Protein AF-0000000084685085 (afdb_homodimer)

InterPro domains:
  IPR000683 Gfo/Idh/MocA-like oxidoreductase, N-terminal [PF01408] (1-117)
  IPR036291 NAD(P)-binding domain superfamily [SSF51735] (2-160)
  IPR050463 Gfo/Idh/MocA family oxidoreductases and glycosidases [PTHR43818] (1-340)
  IPR055170 GFO/IDH/MocA-like oxidoreductase domain [PF22725] (126-247)

Foldseek 3Di:
DEEEEEDCPPVNVLLLLLQVVFPVYHYAEYEYPDPCCCVVDDPRHHYDDDLLCVLQDPRGQAYEYDDFQQCQLVNLLSNLVSNHAYEYEALNHLALVSLVSSVVSCVVSVHFYFYPLLVCVAPQLVVQLCCQVVCQQPDWAEKEWEWEFQAPVPDPDPLQQDCSGQNAAQCRPRVLSRLLSRCLRLVHFFWKAKAFACPPVNDDRHGQKIWMWTAGPVNYIYTYIGHNRPVVGTWTKMKIHHQFWIKMFIVPPTKIKTWGHPGRPHDIDIDIDGPVVQVVCCVVPNNSVVVSVSSNVLVVCSVCVRVVRNPPRPTGGSVSSSRSNQNVVQHVVNNVPVDMDTGDPPD/DEEEEEDCPPVNVLLLLLQVVFPVYHHAEYEYPDPCCCVVDDPRHHYDDDLLCVLQDPRGQAYEYDDFQQCQLVNLLSNLVSNHAYEYEALNHLALVSLVSSVVSCVVSVHFYFYPLLVCVAPQLVVQLCCQVVCQQPDWAEKEWEWEFQAPVPDPDPLQQDCSGQNAAQCRPRVLSRLLSRCLRLVHFFWKAKAFACPPVNDDRHGQKIWMWTAGPVNYIYTYIGHNRPVVGTWTKMKIHHQFWIKMFIVPPTKIKTWGHPGRPHDIDIDIDGPVVQVVCCVVPNNSVVVSVSSNVLVVCSVCVRVVNNPPRSTGGSVSSSRSNQNVVQHVVNNVPVDMDTGDPPD

Solvent-accessible surface area (backbone atoms only — not comparable to full-atom values): 34217 Å² total; per-residue (Å²): 86,34,28,23,35,35,26,71,47,78,65,21,51,44,49,50,52,16,35,70,66,31,90,66,41,39,66,25,28,36,25,44,94,57,71,70,49,67,77,74,49,61,89,78,36,45,77,38,97,36,66,63,59,52,22,64,38,89,58,39,52,28,34,39,40,41,59,63,26,62,52,34,47,66,54,51,46,45,22,30,72,41,68,20,29,37,40,30,35,65,45,54,31,35,42,64,67,46,31,50,52,44,46,52,45,23,59,75,59,72,38,52,46,31,28,52,60,47,69,66,58,38,70,30,43,44,52,33,51,47,35,56,73,72,40,54,16,36,60,73,46,38,35,43,36,36,23,27,25,49,32,72,85,72,51,91,52,73,59,76,54,28,25,86,33,38,45,19,22,23,47,44,55,52,18,38,56,47,46,41,51,48,37,66,73,62,68,37,67,38,31,27,34,27,42,60,38,36,81,67,80,59,46,74,80,13,25,36,34,29,38,38,43,35,36,25,74,82,74,27,34,34,44,40,39,14,27,29,67,28,79,91,39,66,41,37,38,41,33,42,36,27,44,12,26,32,24,30,20,36,42,82,65,49,26,27,41,36,35,30,26,93,40,67,80,46,72,76,47,79,48,77,44,71,48,55,71,57,45,52,43,28,75,75,70,29,67,61,56,56,51,27,51,24,46,35,55,46,50,54,39,48,54,33,43,73,71,72,48,55,80,88,54,75,70,36,38,44,66,52,34,39,50,38,49,46,51,50,51,27,21,50,50,7,41,73,71,62,37,53,31,76,54,81,85,80,125,87,34,28,23,36,35,27,69,47,78,67,18,50,44,48,51,54,17,35,71,68,33,91,67,41,39,66,26,28,35,23,46,94,58,71,70,49,67,78,74,50,62,89,76,37,46,75,38,95,35,66,61,62,53,23,64,38,88,60,38,51,27,34,38,39,42,59,63,25,61,52,34,47,65,52,50,45,44,23,31,73,41,68,21,29,38,40,32,36,63,46,54,31,36,44,61,70,47,30,49,53,45,45,51,46,22,60,74,58,70,38,52,45,30,27,52,59,47,68,66,57,36,69,30,44,45,52,33,51,46,35,55,74,72,41,54,15,35,60,73,45,38,35,43,34,36,23,28,26,50,31,71,88,74,51,91,51,73,59,74,52,28,26,87,33,39,45,21,22,24,47,45,55,53,19,37,57,46,45,41,53,48,35,66,72,64,68,36,70,39,32,28,31,25,43,60,37,36,81,67,81,59,45,74,79,14,27,37,33,29,38,36,41,36,37,24,74,81,73,28,33,35,43,40,41,14,27,28,66,26,79,90,38,67,40,38,37,42,35,41,35,28,44,12,26,33,26,29,20,35,43,81,67,50,26,28,41,35,36,33,25,92,41,68,79,46,72,75,46,79,50,76,45,72,47,54,72,56,45,51,43,27,75,74,71,29,68,62,55,58,52,27,51,23,46,34,55,45,50,53,40,48,56,32,41,73,70,71,48,56,81,89,55,75,70,35,37,44,66,52,36,40,50,38,46,47,51,51,52,28,22,50,49,7,41,74,70,60,37,52,32,76,55,80,85,79,128

Nearest PDB structures (foldseek):
  6o15-assembly1_B  TM=8.584E-01  e=2.873E-29  Escherichia coli K-12
  2glx-assembly6_F  TM=8.620E-01  e=4.305E-28  Ensifer adhaerens
  4koa-assembly1_A-2  TM=8.448E-01  e=1.225E-27  Sinorhizobium meliloti 1021
  6z3b-assembly1_B  TM=8.413E-01  e=1.667E-27  Mediterraneibacter gnavus
  6z3c-assembly1_BBB  TM=8.508E-01  e=4.087E-26  Mediterraneibacter gnavus

Organism: NCBI:txid1198232

Radius of gyration: 28.67 Å; Cα contacts (8 Å, |Δi|>4): 1672; chains: 2; bounding box: 50×92×67 Å

pLDDT: mean 95.08, std 4.8, range [74.25, 98.94]

Sequence (694 aa):
MRFGLIGVGGIGRVRIKALEQSANCSFTAVYDIDKSIKDTVGKDVQVFDSFEALAMSDACDAVIISTPPNFHLDQAVACLEGGKHVIVEKPMASSLDECKKMLETARKENKTLTVGFNHRYFDAIKTVREAIQSGDIGELSYIRAYGGHTGLSEFKAPWMYDKDIMGGGTMMDNGIHVLDLTQHLMGGVKSVYGFALTDIWKLDRSEDNGFALLRGNNGVVASLHSSWTEWKGYHFSIEAYGSKGMARAYYAPMMSTVITMEHKGGPKKTKRNFYLPAIFREKFKGWQTTVIQTFVDELDDFIALTNGKSEGAVIANAEDGYRAIEIVNGIYESSKTGSAVVLDENIMRFGLIGVGGIGRVRIKALEQSANCSFTAVYDIDKSIKDTVGKDVQVFDSFEALAMSDACDAVIISTPPNFHLDQAVACLEGGKHVIVEKPMASSLDECKKMLETARKENKTLTVGFNHRYFDAIKTVREAIQSGDIGELSYIRAYGGHTGLSEFKAPWMYDKDIMGGGTMMDNGIHVLDLTQHLMGGVKSVYGFALTDIWKLDRSEDNGFALLRGNNGVVASLHSSWTEWKGYHFSIEAYGSKGMARAYYAPMMSTVITMEHKGGPKKTKRNFYLPAIFREKFKGWQTTVIQTFVDELDDFIALTNGKSEGAVIANAEDGYRAIEIVNGIYESSKTGSAVVLDENI

Structure (mmCIF, N/CA/C/O backbone):
data_AF-0000000084685085-model_v1
#
loop_
_entity.id
_entity.type
_entity.pdbx_description
1 polymer Oxidoreductase
#
loop_
_atom_site.group_PDB
_atom_site.id
_atom_site.type_symbol
_atom_site.label_atom_id
_atom_site.label_alt_id
_atom_site.label_comp_id
_atom_site.label_asym_id
_atom_site.label_entity_id
_atom_site.label_seq_id
_atom_site.pdbx_PDB_ins_code
_atom_site.Cartn_x
_atom_site.Cartn_y
_atom_site.Cartn_z
_atom_site.occupancy
_atom_site.B_iso_or_equiv
_atom_site.auth_seq_id
_atom_site.auth_comp_id
_atom_site.auth_asym_id
_atom_site.auth_atom_id
_atom_site.pdbx_PDB_model_num
ATOM 1 N N . MET A 1 1 ? -17.906 35 14.719 1 97.94 1 MET A N 1
ATOM 2 C CA . MET A 1 1 ? -17.047 34.594 15.82 1 97.94 1 MET A CA 1
ATOM 3 C C . MET A 1 1 ? -15.672 35.25 15.727 1 97.94 1 MET A C 1
ATOM 5 O O . MET A 1 1 ? -15.094 35.312 14.641 1 97.94 1 MET A O 1
ATOM 9 N N . ARG A 1 2 ? -15.172 35.75 16.781 1 98.38 2 ARG A N 1
ATOM 10 C CA . ARG A 1 2 ? -13.867 36.375 16.781 1 98.38 2 ARG A CA 1
ATOM 11 C C . ARG A 1 2 ? -12.758 35.375 17.016 1 98.38 2 ARG A C 1
ATOM 13 O O . ARG A 1 2 ? -12.781 34.625 18 1 98.38 2 ARG A O 1
ATOM 20 N N . PHE A 1 3 ? -11.812 35.344 16.094 1 98.62 3 PHE A N 1
ATOM 21 C CA . PHE A 1 3 ? -10.727 34.375 16.172 1 98.62 3 PHE A CA 1
ATOM 22 C C . PHE A 1 3 ? -9.406 35.062 16.484 1 98.62 3 PHE A C 1
ATOM 24 O O . PHE A 1 3 ? -9.117 36.156 15.953 1 98.62 3 PHE A O 1
ATOM 31 N N . GLY A 1 4 ? -8.664 34.469 17.375 1 98.69 4 GLY A N 1
ATOM 32 C CA . GLY A 1 4 ? -7.242 34.75 17.516 1 98.69 4 GLY A CA 1
ATOM 33 C C . GLY A 1 4 ? -6.367 33.719 16.828 1 98.69 4 GLY A C 1
ATOM 34 O O . GLY A 1 4 ? -6.824 32.625 16.484 1 98.69 4 GLY A O 1
ATOM 35 N N . LEU A 1 5 ? -5.102 34.125 16.594 1 98.56 5 LEU A N 1
ATOM 36 C CA . LEU A 1 5 ? -4.121 33.25 15.961 1 98.56 5 LEU A CA 1
ATOM 37 C C . LEU A 1 5 ? -2.795 33.281 16.719 1 98.56 5 LEU A C 1
ATOM 39 O O . LEU A 1 5 ? -2.283 34.344 17.047 1 98.56 5 LEU A O 1
ATOM 43 N N . ILE A 1 6 ? -2.361 32.062 17.047 1 98.62 6 ILE A N 1
ATOM 44 C CA . ILE A 1 6 ? -1.023 31.938 17.609 1 98.62 6 ILE A CA 1
ATOM 45 C C . ILE A 1 6 ? -0.101 31.266 16.578 1 98.62 6 ILE A C 1
ATOM 47 O O . ILE A 1 6 ? -0.274 30.094 16.25 1 98.62 6 ILE A O 1
ATOM 51 N N . GLY A 1 7 ? 0.885 31.953 16.141 1 97.56 7 GLY A N 1
ATOM 52 C CA . GLY A 1 7 ? 1.783 31.484 15.094 1 97.56 7 GLY A CA 1
ATOM 53 C C . GLY A 1 7 ? 1.414 32 13.719 1 97.56 7 GLY A C 1
ATOM 54 O O . GLY A 1 7 ? 0.378 31.625 13.164 1 97.56 7 GLY A O 1
ATOM 55 N N . VAL A 1 8 ? 2.295 32.844 13.156 1 96.06 8 VAL A N 1
ATOM 56 C CA . VAL A 1 8 ? 2.037 33.406 11.844 1 96.06 8 VAL A CA 1
ATOM 57 C C . VAL A 1 8 ? 3.125 33 10.859 1 96.06 8 VAL A C 1
ATOM 59 O O . VAL A 1 8 ? 3.701 33.812 10.156 1 96.06 8 VAL A O 1
ATOM 62 N N . GLY A 1 9 ? 3.49 31.719 10.969 1 92.69 9 GLY A N 1
ATOM 63 C CA . GLY A 1 9 ? 4.379 31.141 9.977 1 92.69 9 GLY A CA 1
ATOM 64 C C . GLY A 1 9 ? 3.678 30.797 8.68 1 92.69 9 GLY A C 1
ATOM 65 O O . GLY A 1 9 ? 2.74 31.484 8.273 1 92.69 9 GLY A O 1
ATOM 66 N N . GLY A 1 10 ? 4.203 29.844 7.906 1 90.81 10 GLY A N 1
ATOM 67 C CA . GLY A 1 10 ? 3.635 29.469 6.621 1 90.81 10 GLY A CA 1
ATOM 68 C C . GLY A 1 10 ? 2.152 29.156 6.695 1 90.81 10 GLY A C 1
ATOM 69 O O . GLY A 1 10 ? 1.353 29.766 5.973 1 90.81 10 GLY A O 1
ATOM 70 N N . ILE A 1 11 ? 1.804 28.25 7.574 1 94.5 11 ILE A N 1
ATOM 71 C CA . ILE A 1 11 ? 0.415 27.828 7.699 1 94.5 11 ILE A CA 1
ATOM 72 C C . ILE A 1 11 ? -0.411 28.938 8.344 1 94.5 11 ILE A C 1
ATOM 74 O O . ILE A 1 11 ? -1.573 29.141 7.98 1 94.5 11 ILE A O 1
ATOM 78 N N . GLY A 1 12 ? 0.186 29.641 9.32 1 96.06 12 GLY A N 1
ATOM 79 C CA . GLY A 1 12 ? -0.502 30.75 9.945 1 96.06 12 GLY A CA 1
ATOM 80 C C . GLY A 1 12 ? -0.968 31.812 8.961 1 96.06 12 GLY A C 1
ATOM 81 O O . GLY A 1 12 ? -2.084 32.312 9.07 1 96.06 12 GLY A O 1
ATOM 82 N N . ARG A 1 13 ? -0.175 32.062 7.973 1 94.62 13 ARG A N 1
ATOM 83 C CA . ARG A 1 13 ? -0.523 33.031 6.953 1 94.62 13 ARG A CA 1
ATOM 84 C C . ARG A 1 13 ? -1.692 32.562 6.102 1 94.62 13 ARG A C 1
ATOM 86 O O . ARG A 1 13 ? -2.533 33.344 5.68 1 94.62 13 ARG A O 1
ATOM 93 N N . VAL A 1 14 ? -1.724 31.266 5.871 1 96.25 14 VAL A N 1
ATOM 94 C CA . VAL A 1 14 ? -2.834 30.688 5.121 1 96.25 14 VAL A CA 1
ATOM 95 C C . VAL A 1 14 ? -4.113 30.766 5.949 1 96.25 14 VAL A C 1
ATOM 97 O O . VAL A 1 14 ? -5.191 31.047 5.414 1 96.25 14 VAL A O 1
ATOM 100 N N . ARG A 1 15 ? -3.969 30.578 7.242 1 97.81 15 ARG A N 1
ATOM 101 C CA . ARG A 1 15 ? -5.105 30.688 8.148 1 97.81 15 ARG A CA 1
ATOM 102 C C . ARG A 1 15 ? -5.656 32.094 8.172 1 97.81 15 ARG A C 1
ATOM 104 O O . ARG A 1 15 ? -6.875 32.312 8.195 1 97.81 15 ARG A O 1
ATOM 111 N N . ILE A 1 16 ? -4.762 33.062 8.156 1 96.62 16 ILE A N 1
ATOM 112 C CA . ILE A 1 16 ? -5.191 34.469 8.125 1 96.62 16 ILE A CA 1
ATOM 113 C C . ILE A 1 16 ? -6.051 34.719 6.891 1 96.62 16 ILE A C 1
ATOM 115 O O . ILE A 1 16 ? -7.125 35.312 6.98 1 96.62 16 ILE A O 1
ATOM 119 N N . LYS A 1 17 ? -5.609 34.219 5.738 1 96.25 17 LYS A N 1
ATOM 120 C CA . LYS A 1 17 ? -6.355 34.375 4.496 1 96.25 17 LYS A CA 1
ATOM 121 C C . LYS A 1 17 ? -7.734 33.719 4.594 1 96.25 17 LYS A C 1
ATOM 123 O O . LYS A 1 17 ? -8.719 34.281 4.09 1 96.25 17 LYS A O 1
ATOM 128 N N . ALA A 1 18 ? -7.785 32.594 5.215 1 97.69 18 ALA A N 1
ATOM 129 C CA . ALA A 1 18 ? -9.062 31.906 5.395 1 97.69 18 ALA A CA 1
ATOM 130 C C . ALA A 1 18 ? -10 32.719 6.293 1 97.69 18 ALA A C 1
ATOM 132 O O . ALA A 1 18 ? -11.195 32.844 6.008 1 97.69 18 ALA A O 1
ATOM 133 N N . LEU A 1 19 ? -9.477 33.25 7.375 1 97.31 19 LEU A N 1
ATOM 134 C CA . LEU A 1 19 ? -10.266 34.094 8.289 1 97.31 19 LEU A CA 1
ATOM 135 C C . LEU A 1 19 ? -10.82 35.312 7.582 1 97.31 19 LEU A C 1
ATOM 137 O O . LEU A 1 19 ? -11.969 35.688 7.801 1 97.31 19 LEU A O 1
ATOM 141 N N . GLU A 1 20 ? -10 35.875 6.719 1 95.25 20 GLU A N 1
ATOM 142 C CA . GLU A 1 20 ? -10.406 37.062 5.965 1 95.25 20 GLU A CA 1
ATOM 143 C C . GLU A 1 20 ? -11.492 36.719 4.949 1 95.25 20 GLU A C 1
ATOM 145 O O . GLU A 1 20 ? -12.352 37.562 4.656 1 95.25 20 GLU A O 1
ATOM 150 N N . GLN A 1 21 ? -11.469 35.5 4.48 1 96.06 21 GLN A N 1
ATOM 151 C CA . GLN A 1 21 ? -12.414 35.094 3.453 1 96.06 21 GLN A CA 1
ATOM 152 C C . GLN A 1 21 ? -13.727 34.625 4.074 1 96.06 21 GLN A C 1
ATOM 154 O O . GLN A 1 21 ? -14.773 34.656 3.422 1 96.06 21 GLN A O 1
ATOM 159 N N . SER A 1 22 ? -13.672 34.188 5.254 1 97.06 22 SER A N 1
ATOM 160 C CA . SER A 1 22 ? -14.859 33.656 5.918 1 97.06 22 SER A CA 1
ATOM 161 C C . SER A 1 22 ? -15.859 34.781 6.227 1 97.06 22 SER A C 1
ATOM 163 O O . SER A 1 22 ? -15.484 35.844 6.707 1 97.06 22 SER A O 1
ATOM 165 N N . ALA A 1 23 ? -17.156 34.5 5.984 1 96 23 ALA A N 1
ATOM 166 C CA . ALA A 1 23 ? -18.219 35.438 6.281 1 96 23 ALA A CA 1
ATOM 167 C C . ALA A 1 23 ? -18.656 35.344 7.742 1 96 23 ALA A C 1
ATOM 169 O O . ALA A 1 23 ? -19.312 36.25 8.258 1 96 23 ALA A O 1
ATOM 170 N N . ASN A 1 24 ? -18.219 34.312 8.375 1 96.44 24 ASN A N 1
ATOM 171 C CA . ASN A 1 24 ? -18.734 34.031 9.703 1 96.44 24 ASN A CA 1
ATOM 172 C C . ASN A 1 24 ? -17.672 34.25 10.781 1 96.44 24 ASN A C 1
ATOM 174 O O . ASN A 1 24 ? -17.938 34.031 11.969 1 96.44 24 ASN A O 1
ATOM 178 N N . CYS A 1 25 ? -16.453 34.688 10.344 1 96.94 25 CYS A N 1
ATOM 179 C CA . CYS A 1 25 ? -15.359 34.844 11.289 1 96.94 25 CYS A CA 1
ATOM 180 C C . CYS A 1 25 ? -14.758 36.25 11.195 1 96.94 25 CYS A C 1
ATOM 182 O O . CYS A 1 25 ? -14.844 36.906 10.156 1 96.94 25 CYS A O 1
ATOM 184 N N . SER A 1 26 ? -14.203 36.719 12.25 1 97.06 26 SER A N 1
ATOM 185 C CA . SER A 1 26 ? -13.398 37.938 12.305 1 97.06 26 SER A CA 1
ATOM 186 C C . SER A 1 26 ? -12.031 37.656 12.938 1 97.06 26 SER A C 1
ATOM 188 O O . SER A 1 26 ? -11.945 37 13.969 1 97.06 26 SER A O 1
ATOM 190 N N . PHE A 1 27 ? -11.039 38.125 12.312 1 97.62 27 PHE A N 1
ATOM 191 C CA . PHE A 1 27 ? -9.688 38.031 12.836 1 97.62 27 PHE A CA 1
ATOM 192 C C . PHE A 1 27 ? -9.383 39.219 13.742 1 97.62 27 PHE A C 1
ATOM 194 O O . PHE A 1 27 ? -9.242 40.375 13.273 1 97.62 27 PHE A O 1
ATOM 201 N N . THR A 1 28 ? -9.125 38.906 15.086 1 98.19 28 THR A N 1
ATOM 202 C CA . THR A 1 28 ? -9.141 40.062 15.992 1 98.19 28 THR A CA 1
ATOM 203 C C . THR A 1 28 ? -7.914 40.062 16.891 1 98.19 28 THR A C 1
ATOM 205 O O . THR A 1 28 ? -7.613 41.062 17.547 1 98.19 28 THR A O 1
ATOM 208 N N . ALA A 1 29 ? -7.191 38.969 17.016 1 98.25 29 ALA A N 1
ATOM 209 C CA . ALA A 1 29 ? -6.047 38.875 17.922 1 98.25 29 ALA A CA 1
ATOM 210 C C . ALA A 1 29 ? -4.949 38 17.312 1 98.25 29 ALA A C 1
ATOM 212 O O . ALA A 1 29 ? -5.23 37.031 16.578 1 98.25 29 ALA A O 1
ATOM 213 N N . VAL A 1 30 ? -3.684 38.344 17.672 1 98.19 30 VAL A N 1
ATOM 214 C CA . VAL A 1 30 ? -2.592 37.562 17.125 1 98.19 30 VAL A CA 1
ATOM 215 C C . VAL A 1 30 ? -1.39 37.625 18.062 1 98.19 30 VAL A C 1
ATOM 217 O O . VAL A 1 30 ? -1.181 38.625 18.75 1 98.19 30 VAL A O 1
ATOM 220 N N . TYR A 1 31 ? -0.729 36.469 18.125 1 97.88 31 TYR A N 1
ATOM 221 C CA . TYR A 1 31 ? 0.581 36.406 18.766 1 97.88 31 TYR A CA 1
ATOM 222 C C . TYR A 1 31 ? 1.562 35.625 17.906 1 97.88 31 TYR A C 1
ATOM 224 O O . TYR A 1 31 ? 1.221 34.562 17.375 1 97.88 31 TYR A O 1
ATOM 232 N N . ASP A 1 32 ? 2.678 36.125 17.766 1 97.38 32 ASP A N 1
ATOM 233 C CA . ASP A 1 32 ? 3.826 35.438 17.188 1 97.38 32 ASP A CA 1
ATOM 234 C C . ASP A 1 32 ? 5.121 35.844 17.906 1 97.38 32 ASP A C 1
ATOM 236 O O . ASP A 1 32 ? 5.223 36.938 18.438 1 97.38 32 ASP A O 1
ATOM 240 N N . ILE A 1 33 ? 6.035 34.906 17.875 1 94.75 33 ILE A N 1
ATOM 241 C CA . ILE A 1 33 ? 7.32 35.219 18.5 1 94.75 33 ILE A CA 1
ATOM 242 C C . ILE A 1 33 ? 8.039 36.312 17.703 1 94.75 33 ILE A C 1
ATOM 244 O O . ILE A 1 33 ? 8.828 37.062 18.25 1 94.75 33 ILE A O 1
ATOM 248 N N . ASP A 1 34 ? 7.781 36.281 16.422 1 93.56 34 ASP A N 1
ATOM 249 C CA . ASP A 1 34 ? 8.305 37.344 15.57 1 93.56 34 ASP A CA 1
ATOM 250 C C . ASP A 1 34 ? 7.457 38.625 15.695 1 93.56 34 ASP A C 1
ATOM 252 O O . ASP A 1 34 ? 6.371 38.719 15.117 1 93.56 34 ASP A O 1
ATOM 256 N N . LYS A 1 35 ? 7.961 39.656 16.141 1 88.94 35 LYS A N 1
ATOM 257 C CA . LYS A 1 35 ? 7.23 40.875 16.438 1 88.94 35 LYS A CA 1
ATOM 258 C C . LYS A 1 35 ? 6.926 41.656 15.156 1 88.94 35 LYS A C 1
ATOM 260 O O . LYS A 1 35 ? 6.043 42.5 15.148 1 88.94 35 LYS A O 1
ATOM 265 N N . SER A 1 36 ? 7.641 41.25 14.133 1 89.5 36 SER A N 1
ATOM 266 C CA . SER A 1 36 ? 7.453 41.969 12.883 1 89.5 36 SER A CA 1
ATOM 267 C C . SER A 1 36 ? 6.098 41.656 12.258 1 89.5 36 SER A C 1
ATOM 269 O O . SER A 1 36 ? 5.672 42.344 11.32 1 89.5 36 SER A O 1
ATOM 271 N N . ILE A 1 37 ? 5.402 40.75 12.852 1 87.06 37 ILE A N 1
ATOM 272 C CA . ILE A 1 37 ? 4.109 40.344 12.312 1 87.06 37 ILE A CA 1
ATOM 273 C C . ILE A 1 37 ? 3.121 41.5 12.438 1 87.06 37 ILE A C 1
ATOM 275 O O . ILE A 1 37 ? 2.121 41.562 11.719 1 87.06 37 ILE A O 1
ATOM 279 N N . LYS A 1 38 ? 3.328 42.438 13.352 1 85 38 LYS A N 1
ATOM 280 C CA . LYS A 1 38 ? 2.455 43.594 13.555 1 85 38 LYS A CA 1
ATOM 281 C C . LYS A 1 38 ? 2.244 44.375 12.258 1 85 38 LYS A C 1
ATOM 283 O O . LYS A 1 38 ? 1.176 44.938 12.039 1 85 38 LYS A O 1
ATOM 288 N N . ASP A 1 39 ? 3.186 44.219 11.414 1 84.38 39 ASP A N 1
ATOM 289 C CA . ASP A 1 39 ? 3.156 44.969 10.156 1 84.38 39 ASP A CA 1
ATOM 290 C C . ASP A 1 39 ? 2.412 44.188 9.078 1 84.38 39 ASP A C 1
ATOM 292 O O . ASP A 1 39 ? 2.115 44.719 8.008 1 84.38 39 ASP A O 1
ATOM 296 N N . THR A 1 40 ? 2.086 42.969 9.391 1 84.06 40 THR A N 1
ATOM 297 C CA . THR A 1 40 ? 1.543 42.094 8.359 1 84.06 40 THR A CA 1
ATOM 298 C C . THR A 1 40 ? 0.058 41.812 8.602 1 84.06 40 THR A C 1
ATOM 300 O O . THR A 1 40 ? -0.612 41.219 7.766 1 84.06 40 THR A O 1
ATOM 303 N N . VAL A 1 41 ? -0.345 42.312 9.742 1 89.06 41 VAL A N 1
ATOM 304 C CA . VAL A 1 41 ? -1.749 42.062 10.047 1 89.06 41 VAL A CA 1
ATOM 305 C C . VAL A 1 41 ? -2.525 43.375 10.039 1 89.06 41 VAL A C 1
ATOM 307 O O . VAL A 1 41 ? -1.935 44.438 10.125 1 89.06 41 VAL A O 1
ATOM 310 N N . GLY A 1 42 ? -3.84 43.344 9.844 1 86.19 42 GLY A N 1
ATOM 311 C CA . GLY A 1 42 ? -4.684 44.5 9.789 1 86.19 42 GLY A CA 1
ATOM 312 C C . GLY A 1 42 ? -4.656 45.344 11.07 1 86.19 42 GLY A C 1
ATOM 313 O O . GLY A 1 42 ? -4.395 44.781 12.148 1 86.19 42 GLY A O 1
ATOM 314 N N . LYS A 1 43 ? -5.07 46.562 10.977 1 85.12 43 LYS A N 1
ATOM 315 C CA . LYS A 1 43 ? -5.035 47.5 12.094 1 85.12 43 LYS A CA 1
ATOM 316 C C . LYS A 1 43 ? -6.039 47.094 13.18 1 85.12 43 LYS A C 1
ATOM 318 O O . LYS A 1 43 ? -5.855 47.438 14.352 1 85.12 43 LYS A O 1
ATOM 323 N N . ASP A 1 44 ? -6.992 46.438 12.82 1 91.12 44 ASP A N 1
ATOM 324 C CA . ASP A 1 44 ? -8.062 46.062 13.75 1 91.12 44 ASP A CA 1
ATOM 325 C C . ASP A 1 44 ? -7.711 44.812 14.539 1 91.12 44 ASP A C 1
ATOM 327 O O . ASP A 1 44 ? -8.445 44.406 15.438 1 91.12 44 ASP A O 1
ATOM 331 N N . VAL A 1 45 ? -6.582 44.188 14.242 1 96.75 45 VAL A N 1
ATOM 332 C CA . VAL A 1 45 ? -6.145 42.969 14.93 1 96.75 45 VAL A CA 1
ATOM 333 C C . VAL A 1 45 ? -5.207 43.312 16.078 1 96.75 45 VAL A C 1
ATOM 335 O O . VAL A 1 45 ? -4.184 43.969 15.867 1 96.75 45 VAL A O 1
ATOM 338 N N . GLN A 1 46 ? -5.562 42.969 17.25 1 97 46 GLN A N 1
ATOM 339 C C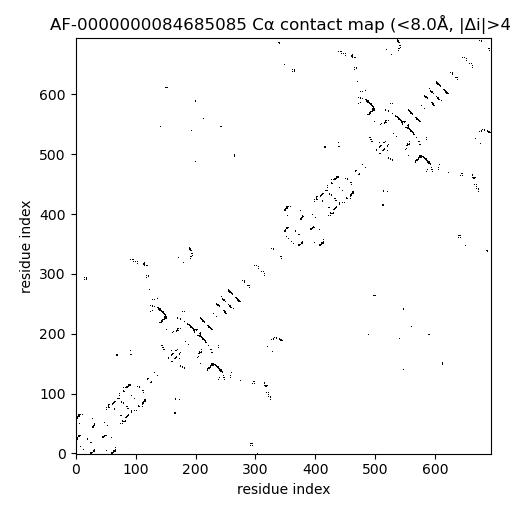A . GLN A 1 46 ? -4.719 43.219 18.406 1 97 46 GLN A CA 1
ATOM 340 C C . GLN A 1 46 ? -3.527 42.281 18.453 1 97 46 GLN A C 1
ATOM 342 O O . GLN A 1 46 ? -3.701 41.062 18.391 1 97 46 GLN A O 1
ATOM 347 N N . VAL A 1 47 ? -2.332 42.844 18.625 1 97.12 47 VAL A N 1
ATOM 348 C CA . VAL A 1 47 ? -1.104 42.062 18.719 1 97.12 47 VAL A CA 1
ATOM 349 C C . VAL A 1 47 ? -0.704 41.906 20.188 1 97.12 47 VAL A C 1
ATOM 351 O O . VAL A 1 47 ? -0.627 42.906 20.922 1 97.12 47 VAL A O 1
ATOM 354 N N . PHE A 1 48 ? -0.435 40.688 20.562 1 97.56 48 PHE A N 1
ATOM 355 C CA . PHE A 1 48 ? -0.118 40.438 21.953 1 97.56 48 PHE A CA 1
ATOM 356 C C . PHE A 1 48 ? 1.359 40.094 22.125 1 97.56 48 PHE A C 1
ATOM 358 O O . PHE A 1 48 ? 2 39.625 21.188 1 97.56 48 PHE A O 1
ATOM 365 N N . ASP A 1 49 ? 1.845 40.219 23.391 1 95.75 49 ASP A N 1
ATOM 366 C CA . ASP A 1 49 ? 3.26 40 23.672 1 95.75 49 ASP A CA 1
ATOM 367 C C . ASP A 1 49 ? 3.516 38.562 24.078 1 95.75 49 ASP A C 1
ATOM 369 O O . ASP A 1 49 ? 4.66 38.094 24.078 1 95.75 49 ASP A O 1
ATOM 373 N N . SER A 1 50 ? 2.461 37.906 24.438 1 97.81 50 SER A N 1
ATOM 374 C CA . SER A 1 50 ? 2.547 36.5 24.797 1 97.81 50 SER A CA 1
ATOM 375 C C . SER A 1 50 ? 1.245 35.75 24.484 1 97.81 50 SER A C 1
ATOM 377 O O . SER A 1 50 ? 0.185 36.375 24.391 1 97.81 50 SER A O 1
ATOM 379 N N . PHE A 1 51 ? 1.399 34.438 24.281 1 98.19 51 PHE A N 1
ATOM 380 C CA . PHE A 1 51 ? 0.182 33.688 24 1 98.19 51 PHE A CA 1
ATOM 381 C C . PHE A 1 51 ? -0.693 33.594 25.25 1 98.19 51 PHE A C 1
ATOM 383 O O . PHE A 1 51 ? -1.918 33.5 25.141 1 98.19 51 PHE A O 1
ATOM 390 N N . GLU A 1 52 ? -0.097 33.688 26.453 1 98.56 52 GLU A N 1
ATOM 391 C CA . GLU A 1 52 ? -0.867 33.719 27.688 1 98.56 52 GLU A CA 1
ATOM 392 C C . GLU A 1 52 ? -1.761 34.938 27.766 1 98.56 52 GLU A C 1
ATOM 394 O O . GLU A 1 52 ? -2.928 34.844 28.156 1 98.56 52 GLU A O 1
ATOM 399 N N . ALA A 1 53 ? -1.132 36.125 27.422 1 98.44 53 ALA A N 1
ATOM 400 C CA . ALA A 1 53 ? -1.899 37.344 27.422 1 98.44 53 ALA A CA 1
ATOM 401 C C . ALA A 1 53 ? -3.076 37.281 26.453 1 98.44 53 ALA A C 1
AT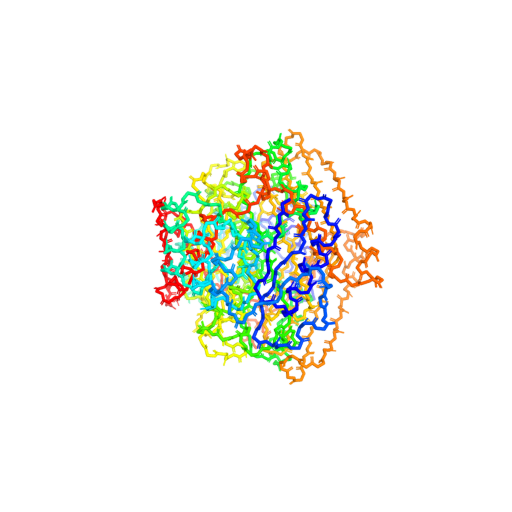OM 403 O O . ALA A 1 53 ? -4.176 37.75 26.766 1 98.44 53 ALA A O 1
ATOM 404 N N . LEU A 1 54 ? -2.828 36.719 25.312 1 98.56 54 LEU A N 1
ATOM 405 C CA . LEU A 1 54 ? -3.889 36.531 24.328 1 98.56 54 LEU A CA 1
ATOM 406 C C . LEU A 1 54 ? -4.973 35.594 24.859 1 98.56 54 LEU A C 1
ATOM 408 O O . LEU A 1 54 ? -6.164 35.906 24.781 1 98.56 54 LEU A O 1
ATOM 412 N N . ALA A 1 55 ? -4.59 34.469 25.484 1 98.69 55 ALA A N 1
ATOM 413 C CA . ALA A 1 55 ? -5.5 33.469 26 1 98.69 55 ALA A CA 1
ATOM 414 C C . ALA A 1 55 ? -6.426 34.062 27.062 1 98.69 55 ALA A C 1
ATOM 416 O O . ALA A 1 55 ? -7.602 33.688 27.141 1 98.69 55 ALA A O 1
ATOM 417 N N . MET A 1 56 ? -5.941 35.031 27.844 1 97.75 56 MET A N 1
ATOM 418 C CA . MET A 1 56 ? -6.691 35.562 28.984 1 97.75 56 MET A CA 1
ATOM 419 C C . MET A 1 56 ? -7.492 36.781 28.578 1 97.75 56 MET A C 1
ATOM 421 O O . MET A 1 56 ? -8.359 37.25 29.328 1 97.75 56 MET A O 1
ATOM 425 N N . SER A 1 57 ? -7.246 37.25 27.391 1 98.25 57 SER A N 1
ATOM 426 C CA . SER A 1 57 ? -7.902 38.469 26.953 1 98.25 57 SER A CA 1
ATOM 427 C C . SER A 1 57 ? -9.336 38.219 26.516 1 98.25 57 SER A C 1
ATOM 429 O O . SER A 1 57 ? -9.742 37.062 26.359 1 98.25 57 SER A O 1
ATOM 431 N N . ASP A 1 58 ? -10.094 39.312 26.344 1 98 58 ASP A N 1
ATOM 432 C CA . ASP A 1 58 ? -11.445 39.219 25.797 1 98 58 ASP A CA 1
ATOM 433 C C . ASP A 1 58 ? -11.461 39.594 24.312 1 98 58 ASP A C 1
ATOM 435 O O . ASP A 1 58 ? -12.508 39.906 23.75 1 98 58 ASP A O 1
ATOM 439 N N . ALA A 1 59 ? -10.297 39.438 23.656 1 98.12 59 ALA A N 1
ATOM 440 C CA . ALA A 1 59 ? -10.133 39.938 22.297 1 98.12 59 ALA A CA 1
ATOM 441 C C . ALA A 1 59 ? -10.656 38.938 21.266 1 98.12 59 ALA A C 1
ATOM 443 O O . ALA A 1 59 ? -10.867 39.281 20.109 1 98.12 59 ALA A O 1
ATOM 444 N N . CYS A 1 60 ? -10.922 37.719 21.688 1 98.5 60 CYS A N 1
ATOM 445 C CA . CYS A 1 60 ? -11.398 36.688 20.766 1 98.5 60 CYS A CA 1
ATOM 446 C C . CYS A 1 60 ? -12.18 35.625 21.516 1 98.5 60 CYS A C 1
ATOM 448 O O . CYS A 1 60 ? -12.117 35.531 22.734 1 98.5 60 CYS A O 1
ATOM 450 N N . ASP A 1 61 ? -12.961 34.844 20.766 1 98.56 61 ASP A N 1
ATOM 451 C CA . ASP A 1 61 ? -13.789 33.75 21.297 1 98.56 61 ASP A CA 1
ATOM 452 C C . ASP A 1 61 ? -13.102 32.406 21.094 1 98.56 61 ASP A C 1
ATOM 454 O O . ASP A 1 61 ? -13.367 31.469 21.844 1 98.56 61 ASP A O 1
ATOM 458 N N . ALA A 1 62 ? -12.328 32.312 20.078 1 98.81 62 ALA A N 1
ATOM 459 C CA . ALA A 1 62 ? -11.625 31.094 19.688 1 98.81 62 ALA A CA 1
ATOM 460 C C . ALA A 1 62 ? -10.219 31.406 19.188 1 98.81 62 ALA A C 1
ATOM 462 O O . ALA A 1 62 ? -9.922 32.531 18.812 1 98.81 62 ALA A O 1
ATOM 463 N N . VAL A 1 63 ? -9.375 30.406 19.266 1 98.94 63 VAL A N 1
ATOM 464 C CA . VAL A 1 63 ? -7.984 30.609 18.859 1 98.94 63 VAL A CA 1
ATOM 465 C C . VAL A 1 63 ? -7.543 29.484 17.938 1 98.94 63 VAL A C 1
ATOM 467 O O . VAL A 1 63 ? -7.852 28.312 18.172 1 98.94 63 VAL A O 1
ATOM 470 N N . ILE A 1 64 ? -6.867 29.812 16.859 1 98.94 64 ILE A N 1
ATOM 471 C CA . ILE A 1 64 ? -6.148 28.875 16.016 1 98.94 64 ILE A CA 1
ATOM 472 C C . ILE A 1 64 ? -4.672 28.844 16.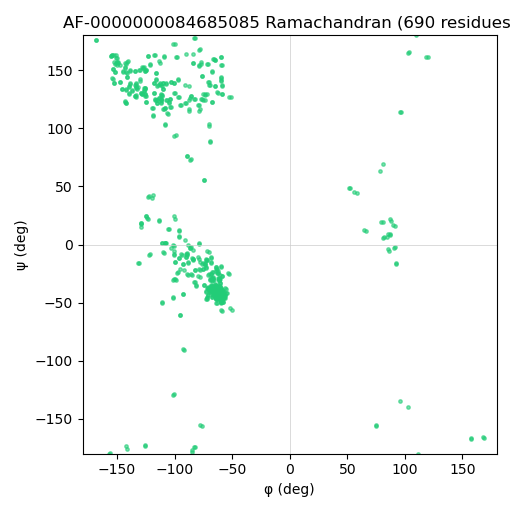422 1 98.94 64 ILE A C 1
ATOM 474 O O . ILE A 1 64 ? -4.031 29.891 16.516 1 98.94 64 ILE A O 1
ATOM 478 N N . ILE A 1 65 ? -4.203 27.656 16.672 1 98.88 65 ILE A N 1
ATOM 479 C CA . ILE A 1 65 ? -2.801 27.484 17.031 1 98.88 65 ILE A CA 1
ATOM 480 C C . ILE A 1 65 ? -2.049 26.859 15.852 1 98.88 65 ILE A C 1
ATOM 482 O O . ILE A 1 65 ? -2.277 25.703 15.5 1 98.88 65 ILE A O 1
ATOM 486 N N . SER A 1 66 ? -1.142 27.625 15.273 1 98.12 66 SER A N 1
ATOM 487 C CA . SER A 1 66 ? -0.399 27.219 14.078 1 98.12 66 SER A CA 1
ATOM 488 C C . SER A 1 66 ? 1.105 27.266 14.328 1 98.12 66 SER A C 1
ATOM 490 O O . SER A 1 66 ? 1.864 27.75 13.484 1 98.12 66 SER A O 1
ATOM 492 N N . THR A 1 67 ? 1.544 26.828 15.484 1 97.75 67 THR A N 1
ATOM 493 C CA . THR A 1 67 ? 2.947 26.703 15.867 1 97.75 67 THR A CA 1
ATOM 494 C C . THR A 1 67 ? 3.422 25.266 15.711 1 97.75 67 THR A C 1
ATOM 496 O O . THR A 1 67 ? 2.629 24.375 15.406 1 97.75 67 THR A O 1
ATOM 499 N N . PRO A 1 68 ? 4.699 24.984 15.867 1 96.69 68 PRO A N 1
ATOM 500 C CA . PRO A 1 68 ? 5.16 23.594 15.875 1 96.69 68 PRO A CA 1
ATOM 501 C C . PRO A 1 68 ? 4.512 22.75 16.984 1 96.69 68 PRO A C 1
ATOM 503 O O . PRO A 1 68 ? 4.172 23.281 18.031 1 96.69 68 PRO A O 1
ATOM 506 N N . PRO A 1 69 ? 4.438 21.469 16.766 1 97.44 69 PRO A N 1
ATOM 507 C CA . PRO A 1 69 ? 3.633 20.609 17.625 1 97.44 69 PRO A CA 1
ATOM 508 C C . PRO A 1 69 ? 4.109 20.609 19.078 1 97.44 69 PRO A C 1
ATOM 510 O O . PRO A 1 69 ? 3.305 20.453 20 1 97.44 69 PRO A O 1
ATOM 513 N N . ASN A 1 70 ? 5.363 20.797 19.281 1 96.5 70 ASN A N 1
ATOM 514 C CA . ASN A 1 70 ? 5.875 20.734 20.641 1 96.5 70 ASN A CA 1
ATOM 515 C C . ASN A 1 70 ? 5.371 21.906 21.484 1 96.5 70 ASN A C 1
ATOM 517 O O . ASN A 1 70 ? 5.484 21.891 22.719 1 96.5 70 ASN A O 1
ATOM 521 N N . PHE A 1 71 ? 4.754 22.922 20.891 1 97.88 71 PHE A N 1
ATOM 522 C CA . PHE A 1 71 ? 4.23 24.078 21.609 1 97.88 71 PHE A CA 1
ATOM 523 C C . PHE A 1 71 ? 2.725 23.953 21.812 1 97.88 71 PHE A C 1
ATOM 525 O O . PHE A 1 71 ? 2.123 24.734 22.562 1 97.88 71 PHE A O 1
ATOM 532 N N . HIS A 1 72 ? 2.09 22.984 21.203 1 98.75 72 HIS A N 1
ATOM 533 C CA . HIS A 1 72 ? 0.636 22.906 21.141 1 98.75 72 HIS A CA 1
ATOM 534 C C . HIS A 1 72 ? 0.025 22.734 22.516 1 98.75 72 HIS A C 1
ATOM 536 O O . HIS A 1 72 ? -0.973 23.375 22.844 1 98.75 72 HIS A O 1
ATOM 542 N N . LEU A 1 73 ? 0.673 21.906 23.297 1 98.75 73 LEU A N 1
ATOM 543 C CA . LEU A 1 73 ? 0.092 21.609 24.609 1 98.75 73 LEU A CA 1
ATOM 544 C C . LEU A 1 73 ? -0.069 22.875 25.438 1 98.75 73 LEU A C 1
ATOM 546 O O . LEU A 1 73 ? -1.181 23.219 25.844 1 98.75 73 LEU A O 1
ATOM 550 N N . ASP A 1 74 ? 1.027 23.594 25.656 1 98.75 74 ASP A N 1
ATOM 551 C CA . ASP A 1 74 ? 1.018 24.781 26.516 1 98.75 74 ASP A CA 1
ATOM 552 C C . ASP A 1 74 ? 0.048 25.828 25.984 1 98.75 74 ASP A C 1
ATOM 554 O O . ASP A 1 74 ? -0.726 26.406 26.734 1 98.75 74 ASP A O 1
ATOM 558 N N . GLN A 1 75 ? 0.058 26 24.734 1 98.88 75 GLN A N 1
ATOM 559 C CA . GLN A 1 75 ? -0.768 27.031 24.109 1 98.88 75 GLN A CA 1
ATOM 560 C C . GLN A 1 75 ? -2.244 26.641 24.156 1 98.88 75 GLN A C 1
ATOM 562 O O . GLN A 1 75 ? -3.094 27.469 24.5 1 98.88 75 GLN A O 1
ATOM 567 N N . ALA A 1 76 ? -2.561 25.406 23.828 1 98.94 76 ALA A N 1
ATOM 568 C CA . ALA A 1 76 ? -3.947 24.938 23.844 1 98.94 76 ALA A CA 1
ATOM 569 C C . ALA A 1 76 ? -4.527 24.984 25.25 1 98.94 76 ALA A C 1
ATOM 571 O O . ALA A 1 76 ? -5.645 25.469 25.453 1 98.94 76 ALA A O 1
ATOM 572 N N . VAL A 1 77 ? -3.748 24.516 26.188 1 98.81 77 VAL A N 1
ATOM 573 C CA . VAL A 1 77 ? -4.211 24.484 27.578 1 98.81 77 VAL A CA 1
ATOM 574 C C . VAL A 1 77 ? -4.473 25.906 28.078 1 98.81 77 VAL A C 1
ATOM 576 O O . VAL A 1 77 ? -5.52 26.172 28.672 1 98.81 77 VAL A O 1
ATOM 579 N N . ALA A 1 78 ? -3.561 26.812 27.828 1 98.88 78 ALA A N 1
ATOM 580 C CA . ALA A 1 78 ? -3.736 28.203 28.234 1 98.88 78 ALA A CA 1
ATOM 581 C C . ALA A 1 78 ? -5.016 28.797 27.641 1 98.88 78 ALA A C 1
ATOM 583 O O . ALA A 1 78 ? -5.777 29.469 28.344 1 98.88 78 ALA A O 1
ATOM 584 N N . CYS A 1 79 ? -5.246 28.531 26.375 1 98.94 79 CYS A N 1
ATOM 585 C CA . CYS A 1 79 ? -6.41 29.078 25.688 1 98.94 79 CYS A CA 1
ATOM 586 C C . CYS A 1 79 ? -7.699 28.469 26.234 1 98.94 79 CYS A C 1
ATOM 588 O O . CYS A 1 79 ? -8.672 29.188 26.5 1 98.94 79 CYS A O 1
ATOM 590 N N . LEU A 1 80 ? -7.703 27.172 26.406 1 98.88 80 LEU A N 1
ATOM 591 C CA . LEU A 1 80 ? -8.875 26.484 26.938 1 98.88 80 LEU A CA 1
ATOM 592 C C . LEU A 1 80 ? -9.203 26.969 28.344 1 98.88 80 LEU A C 1
ATOM 594 O O . LEU A 1 80 ? -10.359 27.281 28.641 1 98.88 80 LEU A O 1
ATOM 598 N N . GLU A 1 81 ? -8.211 27.125 29.172 1 98.69 81 GLU A N 1
ATOM 599 C CA . GLU A 1 81 ? -8.398 27.609 30.531 1 98.69 81 GLU A CA 1
ATOM 600 C C . GLU A 1 81 ? -8.844 29.078 30.547 1 98.69 81 GLU A C 1
ATOM 602 O O . GLU A 1 81 ? -9.523 29.516 31.469 1 98.69 81 GLU A O 1
ATOM 607 N N . GLY A 1 82 ? -8.422 29.781 29.531 1 98.62 82 GLY A N 1
ATOM 608 C CA . GLY A 1 82 ? -8.844 31.172 29.375 1 98.62 82 GLY A CA 1
ATOM 609 C C . GLY A 1 82 ? -10.242 31.297 28.797 1 98.62 82 GLY A C 1
ATOM 610 O O . GLY A 1 82 ? -10.711 32.406 28.531 1 98.62 82 GLY A O 1
ATOM 611 N N . GLY A 1 83 ? -10.898 30.188 28.547 1 98.5 83 GLY A N 1
ATOM 612 C CA . GLY A 1 83 ? -12.281 30.188 28.094 1 98.5 83 GLY A CA 1
ATOM 613 C C . GLY A 1 83 ? -12.422 30.234 26.594 1 98.5 83 GLY A C 1
ATOM 614 O O . GLY A 1 83 ? -13.484 30.578 26.062 1 98.5 83 GLY A O 1
ATOM 615 N N . LYS A 1 84 ? -11.383 29.938 25.875 1 98.75 84 LYS A N 1
ATOM 616 C CA . LYS A 1 84 ? -11.422 29.984 24.422 1 98.75 84 LYS A CA 1
ATOM 617 C C . LYS A 1 84 ? -11.68 28.594 23.828 1 98.75 84 LYS A C 1
ATOM 619 O O . LYS A 1 84 ? -11.234 27.594 24.375 1 98.75 84 LYS A O 1
ATOM 624 N N . HIS A 1 85 ? -12.453 28.484 22.75 1 98.75 85 HIS A N 1
ATOM 625 C CA . HIS A 1 85 ? -12.406 27.312 21.891 1 98.75 85 HIS A CA 1
ATOM 626 C C . HIS A 1 85 ? -11.117 27.281 21.078 1 98.75 85 HIS A C 1
ATOM 628 O O . HIS A 1 85 ? -10.484 28.328 20.859 1 98.75 85 HIS A O 1
ATOM 634 N N . VAL A 1 86 ? -10.695 26.078 20.656 1 98.94 86 VAL A N 1
ATOM 635 C CA . VAL A 1 86 ? -9.367 26 20.062 1 98.94 86 VAL A CA 1
ATOM 636 C C . VAL A 1 86 ? -9.406 25.109 18.812 1 98.94 86 VAL A C 1
ATOM 638 O O . VAL A 1 86 ? -10.008 24.031 18.828 1 98.94 86 VAL A O 1
ATOM 641 N N . ILE A 1 87 ? -8.844 25.547 17.734 1 98.88 87 ILE A N 1
ATOM 642 C CA . ILE A 1 87 ? -8.375 24.734 16.625 1 98.88 87 ILE A CA 1
ATOM 643 C C . ILE A 1 87 ? -6.855 24.609 16.672 1 98.88 87 ILE A C 1
ATOM 645 O O . ILE A 1 87 ? -6.133 25.609 16.594 1 98.88 87 ILE A O 1
ATOM 649 N N . VAL A 1 88 ? -6.375 23.453 16.812 1 98.88 88 VAL A N 1
ATOM 650 C CA . VAL A 1 88 ? -4.934 23.234 16.812 1 98.88 88 VAL A CA 1
ATOM 651 C C . VAL A 1 88 ? -4.516 22.562 15.508 1 98.88 88 VAL A C 1
ATOM 653 O O . VAL A 1 88 ? -5.215 21.672 15.016 1 98.88 88 VAL A O 1
ATOM 656 N N . GLU A 1 89 ? -3.445 22.969 14.93 1 98.5 89 GLU A N 1
ATOM 657 C CA . GLU A 1 89 ? -2.955 22.344 13.703 1 98.5 89 GLU A CA 1
ATOM 658 C C . GLU A 1 89 ? -2.547 20.891 13.953 1 98.5 89 GLU A C 1
ATOM 660 O O . GLU A 1 89 ? -2.271 20.5 15.086 1 98.5 89 GLU A O 1
ATOM 665 N N . LYS A 1 90 ? -2.516 20.141 12.898 1 98.31 90 LYS A N 1
ATOM 666 C CA . LYS A 1 90 ? -2 18.766 12.969 1 98.31 90 LYS A CA 1
ATOM 667 C C . LYS A 1 90 ? -0.474 18.766 12.961 1 98.31 90 LYS A C 1
ATOM 669 O O . LYS A 1 90 ? 0.156 19.641 12.375 1 98.31 90 LYS A O 1
ATOM 674 N N . PRO A 1 91 ? 0.162 17.812 13.484 1 98 91 PRO A N 1
ATOM 675 C CA . PRO A 1 91 ? -0.463 16.859 14.414 1 98 91 PRO A CA 1
ATOM 676 C C . PRO A 1 91 ? -0.89 17.516 15.727 1 98 91 PRO A C 1
ATOM 678 O O . PRO A 1 91 ? -0.364 18.562 16.094 1 98 91 PRO A O 1
ATOM 681 N N . MET A 1 92 ? -1.798 16.891 16.453 1 98.44 92 MET A N 1
ATOM 682 C CA . MET A 1 92 ? -2.395 17.5 17.641 1 98.44 92 MET A CA 1
ATOM 683 C C . MET A 1 92 ? -1.322 17.859 18.672 1 98.44 92 MET A C 1
ATOM 685 O O . MET A 1 92 ? -1.382 18.922 19.281 1 98.44 92 MET A O 1
ATOM 689 N N . ALA A 1 93 ? -0.415 17 18.859 1 98 93 ALA A N 1
ATOM 690 C CA . ALA A 1 93 ? 0.749 17.188 19.734 1 98 93 ALA A CA 1
ATOM 691 C C . ALA A 1 93 ? 1.894 16.266 19.312 1 98 93 ALA A C 1
ATOM 693 O O . ALA A 1 93 ? 1.771 15.516 18.344 1 98 93 ALA A O 1
ATOM 694 N N . SER A 1 94 ? 2.994 16.375 20.062 1 96 94 SER A N 1
ATOM 695 C CA . SER A 1 94 ? 4.168 15.578 19.719 1 96 94 SER A CA 1
ATOM 696 C C . SER A 1 94 ? 4.137 14.219 20.406 1 96 94 SER A C 1
ATOM 698 O O . SER A 1 94 ? 4.977 13.359 20.141 1 96 94 SER A O 1
ATOM 700 N N . SER A 1 95 ? 3.158 14.055 21.344 1 96.12 95 SER A N 1
ATOM 701 C CA . SER A 1 95 ? 3.072 12.789 22.062 1 96.12 95 SER A CA 1
ATOM 702 C C . SER A 1 95 ? 1.638 12.484 22.484 1 96.12 95 SER A C 1
ATOM 704 O O . SER A 1 95 ? 0.794 13.383 22.531 1 96.12 95 SER A O 1
ATOM 706 N N . LEU A 1 96 ? 1.494 11.25 22.797 1 96 96 LEU A N 1
ATOM 707 C CA . LEU A 1 96 ? 0.168 10.805 23.203 1 96 96 LEU A CA 1
ATOM 708 C C . LEU A 1 96 ? -0.213 11.406 24.562 1 96 96 LEU A C 1
ATOM 710 O O . LEU A 1 96 ? -1.372 11.766 24.781 1 96 96 LEU A O 1
ATOM 714 N N . ASP A 1 97 ? 0.706 11.508 25.453 1 96.94 97 ASP A N 1
ATOM 715 C CA . ASP A 1 97 ? 0.463 12.094 26.766 1 96.94 97 ASP A CA 1
ATOM 716 C C . ASP A 1 97 ? 0.004 13.539 26.656 1 96.94 97 ASP A C 1
ATOM 718 O O . ASP A 1 97 ? -0.901 13.969 27.375 1 96.94 97 ASP A O 1
ATOM 722 N N . GLU A 1 98 ? 0.628 14.242 25.781 1 98.19 98 GLU A N 1
ATOM 723 C CA . GLU A 1 98 ? 0.232 15.633 25.562 1 98.19 98 GLU A CA 1
ATOM 724 C C . GLU A 1 98 ? -1.185 15.719 25 1 98.19 98 GLU A C 1
ATOM 726 O O . GLU A 1 98 ? -1.971 16.578 25.422 1 98.19 98 GLU A O 1
ATOM 731 N N . CYS A 1 99 ? -1.494 14.852 24.109 1 98 99 CYS A N 1
ATOM 732 C CA . CYS A 1 99 ? -2.844 14.812 23.547 1 98 99 CYS A CA 1
ATOM 733 C C . CYS A 1 99 ? -3.873 14.562 24.641 1 98 99 CYS A C 1
ATOM 735 O O . CYS A 1 99 ? -4.926 15.203 24.672 1 98 99 CYS A O 1
ATOM 737 N N . LYS A 1 100 ? -3.58 13.633 25.469 1 97.25 100 LYS A N 1
ATOM 738 C CA . LYS A 1 100 ? -4.492 13.289 26.562 1 97.25 100 LYS A CA 1
ATOM 739 C C . LYS A 1 100 ? -4.75 14.492 27.469 1 97.25 100 LYS A C 1
ATOM 741 O O . LYS A 1 100 ? -5.895 14.766 27.828 1 97.25 100 LYS A O 1
ATOM 746 N N . LYS A 1 101 ? -3.713 15.172 27.812 1 98.25 101 LYS A N 1
ATOM 747 C CA . LYS A 1 101 ? -3.842 16.344 28.672 1 98.25 101 LYS A CA 1
ATOM 748 C C . LYS A 1 101 ? -4.695 17.422 27.984 1 98.25 101 LYS A C 1
ATOM 750 O O . LYS A 1 101 ? -5.527 18.062 28.641 1 98.25 101 LYS A O 1
ATOM 755 N N . MET A 1 102 ? -4.473 17.609 26.75 1 98.75 102 MET A N 1
ATOM 756 C CA . MET A 1 102 ? -5.254 18.578 25.984 1 98.75 102 MET A CA 1
ATOM 757 C C . MET A 1 102 ? -6.73 18.188 25.969 1 98.75 102 MET A C 1
ATOM 759 O O . MET A 1 102 ? -7.598 19.047 26.188 1 98.75 102 MET A O 1
ATOM 763 N N . LEU A 1 103 ? -6.949 16.922 25.688 1 97.81 103 LEU A N 1
ATOM 764 C CA . LEU A 1 103 ? -8.305 16.391 25.641 1 97.81 103 LEU A CA 1
ATOM 765 C C . LEU A 1 103 ? -9 16.578 27 1 97.81 103 LEU A C 1
ATOM 767 O O . LEU A 1 103 ? -10.148 17.031 27.047 1 97.81 103 LEU A O 1
ATOM 771 N N . GLU A 1 104 ? -8.367 16.25 28.047 1 97.88 104 GLU A N 1
ATOM 772 C CA . GLU A 1 104 ? -8.914 16.359 29.391 1 97.88 104 GLU A CA 1
ATOM 773 C C . GLU A 1 104 ? -9.195 17.812 29.766 1 97.88 104 GLU A C 1
ATOM 775 O O . GLU A 1 104 ? -10.203 18.125 30.406 1 97.88 104 GLU A O 1
ATOM 780 N N . THR A 1 105 ? -8.297 18.688 29.375 1 98.69 105 THR A N 1
ATOM 781 C CA . THR A 1 105 ? -8.492 20.109 29.656 1 98.69 105 THR A CA 1
ATOM 782 C C . THR A 1 105 ? -9.727 20.641 28.922 1 98.69 105 THR A C 1
ATOM 784 O O . THR A 1 105 ? -10.516 21.391 29.5 1 98.69 105 THR A O 1
ATOM 787 N N . ALA A 1 106 ? -9.875 20.266 27.688 1 98.56 106 ALA A N 1
ATOM 788 C CA . ALA A 1 106 ? -11.047 20.688 26.922 1 98.56 106 ALA A CA 1
ATOM 789 C C . ALA A 1 106 ? -12.336 20.234 27.609 1 98.56 106 ALA A C 1
ATOM 791 O O . ALA A 1 106 ? -13.297 21.016 27.703 1 98.56 106 ALA A O 1
ATOM 792 N N . ARG A 1 107 ? -12.328 19 28.062 1 97.5 107 ARG A N 1
ATOM 793 C CA . ARG A 1 107 ? -13.492 18.453 28.75 1 97.5 107 ARG A CA 1
ATOM 794 C C . ARG A 1 107 ? -13.766 19.203 30.047 1 97.5 107 ARG A C 1
ATOM 796 O O . ARG A 1 107 ? -14.898 19.594 30.328 1 97.5 107 ARG A O 1
ATOM 803 N N . LYS A 1 108 ? -12.75 19.422 30.812 1 98.25 108 LYS A N 1
ATOM 804 C CA . LYS A 1 108 ? -12.859 20.094 32.094 1 98.25 108 LYS A CA 1
ATOM 805 C C . LYS A 1 108 ? -13.414 21.516 31.938 1 98.25 108 LYS A C 1
ATOM 807 O O . LYS A 1 108 ? -14.258 21.953 32.719 1 98.25 108 LYS A O 1
ATOM 812 N N . GLU A 1 109 ? -12.922 22.219 30.922 1 98.38 109 GLU A N 1
ATOM 813 C CA . GLU A 1 109 ? -13.297 23.609 30.719 1 98.38 109 GLU A CA 1
ATOM 814 C C . GLU A 1 109 ? -14.57 23.734 29.891 1 98.38 109 GLU A C 1
ATOM 816 O O . GLU A 1 109 ? -15.086 24.828 29.688 1 98.38 109 GLU A O 1
ATOM 821 N N . ASN A 1 110 ? -15.102 22.578 29.422 1 97.81 110 ASN A N 1
ATOM 822 C CA . ASN A 1 110 ? -16.266 22.531 28.547 1 97.81 110 ASN A CA 1
ATOM 823 C C . ASN A 1 110 ? -16.094 23.438 27.328 1 97.81 110 ASN A C 1
ATOM 825 O O . ASN A 1 110 ? -16.938 24.297 27.062 1 97.81 110 ASN A O 1
ATOM 829 N N . LYS A 1 111 ? -14.961 23.328 26.672 1 98.25 111 LYS A N 1
ATOM 830 C CA . LYS A 1 111 ? -14.641 24.062 25.438 1 98.25 111 LYS A CA 1
ATOM 831 C C . LYS A 1 111 ? -14.336 23.094 24.297 1 98.25 111 LYS A C 1
ATOM 833 O O . LYS A 1 111 ? -13.945 21.953 24.531 1 98.25 111 LYS A O 1
ATOM 838 N N . THR A 1 112 ? -14.539 23.562 23.094 1 97.88 112 THR A N 1
ATOM 839 C CA . THR A 1 112 ? -14.312 22.766 21.891 1 97.88 112 THR A CA 1
ATOM 840 C C . THR A 1 112 ? -12.836 22.797 21.5 1 97.88 112 THR A C 1
ATOM 842 O O . THR A 1 112 ? -12.219 23.859 21.453 1 97.88 112 THR A O 1
ATOM 845 N N . LEU A 1 113 ? -12.273 21.641 21.375 1 98.62 113 LEU A N 1
ATOM 846 C CA . LEU A 1 113 ? -10.938 21.438 20.828 1 98.62 113 LEU A CA 1
ATOM 847 C C . LEU A 1 113 ? -10.969 20.578 19.578 1 98.62 113 LEU A C 1
ATOM 849 O O . LEU A 1 113 ? -11.438 19.438 19.609 1 98.62 113 LEU A O 1
ATOM 853 N N . THR A 1 114 ? -10.539 21.188 18.438 1 98.5 114 THR A N 1
ATOM 854 C CA . THR A 1 114 ? -10.492 20.438 17.172 1 98.5 114 THR A CA 1
ATOM 855 C C . THR A 1 114 ? -9.086 20.453 16.594 1 98.5 114 THR A C 1
ATOM 857 O O . THR A 1 114 ? -8.219 21.203 17.047 1 98.5 114 THR A O 1
ATOM 860 N N . VAL A 1 115 ? -8.836 19.531 15.672 1 98.69 115 VAL A N 1
ATOM 861 C CA . VAL A 1 115 ? -7.523 19.375 15.062 1 98.69 115 VAL A CA 1
ATOM 862 C C . VAL A 1 115 ? -7.605 19.672 13.562 1 98.69 115 VAL A C 1
ATOM 864 O O . VAL A 1 115 ? -8.57 19.297 12.898 1 98.69 115 VAL A O 1
ATOM 867 N N . GLY A 1 116 ? -6.598 20.312 13.055 1 98.25 116 GLY A N 1
ATOM 868 C CA . GLY A 1 116 ? -6.559 20.812 11.688 1 98.25 116 GLY A CA 1
ATOM 869 C C . GLY A 1 116 ? -6.363 19.734 10.648 1 98.25 116 GLY A C 1
ATOM 870 O O . GLY A 1 116 ? -5.477 19.828 9.797 1 98.25 116 GLY A O 1
ATOM 871 N N . PHE A 1 117 ? -7.223 18.734 10.633 1 98.25 117 PHE A N 1
ATOM 872 C CA . PHE A 1 117 ? -7.23 17.734 9.578 1 98.25 117 PHE A CA 1
ATOM 873 C C . PHE A 1 117 ? -8.078 18.188 8.398 1 98.25 117 PHE A C 1
ATOM 875 O O . PHE A 1 117 ? -9.109 17.578 8.094 1 98.25 117 PHE A O 1
ATOM 882 N N . ASN A 1 118 ? -7.555 19.125 7.68 1 97.12 118 ASN A N 1
ATOM 883 C CA . ASN A 1 118 ? -8.297 19.844 6.652 1 97.12 118 ASN A CA 1
ATOM 884 C C . ASN A 1 118 ? -8.516 18.984 5.41 1 97.12 118 ASN A C 1
ATOM 886 O O . ASN A 1 118 ? -9.375 19.281 4.582 1 97.12 118 ASN A O 1
ATOM 890 N N . HIS A 1 119 ? -7.758 17.828 5.242 1 97.25 119 HIS A N 1
ATOM 891 C CA . HIS A 1 119 ? -7.93 16.953 4.082 1 97.25 119 HIS A CA 1
ATOM 892 C C . HIS A 1 119 ? -9.32 16.344 4.059 1 97.25 119 HIS A C 1
ATOM 894 O O . HIS A 1 119 ? -9.789 15.891 3.006 1 97.25 119 HIS A O 1
ATOM 900 N N . ARG A 1 120 ? -9.977 16.312 5.211 1 97.88 120 ARG A N 1
ATOM 901 C CA . ARG A 1 120 ? -11.344 15.805 5.27 1 97.88 120 ARG A CA 1
ATOM 902 C C . ARG A 1 120 ? -12.266 16.609 4.371 1 97.88 120 ARG A C 1
ATOM 904 O O . ARG A 1 120 ? -13.336 16.141 3.986 1 97.88 120 ARG A O 1
ATOM 911 N N . TYR A 1 121 ? -11.828 17.812 4.012 1 97.12 121 TYR A N 1
ATOM 912 C CA . TYR A 1 121 ? -12.703 18.734 3.303 1 97.12 121 TYR A CA 1
ATOM 913 C C . TYR A 1 121 ? -12.391 18.75 1.811 1 97.12 121 TYR A C 1
ATOM 915 O O . TYR A 1 121 ? -13.016 19.5 1.046 1 97.12 121 TYR A O 1
ATOM 923 N N . PHE A 1 122 ? -11.391 17.953 1.36 1 96.62 122 PHE A N 1
ATOM 924 C CA . PHE A 1 122 ? -11.156 17.828 -0.074 1 96.62 122 PHE A CA 1
ATOM 925 C C . PHE A 1 122 ? -12.406 17.297 -0.774 1 96.62 122 PHE A C 1
ATOM 927 O O . PHE A 1 122 ? -13.031 16.328 -0.305 1 96.62 122 PHE A O 1
ATOM 934 N N . ASP A 1 123 ? -12.719 17.906 -1.922 1 96.44 123 ASP A N 1
ATOM 935 C CA . ASP A 1 123 ? -13.898 17.469 -2.672 1 96.44 123 ASP A CA 1
ATOM 936 C C . ASP A 1 123 ? -13.781 16 -3.074 1 96.44 123 ASP A C 1
ATOM 938 O O . ASP A 1 123 ? -14.781 15.273 -3.074 1 96.44 123 ASP A O 1
ATOM 942 N N . ALA A 1 124 ? -12.648 15.602 -3.428 1 97.56 124 ALA A N 1
ATOM 943 C CA . ALA A 1 124 ? -12.43 14.203 -3.811 1 97.56 124 ALA A CA 1
ATOM 944 C C . ALA A 1 124 ? -12.688 13.266 -2.635 1 97.56 124 ALA A C 1
ATOM 946 O O . ALA A 1 124 ? -13.227 12.172 -2.814 1 97.56 124 ALA A O 1
ATOM 947 N N . ILE A 1 125 ? -12.297 13.672 -1.436 1 97.94 125 ILE A N 1
ATOM 948 C CA . ILE A 1 125 ? -12.5 12.859 -0.241 1 97.94 125 ILE A CA 1
ATOM 949 C C . ILE A 1 125 ? -13.992 12.797 0.09 1 97.94 125 ILE A C 1
ATOM 951 O O . ILE A 1 125 ? -14.492 11.75 0.505 1 97.94 125 ILE A O 1
ATOM 955 N N . LYS A 1 126 ? -14.695 13.898 -0.085 1 97 126 LYS A N 1
ATOM 956 C CA . LYS A 1 126 ? -16.141 13.898 0.09 1 97 126 LYS A CA 1
ATOM 957 C C . LYS A 1 126 ? -16.797 12.844 -0.792 1 97 126 LYS A C 1
ATOM 959 O O . LYS A 1 126 ? -17.734 12.156 -0.356 1 97 126 LYS A O 1
ATOM 964 N N . THR A 1 127 ? -16.328 12.75 -1.979 1 97.81 127 THR A N 1
ATOM 965 C CA . THR A 1 127 ? -16.859 11.766 -2.916 1 97.81 127 THR A CA 1
ATOM 966 C C . THR A 1 127 ? -16.672 10.352 -2.379 1 97.81 127 THR A C 1
ATOM 968 O O . THR A 1 127 ? -17.594 9.531 -2.441 1 97.81 127 THR A O 1
ATOM 971 N N . VAL A 1 128 ? -15.531 10.055 -1.857 1 98.44 128 VAL A N 1
ATOM 972 C CA . VAL A 1 128 ? -15.25 8.734 -1.294 1 98.44 128 VAL A CA 1
ATOM 973 C C . VAL A 1 128 ? -16.156 8.484 -0.09 1 98.44 128 VAL A C 1
ATOM 975 O O . VAL A 1 128 ? -16.75 7.414 0.035 1 98.44 128 VAL A O 1
ATOM 978 N N . ARG A 1 129 ? -16.25 9.453 0.75 1 97.75 129 ARG A N 1
ATOM 979 C CA . ARG A 1 129 ? -17.094 9.336 1.934 1 97.75 129 ARG A CA 1
ATOM 980 C C . ARG A 1 129 ? -18.547 9.078 1.546 1 97.75 129 ARG A C 1
ATOM 982 O O . ARG A 1 129 ? -19.203 8.219 2.131 1 97.75 129 ARG A O 1
ATOM 989 N N . GLU A 1 130 ? -19.031 9.797 0.572 1 97.38 130 GLU A N 1
ATOM 990 C CA . GLU A 1 130 ? -20.406 9.641 0.102 1 97.38 130 GLU A CA 1
ATOM 991 C C . GLU A 1 130 ? -20.641 8.242 -0.469 1 97.38 130 GLU A C 1
ATOM 993 O O . GLU A 1 130 ? -21.688 7.637 -0.243 1 97.38 130 GLU A O 1
ATOM 998 N N . ALA A 1 131 ? -19.672 7.754 -1.208 1 98 131 ALA A N 1
ATOM 999 C CA . ALA A 1 131 ? -19.797 6.422 -1.796 1 98 131 ALA A CA 1
ATOM 1000 C C . ALA A 1 131 ? -19.922 5.355 -0.714 1 98 131 ALA A C 1
ATOM 1002 O O . ALA A 1 131 ? -20.656 4.371 -0.89 1 98 131 ALA A O 1
ATOM 1003 N N . ILE A 1 132 ? -19.234 5.523 0.399 1 97.44 132 ILE A N 1
ATOM 1004 C CA . ILE A 1 132 ? -19.281 4.59 1.518 1 97.44 132 ILE A CA 1
ATOM 1005 C C . ILE A 1 132 ? -20.625 4.719 2.236 1 97.44 132 ILE A C 1
ATOM 1007 O O . ILE A 1 132 ? -21.297 3.717 2.469 1 97.44 132 ILE A O 1
ATOM 1011 N N . GLN A 1 133 ? -21.047 5.922 2.516 1 96.12 133 GLN A N 1
ATOM 1012 C CA . GLN A 1 133 ? -22.219 6.184 3.363 1 96.12 133 GLN A CA 1
ATOM 1013 C C . GLN A 1 133 ? -23.516 5.879 2.627 1 96.12 133 GLN A C 1
ATOM 1015 O O . GLN A 1 133 ? -24.484 5.43 3.234 1 96.12 133 GLN A O 1
ATOM 1020 N N . SER A 1 134 ? -23.516 6.137 1.351 1 96.5 134 SER A N 1
ATOM 1021 C CA . SER A 1 134 ? -24.734 5.914 0.566 1 96.5 134 SER A CA 1
ATOM 1022 C C . SER A 1 134 ? -24.953 4.43 0.303 1 96.5 134 SER A C 1
ATOM 1024 O O . SER A 1 134 ? -26.047 4.023 -0.086 1 96.5 134 SER A O 1
ATOM 1026 N N . GLY A 1 135 ? -23.875 3.672 0.407 1 96.06 135 GLY A N 1
ATOM 1027 C CA . GLY A 1 135 ? -23.969 2.26 0.07 1 96.06 135 GLY A CA 1
ATOM 1028 C C . GLY A 1 135 ? -23.75 1.983 -1.404 1 96.06 135 GLY A C 1
ATOM 1029 O O . GLY A 1 135 ? -23.891 0.847 -1.857 1 96.06 135 GLY A O 1
ATOM 1030 N N . ASP A 1 136 ? -23.359 2.965 -2.119 1 95.75 136 ASP A N 1
ATOM 1031 C CA . ASP A 1 136 ? -23.156 2.838 -3.561 1 95.75 136 ASP A CA 1
ATOM 1032 C C . ASP A 1 136 ? -22.094 1.779 -3.877 1 95.75 136 ASP A C 1
ATOM 1034 O O . ASP A 1 136 ? -22.188 1.101 -4.902 1 95.75 136 ASP A O 1
ATOM 1038 N N . ILE A 1 137 ? -21.141 1.593 -2.99 1 97.56 137 ILE A N 1
ATOM 1039 C CA . ILE A 1 137 ? -20.078 0.627 -3.27 1 97.56 137 ILE A CA 1
ATOM 1040 C C . ILE A 1 137 ? -20.297 -0.634 -2.438 1 97.56 137 ILE A C 1
ATOM 1042 O O . ILE A 1 137 ? -19.406 -1.467 -2.312 1 97.56 137 ILE A O 1
ATOM 1046 N N . GLY A 1 138 ? -21.5 -0.776 -1.843 1 96.81 138 GLY A N 1
ATOM 1047 C CA . GLY A 1 138 ? -21.797 -1.925 -1.002 1 96.81 138 GLY A CA 1
ATOM 1048 C C . GLY A 1 138 ? -21.141 -1.854 0.36 1 96.81 138 GLY A C 1
ATOM 1049 O O . GLY A 1 138 ? -20.906 -0.764 0.887 1 96.81 138 GLY A O 1
ATOM 1050 N N . GLU A 1 139 ? -20.938 -3.023 0.938 1 95.69 139 GLU A N 1
ATOM 1051 C CA . GLU A 1 139 ? -20.297 -3.102 2.246 1 95.69 139 GLU A CA 1
ATOM 1052 C C . GLU A 1 139 ? -18.797 -2.855 2.137 1 95.69 139 GLU A C 1
ATOM 1054 O O . GLU A 1 139 ? -18.109 -3.537 1.378 1 95.69 139 GLU A O 1
ATOM 1059 N N . LEU A 1 140 ? -18.281 -1.879 2.891 1 97.25 140 LEU A N 1
ATOM 1060 C CA . LEU A 1 140 ? -16.859 -1.545 2.871 1 97.25 140 LEU A CA 1
ATOM 1061 C C . LEU A 1 140 ? -16.016 -2.719 3.363 1 97.25 140 LEU A C 1
ATOM 1063 O O . LEU A 1 140 ? -16.312 -3.301 4.41 1 97.25 140 LEU A O 1
ATOM 1067 N N . SER A 1 141 ? -14.977 -3.057 2.615 1 97.19 141 SER A N 1
ATOM 1068 C CA . SER A 1 141 ? -14.125 -4.18 2.98 1 97.19 141 SER A CA 1
ATOM 1069 C C . SER A 1 141 ? -12.734 -3.705 3.408 1 97.19 141 SER A C 1
ATOM 1071 O O . SER A 1 141 ? -12.227 -4.121 4.449 1 97.19 141 SER A O 1
ATOM 1073 N N . TYR A 1 142 ? -12.148 -2.875 2.596 1 98.31 142 TYR A N 1
ATOM 1074 C CA . TYR A 1 142 ? -10.82 -2.414 2.963 1 98.31 142 TYR A CA 1
ATOM 1075 C C . TYR A 1 142 ? -10.523 -1.055 2.34 1 98.31 142 TY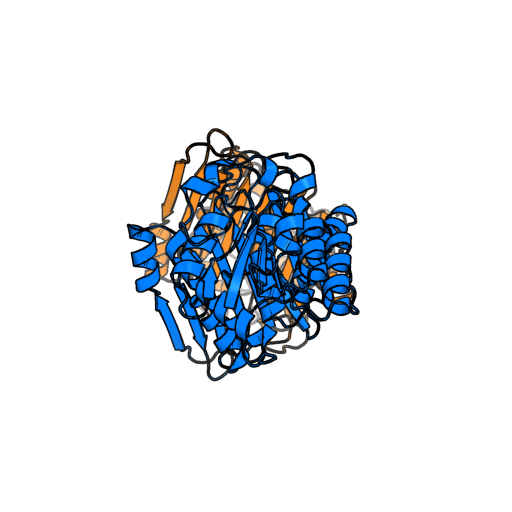R A C 1
ATOM 1077 O O . TYR A 1 142 ? -11.219 -0.619 1.423 1 98.31 142 TYR A O 1
ATOM 1085 N N . ILE A 1 143 ? -9.508 -0.397 2.875 1 98.44 143 ILE A N 1
ATOM 1086 C CA . ILE A 1 143 ? -9.016 0.896 2.408 1 98.44 143 ILE A CA 1
ATOM 1087 C C . ILE A 1 143 ? -7.52 0.809 2.123 1 98.44 143 ILE A C 1
ATOM 1089 O O . ILE A 1 143 ? -6.773 0.19 2.885 1 98.44 143 ILE A O 1
ATOM 1093 N N . ARG A 1 144 ? -7.066 1.33 1.033 1 98.31 144 ARG A N 1
ATOM 1094 C CA . ARG A 1 144 ? -5.664 1.593 0.743 1 98.31 144 ARG A CA 1
ATOM 1095 C C . ARG A 1 144 ? -5.379 3.092 0.727 1 98.31 144 ARG A C 1
ATOM 1097 O O . ARG A 1 144 ? -6.156 3.871 0.175 1 98.31 144 ARG A O 1
ATOM 1104 N N . ALA A 1 145 ? -4.344 3.434 1.36 1 98.38 145 ALA A N 1
ATOM 1105 C CA . ALA A 1 145 ? -4.051 4.863 1.443 1 98.38 145 ALA A CA 1
ATOM 1106 C C . ALA A 1 145 ? -2.553 5.125 1.331 1 98.38 145 ALA A C 1
ATOM 1108 O O . ALA A 1 145 ? -1.738 4.301 1.75 1 98.38 145 ALA A O 1
ATOM 1109 N N . TYR A 1 146 ? -2.236 6.266 0.743 1 98.06 146 TYR A N 1
ATOM 1110 C CA . TYR A 1 146 ? -0.844 6.629 0.502 1 98.06 146 TYR A CA 1
ATOM 1111 C C . TYR A 1 146 ? -0.649 8.141 0.596 1 98.06 146 TYR A C 1
ATOM 1113 O O . TYR A 1 146 ? -1.511 8.906 0.165 1 98.06 146 TYR A O 1
ATOM 1121 N N . GLY A 1 147 ? 0.393 8.555 1.162 1 97.38 147 GLY A N 1
ATOM 1122 C CA . GLY A 1 147 ? 0.884 9.93 1.15 1 97.38 147 GLY A CA 1
ATOM 1123 C C . GLY A 1 147 ? 2.396 10.016 1.079 1 97.38 147 GLY A C 1
ATOM 1124 O O . GLY A 1 147 ? 3.098 9.422 1.902 1 97.38 147 GLY A O 1
ATOM 1125 N N . GLY A 1 148 ? 2.85 10.695 0.083 1 95.94 148 GLY A N 1
ATOM 1126 C CA . GLY A 1 148 ? 4.297 10.742 -0.027 1 95.94 148 GLY A CA 1
ATOM 1127 C C . GLY A 1 148 ? 4.801 11.984 -0.747 1 95.94 148 GLY A C 1
ATOM 1128 O O . GLY A 1 148 ? 4.078 12.578 -1.55 1 95.94 148 GLY A O 1
ATOM 1129 N N . HIS A 1 149 ? 6.012 12.406 -0.376 1 94.62 149 HIS A N 1
ATOM 1130 C CA . HIS A 1 149 ? 6.805 13.406 -1.082 1 94.62 149 HIS A CA 1
ATOM 1131 C C . HIS A 1 149 ? 8.289 13.047 -1.068 1 94.62 149 HIS A C 1
ATOM 1133 O O . HIS A 1 149 ? 8.672 12 -0.544 1 94.62 149 HIS A O 1
ATOM 1139 N N . THR A 1 150 ? 9.172 13.945 -1.571 1 90.56 150 THR A N 1
ATOM 1140 C CA . THR A 1 150 ? 10.555 13.578 -1.833 1 90.56 150 THR A CA 1
ATOM 1141 C C . THR A 1 150 ? 11.43 13.867 -0.614 1 90.56 150 THR A C 1
ATOM 1143 O O . THR A 1 150 ? 12.656 13.727 -0.673 1 90.56 150 THR A O 1
ATOM 1146 N N . GLY A 1 151 ? 10.844 14.297 0.456 1 90.12 151 GLY A N 1
ATOM 1147 C CA . GLY A 1 151 ? 11.594 14.422 1.695 1 90.12 151 GLY A CA 1
ATOM 1148 C C . GLY A 1 151 ? 12.133 15.82 1.925 1 90.12 151 GLY A C 1
ATOM 1149 O O . GLY A 1 151 ? 11.391 16.797 1.829 1 90.12 151 GLY A O 1
ATOM 1150 N N . LEU A 1 152 ? 13.453 15.914 2.338 1 78.94 152 LEU A N 1
ATOM 1151 C CA . LEU A 1 152 ? 14.086 17.078 2.945 1 78.94 152 LEU A CA 1
ATOM 1152 C C . LEU A 1 152 ? 14.078 18.266 1.986 1 78.94 152 LEU A C 1
ATOM 1154 O O . LEU A 1 152 ? 13.992 19.422 2.418 1 78.94 152 LEU A O 1
ATOM 1158 N N . SER A 1 153 ? 14 17.922 0.699 1 78.94 153 SER A N 1
ATOM 1159 C CA . SER A 1 153 ? 13.93 19.031 -0.257 1 78.94 153 SER A CA 1
ATOM 1160 C C . SER A 1 153 ? 12.617 19.781 -0.135 1 78.94 153 SER A C 1
ATOM 1162 O O . SER A 1 153 ? 12.508 20.922 -0.581 1 78.94 153 SER A O 1
ATOM 1164 N N . GLU A 1 154 ? 11.742 19.141 0.514 1 80 154 GLU A N 1
ATOM 1165 C CA . GLU A 1 154 ? 10.414 19.75 0.629 1 80 154 GLU A CA 1
ATOM 1166 C C . GLU A 1 154 ? 10.227 20.422 1.983 1 80 154 GLU A C 1
ATOM 1168 O O . GLU A 1 154 ? 9.227 21.094 2.215 1 80 154 GLU A O 1
ATOM 1173 N N . PHE A 1 155 ? 11.25 20.203 2.799 1 85.31 155 PHE A N 1
ATOM 1174 C CA . PHE A 1 155 ? 11.133 20.781 4.129 1 85.31 155 PHE A CA 1
ATOM 1175 C C . PHE A 1 155 ? 11.672 22.219 4.145 1 85.31 155 PHE A C 1
ATOM 1177 O O . PHE A 1 155 ? 12.734 22.484 3.59 1 85.31 155 PHE A O 1
ATOM 1184 N N . LYS A 1 156 ? 10.945 23.047 4.793 1 83.75 156 LYS A N 1
ATOM 1185 C CA . LYS A 1 156 ? 11.289 24.469 4.832 1 83.75 156 LYS A CA 1
ATOM 1186 C C . LYS A 1 156 ? 12.102 24.797 6.082 1 83.75 156 LYS A C 1
ATOM 1188 O O . LYS A 1 156 ? 12.742 25.844 6.148 1 83.75 156 LYS A O 1
ATOM 1193 N N . ALA A 1 157 ? 11.977 23.906 7.078 1 88.44 157 ALA A N 1
ATOM 1194 C CA . ALA A 1 157 ? 12.688 24.141 8.328 1 88.44 157 ALA A CA 1
ATOM 1195 C C . ALA A 1 157 ? 13.109 22.828 8.984 1 88.44 157 ALA A C 1
ATOM 1197 O O . ALA A 1 157 ? 12.406 21.812 8.867 1 88.44 157 ALA A O 1
ATOM 1198 N N . PRO A 1 158 ? 14.148 22.844 9.797 1 88.5 158 PRO A N 1
ATOM 1199 C CA . PRO A 1 158 ? 14.688 21.625 10.406 1 88.5 158 PRO A CA 1
ATOM 1200 C C . PRO A 1 158 ? 13.727 20.984 11.406 1 88.5 158 PRO A C 1
ATOM 1202 O O . PRO A 1 158 ? 13.758 19.766 11.617 1 88.5 158 PRO A O 1
ATOM 1205 N N . TRP A 1 159 ? 12.914 21.828 12 1 89.94 159 TRP A N 1
ATOM 1206 C CA . TRP A 1 159 ? 12.023 21.297 13.023 1 89.94 159 TRP A CA 1
ATOM 1207 C C . TRP A 1 159 ? 11.039 20.297 12.422 1 89.94 159 TRP A C 1
ATOM 1209 O O . TRP A 1 159 ? 10.492 19.453 13.133 1 89.94 159 TRP A O 1
ATOM 1219 N N . MET A 1 160 ? 10.859 20.359 11.133 1 90.75 160 MET A N 1
ATOM 1220 C CA . MET A 1 160 ? 9.852 19.562 10.438 1 90.75 160 MET A CA 1
ATOM 1221 C C . MET A 1 160 ? 10.266 18.094 10.367 1 90.75 160 MET A C 1
ATOM 1223 O O . MET A 1 160 ? 9.445 17.219 10.078 1 90.75 160 MET A O 1
ATOM 1227 N N . TYR A 1 161 ? 11.516 17.797 10.664 1 91.44 161 TYR A N 1
ATOM 1228 C CA . TYR A 1 161 ? 11.961 16.406 10.68 1 91.44 161 TYR A CA 1
ATOM 1229 C C . TYR A 1 161 ? 12.68 16.078 11.977 1 91.44 161 TYR A C 1
ATOM 1231 O O . TYR A 1 161 ? 13.422 15.094 12.047 1 91.44 161 TYR A O 1
ATOM 1239 N N . ASP A 1 162 ? 12.461 16.922 12.945 1 93.81 162 ASP A N 1
ATOM 1240 C CA . ASP A 1 162 ? 12.992 16.703 14.289 1 93.81 162 ASP A CA 1
ATOM 1241 C C . ASP A 1 162 ? 12.008 15.922 15.148 1 93.81 162 ASP A C 1
ATOM 1243 O O . ASP A 1 162 ? 10.922 16.406 15.453 1 93.81 162 ASP A O 1
ATOM 1247 N N . LYS A 1 163 ? 12.43 14.828 15.625 1 94.25 163 LYS A N 1
ATOM 1248 C CA . LYS A 1 163 ? 11.547 13.945 16.375 1 94.25 163 LYS A CA 1
ATOM 1249 C C . LYS A 1 163 ? 11.07 14.609 17.672 1 94.25 163 LYS A C 1
ATOM 1251 O O . LYS A 1 163 ? 9.93 14.406 18.094 1 94.25 163 LYS A O 1
ATOM 1256 N N . ASP A 1 164 ? 11.891 15.352 18.25 1 93.94 164 ASP A N 1
ATOM 1257 C CA . ASP A 1 164 ? 11.555 15.961 19.531 1 93.94 164 ASP A CA 1
ATOM 1258 C C . ASP A 1 164 ? 10.531 17.078 19.359 1 93.94 164 ASP A C 1
ATOM 1260 O O . ASP A 1 164 ? 9.859 17.469 20.312 1 93.94 164 ASP A O 1
ATOM 1264 N N . ILE A 1 165 ? 10.422 17.578 18.188 1 95.31 165 ILE A N 1
ATOM 1265 C CA . ILE A 1 165 ? 9.492 18.672 17.906 1 95.31 165 ILE A CA 1
ATOM 1266 C C . ILE A 1 165 ? 8.227 18.125 17.234 1 95.31 165 ILE A C 1
ATOM 1268 O O . ILE A 1 165 ? 7.117 18.359 17.703 1 95.31 165 ILE A O 1
ATOM 1272 N N . MET A 1 166 ? 8.391 17.281 16.297 1 95 166 MET A N 1
ATOM 1273 C CA . MET A 1 166 ? 7.285 16.797 15.492 1 95 166 MET A CA 1
ATOM 1274 C C . MET A 1 166 ? 6.656 15.555 16.125 1 95 166 MET A C 1
ATOM 1276 O O . MET A 1 166 ? 5.492 15.242 15.875 1 95 166 MET A O 1
ATOM 1280 N N . GLY A 1 167 ? 7.402 14.844 16.891 1 95.81 167 GLY A N 1
ATOM 1281 C CA . GLY A 1 167 ? 6.93 13.594 17.484 1 95.81 167 GLY A CA 1
ATOM 1282 C C . GLY A 1 167 ? 7.227 12.383 16.625 1 95.81 167 GLY A C 1
ATOM 1283 O O . GLY A 1 167 ? 6.949 11.25 17.016 1 95.81 167 GLY A O 1
ATOM 1284 N N . GLY A 1 168 ? 7.828 12.602 15.414 1 96.81 168 GLY A N 1
ATOM 1285 C CA . GLY A 1 168 ? 8.133 11.5 14.516 1 96.81 168 GLY A CA 1
ATOM 1286 C C . GLY A 1 168 ? 8.531 11.953 13.125 1 96.81 168 GLY A C 1
ATOM 1287 O O . GLY A 1 168 ? 8.977 13.094 12.945 1 96.81 168 GLY A O 1
ATOM 1288 N N . GLY A 1 169 ? 8.539 11.008 12.211 1 97.06 169 GLY A N 1
ATOM 1289 C CA . GLY A 1 169 ? 8.922 11.297 10.836 1 97.06 169 GLY A CA 1
ATOM 1290 C C . GLY A 1 169 ? 7.73 11.453 9.906 1 97.06 169 GLY A C 1
ATOM 1291 O O . GLY A 1 169 ? 6.812 12.227 10.188 1 97.06 169 GLY A O 1
ATOM 1292 N N . THR A 1 170 ? 7.793 10.727 8.812 1 97.62 170 THR A N 1
ATOM 1293 C CA . THR A 1 170 ? 6.793 10.883 7.762 1 97.62 170 THR A CA 1
ATOM 1294 C C . THR A 1 170 ? 5.402 10.539 8.281 1 97.62 170 THR A C 1
ATOM 1296 O O . THR A 1 170 ? 4.402 11.109 7.832 1 97.62 170 THR A O 1
ATOM 1299 N N . MET A 1 171 ? 5.246 9.641 9.266 1 97.94 171 MET A N 1
ATOM 1300 C CA . MET A 1 171 ? 3.941 9.258 9.805 1 97.94 171 MET A CA 1
ATOM 1301 C C . MET A 1 171 ? 3.285 10.438 10.523 1 97.94 171 MET A C 1
ATOM 1303 O O . MET A 1 171 ? 2.059 10.562 10.516 1 97.94 171 MET A O 1
ATOM 1307 N N . MET A 1 172 ? 4.113 11.328 11.102 1 97.5 172 MET A N 1
ATOM 1308 C CA . MET A 1 172 ? 3.604 12.5 11.805 1 97.5 172 MET A CA 1
ATOM 1309 C C . MET A 1 172 ? 3.428 13.672 10.852 1 97.5 172 MET A C 1
ATOM 1311 O O . MET A 1 172 ? 2.738 14.641 11.172 1 97.5 172 MET A O 1
ATOM 1315 N N . ASP A 1 173 ? 4.023 13.562 9.695 1 95.31 173 ASP A N 1
ATOM 1316 C CA . ASP A 1 173 ? 3.971 14.609 8.68 1 95.31 173 ASP A CA 1
ATOM 1317 C C . ASP A 1 173 ? 2.812 14.367 7.711 1 95.31 173 ASP A C 1
ATOM 1319 O O . ASP A 1 173 ? 1.66 14.672 8.023 1 95.31 173 ASP A O 1
ATOM 1323 N N . ASN A 1 174 ? 3.016 13.672 6.66 1 93.62 174 ASN A N 1
ATOM 1324 C CA . ASN A 1 174 ? 1.958 13.375 5.699 1 93.62 174 ASN A CA 1
ATOM 1325 C C . ASN A 1 174 ? 1.125 12.172 6.137 1 93.62 174 ASN A C 1
ATOM 1327 O O . ASN A 1 174 ? -0.071 12.102 5.848 1 93.62 174 ASN A O 1
ATOM 1331 N N . GLY A 1 175 ? 1.771 11.305 6.781 1 97.69 175 GLY A N 1
ATOM 1332 C CA . GLY A 1 175 ? 1.104 10.086 7.223 1 97.69 175 GLY A CA 1
ATOM 1333 C C . GLY A 1 175 ? -0.047 10.352 8.172 1 97.69 175 GLY A C 1
ATOM 1334 O O . GLY A 1 175 ? -1.021 9.594 8.203 1 97.69 175 GLY A O 1
ATOM 1335 N N . ILE A 1 176 ? 0.053 11.422 8.906 1 98.06 176 ILE A N 1
ATOM 1336 C CA . ILE A 1 176 ? -0.963 11.711 9.914 1 98.06 176 ILE A CA 1
ATOM 1337 C C . ILE A 1 176 ? -2.283 12.055 9.234 1 98.06 176 ILE A C 1
ATOM 1339 O O . ILE A 1 176 ? -3.357 11.734 9.742 1 98.06 176 ILE A O 1
ATOM 1343 N N . HIS A 1 177 ? -2.242 12.742 8.062 1 97.94 177 HIS A N 1
ATOM 1344 C CA . HIS A 1 177 ? -3.438 12.984 7.262 1 97.94 177 HIS A CA 1
ATOM 1345 C C . HIS A 1 177 ? -4.043 11.672 6.762 1 97.94 177 HIS A C 1
ATOM 1347 O O . HIS A 1 177 ? -5.262 11.5 6.801 1 97.94 177 HIS A O 1
ATOM 1353 N N . VAL A 1 178 ? -3.209 10.805 6.32 1 97.62 178 VAL A N 1
ATOM 1354 C CA . VAL A 1 178 ? -3.611 9.508 5.785 1 97.62 178 VAL A CA 1
ATOM 1355 C C . VAL A 1 178 ? -4.297 8.688 6.879 1 97.62 178 VAL A C 1
ATOM 1357 O O . VAL A 1 178 ? -5.363 8.109 6.652 1 97.62 178 VAL A O 1
ATOM 1360 N N . LEU A 1 179 ? -3.672 8.742 7.992 1 97.88 179 LEU A N 1
ATOM 1361 C CA . LEU A 1 179 ? -4.191 7.988 9.133 1 97.88 179 LEU A CA 1
ATOM 1362 C C . LEU A 1 179 ? -5.527 8.555 9.594 1 97.88 179 LEU A C 1
ATOM 1364 O O . LEU A 1 179 ? -6.457 7.801 9.891 1 97.88 179 LEU A O 1
ATOM 1368 N N . ASP A 1 180 ? -5.629 9.844 9.656 1 98.19 180 ASP A N 1
ATOM 1369 C CA . ASP A 1 180 ? -6.879 10.492 10.047 1 98.19 180 ASP A CA 1
ATOM 1370 C C . ASP A 1 180 ? -8.008 10.125 9.086 1 98.19 180 ASP A C 1
ATOM 1372 O O . ASP A 1 180 ? -9.094 9.727 9.523 1 98.19 180 ASP A O 1
ATOM 1376 N N . LEU A 1 181 ? -7.742 10.258 7.824 1 98.25 181 LEU A N 1
ATOM 1377 C CA . LEU A 1 181 ? -8.758 9.961 6.824 1 98.25 181 LEU A CA 1
ATOM 1378 C C . LEU A 1 181 ? -9.164 8.492 6.879 1 98.25 181 LEU A C 1
ATOM 1380 O O . LEU A 1 181 ? -10.344 8.164 6.766 1 98.25 181 LEU A O 1
ATOM 1384 N N . THR A 1 182 ? -8.211 7.629 7.043 1 98 182 THR A N 1
ATOM 1385 C CA . THR A 1 182 ? -8.477 6.195 7.07 1 98 182 THR A CA 1
ATOM 1386 C C . THR A 1 182 ? -9.367 5.836 8.258 1 98 182 THR A C 1
ATOM 1388 O O . THR A 1 182 ? -10.391 5.176 8.094 1 98 182 THR A O 1
ATOM 1391 N N . GLN A 1 183 ? -8.969 6.305 9.453 1 95.88 183 GLN A N 1
ATOM 1392 C CA . GLN A 1 183 ? -9.773 5.973 10.617 1 95.88 183 GLN A CA 1
ATOM 1393 C C . GLN A 1 183 ? -11.164 6.598 10.523 1 95.88 183 GLN A C 1
ATOM 1395 O O . GLN A 1 183 ? -12.148 6.004 10.961 1 95.88 183 GLN A O 1
ATOM 1400 N N . HIS A 1 184 ? -11.25 7.812 9.938 1 95.31 184 HIS A N 1
ATOM 1401 C CA . HIS A 1 184 ? -12.523 8.5 9.758 1 95.31 184 HIS A CA 1
ATOM 1402 C C . HIS A 1 184 ? -13.445 7.707 8.844 1 95.31 184 HIS A C 1
ATOM 1404 O O . HIS A 1 184 ? -14.641 7.57 9.125 1 95.31 184 HIS A O 1
ATOM 1410 N N . LEU A 1 185 ? -12.883 7.137 7.805 1 96.31 185 LEU A N 1
ATOM 1411 C CA . LEU A 1 185 ? -13.672 6.441 6.793 1 96.31 185 LEU A CA 1
ATOM 1412 C C . LEU A 1 185 ? -14.016 5.027 7.246 1 96.31 185 LEU A C 1
ATOM 1414 O O . LEU A 1 185 ? -15.102 4.523 6.961 1 96.31 185 LEU A O 1
ATOM 1418 N N . MET A 1 186 ? -13.117 4.371 7.953 1 94.94 186 MET A N 1
ATOM 1419 C CA . MET A 1 186 ? -13.336 2.963 8.273 1 94.94 186 MET A CA 1
ATOM 1420 C C . MET A 1 186 ? -14.086 2.816 9.594 1 94.94 186 MET A C 1
ATOM 1422 O O . MET A 1 186 ? -14.555 1.727 9.93 1 94.94 186 MET A O 1
ATOM 1426 N N . GLY A 1 187 ? -14.258 3.875 10.391 1 90.69 187 GLY A N 1
ATOM 1427 C CA . GLY A 1 187 ? -15.031 3.84 11.625 1 90.69 187 GLY A CA 1
ATOM 1428 C C . GLY A 1 187 ? -14.219 3.42 12.828 1 90.69 187 GLY A C 1
ATOM 1429 O O . GLY A 1 187 ? -14.727 2.734 13.719 1 90.69 187 GLY A O 1
ATOM 1430 N N . GLY A 1 188 ? -12.953 3.541 12.82 1 92.88 188 GLY A N 1
ATOM 1431 C CA . GLY A 1 188 ? -12.102 3.246 13.969 1 92.88 188 GLY A CA 1
ATOM 1432 C C . GLY A 1 188 ? -11.109 2.133 13.695 1 92.88 188 GLY A C 1
ATOM 1433 O O . GLY A 1 188 ? -11.289 1.337 12.773 1 92.88 188 GLY A O 1
ATOM 1434 N N . VAL A 1 189 ? -10.055 2.078 14.555 1 96.31 189 VAL A N 1
ATOM 1435 C CA . VAL A 1 189 ? -8.969 1.11 14.422 1 96.31 189 VAL A CA 1
ATOM 1436 C C . VAL A 1 189 ? -8.805 0.334 15.727 1 96.31 189 VAL A C 1
ATOM 1438 O O . VAL A 1 189 ? -8.75 0.926 16.797 1 96.31 189 VAL A O 1
ATOM 1441 N N . LYS A 1 190 ? -8.773 -0.946 15.617 1 96.44 190 LYS A N 1
ATOM 1442 C CA . LYS A 1 190 ? -8.617 -1.815 16.781 1 96.44 190 LYS A CA 1
ATOM 1443 C C . LYS A 1 190 ? -7.152 -2.154 17.031 1 96.44 190 LYS A C 1
ATOM 1445 O O . LYS A 1 190 ? -6.703 -2.188 18.172 1 96.44 190 LYS A O 1
ATOM 1450 N N . SER A 1 191 ? -6.414 -2.439 15.992 1 97.69 191 SER A N 1
ATOM 1451 C CA . SER A 1 191 ? -5.016 -2.82 16.141 1 97.69 191 SER A CA 1
ATOM 1452 C C . SER A 1 191 ? -4.203 -2.41 14.914 1 97.69 191 SER A C 1
ATOM 1454 O O . SER A 1 191 ? -4.766 -2.139 13.852 1 97.69 191 SER A O 1
ATOM 1456 N N . VAL A 1 192 ? -2.904 -2.355 15.156 1 98.31 192 VAL A N 1
ATOM 1457 C CA . VAL A 1 192 ? -2.006 -1.892 14.102 1 98.31 192 VAL A CA 1
ATOM 1458 C C . VAL A 1 192 ? -0.743 -2.752 14.086 1 98.31 192 VAL A C 1
ATOM 1460 O O . VAL A 1 192 ? -0.254 -3.168 15.141 1 98.31 192 VAL A O 1
ATOM 1463 N N . TYR A 1 193 ? -0.266 -3.102 12.93 1 98.75 193 TYR A N 1
ATOM 1464 C CA . TYR A 1 193 ? 1.06 -3.645 12.656 1 98.75 193 TYR A CA 1
ATOM 1465 C C . TYR A 1 193 ? 1.773 -2.834 11.586 1 98.75 193 TYR A C 1
ATOM 1467 O O . TYR A 1 193 ? 1.164 -2.445 10.586 1 98.75 193 TYR A O 1
ATOM 1475 N N . GLY A 1 194 ? 3.008 -2.535 11.844 1 98.56 194 GLY A N 1
ATOM 1476 C CA . GLY A 1 194 ? 3.645 -1.728 10.812 1 98.56 194 GLY A CA 1
ATOM 1477 C C . GLY A 1 194 ? 5.148 -1.625 10.977 1 98.56 194 GLY A C 1
ATOM 1478 O O . GLY A 1 194 ? 5.723 -2.244 11.883 1 98.56 194 GLY A O 1
ATOM 1479 N N . PHE A 1 195 ? 5.766 -0.951 9.992 1 98.31 195 PHE A N 1
ATOM 1480 C CA . PHE A 1 195 ? 7.191 -0.654 9.938 1 98.31 195 PHE A CA 1
ATOM 1481 C C . PHE A 1 195 ? 7.43 0.851 9.938 1 98.31 195 PHE A C 1
ATOM 1483 O O . PHE A 1 195 ? 6.695 1.603 9.297 1 98.31 195 PHE A O 1
ATOM 1490 N N . ALA A 1 196 ? 8.438 1.262 10.68 1 97.94 196 ALA A N 1
ATOM 1491 C CA . ALA A 1 196 ? 9.016 2.598 10.586 1 97.94 196 ALA A CA 1
ATOM 1492 C C . ALA A 1 196 ? 10.484 2.531 10.18 1 97.94 196 ALA A C 1
ATOM 1494 O O . ALA A 1 196 ? 11.336 2.111 10.977 1 97.94 196 ALA A O 1
ATOM 1495 N N . LEU A 1 197 ? 10.758 2.982 8.945 1 97.31 197 LEU A N 1
ATOM 1496 C CA . LEU A 1 197 ? 12.094 2.842 8.391 1 97.31 197 LEU A CA 1
ATOM 1497 C C . LEU A 1 197 ? 12.852 4.164 8.445 1 97.31 197 LEU A C 1
ATOM 1499 O O . LEU A 1 197 ? 12.273 5.227 8.195 1 97.31 197 LEU A O 1
ATOM 1503 N N . THR A 1 198 ? 14.117 4.133 8.773 1 95.06 198 THR A N 1
ATOM 1504 C CA . THR A 1 198 ? 14.953 5.324 8.875 1 95.06 198 THR A CA 1
ATOM 1505 C C . THR A 1 198 ? 16.172 5.207 7.961 1 95.06 198 THR A C 1
ATOM 1507 O O . THR A 1 198 ? 17.172 5.91 8.148 1 95.06 198 THR A O 1
ATOM 1510 N N . ASP A 1 199 ? 16.156 4.445 7 1 91.56 199 ASP A N 1
ATOM 1511 C CA . ASP A 1 199 ? 17.391 3.947 6.406 1 91.56 199 ASP A CA 1
ATOM 1512 C C . ASP A 1 199 ? 17.797 4.793 5.199 1 91.56 199 ASP A C 1
ATOM 1514 O O . ASP A 1 199 ? 18.938 4.688 4.715 1 91.56 199 ASP A O 1
ATOM 1518 N N . ILE A 1 200 ? 16.906 5.676 4.715 1 93.75 200 ILE A N 1
ATOM 1519 C CA . ILE A 1 200 ? 17.281 6.414 3.514 1 93.75 200 ILE A CA 1
ATOM 1520 C C . ILE A 1 200 ? 17.875 7.77 3.906 1 93.75 200 ILE A C 1
ATOM 1522 O O . ILE A 1 200 ? 19.047 8.047 3.645 1 93.75 200 ILE A O 1
ATOM 1526 N N . TRP A 1 201 ? 17.125 8.531 4.551 1 93.44 201 TRP A N 1
ATOM 1527 C CA . TRP A 1 201 ? 17.609 9.852 4.941 1 93.44 201 TRP A CA 1
ATOM 1528 C C . TRP A 1 201 ? 18.453 9.766 6.207 1 93.44 201 TRP A C 1
ATOM 1530 O O . TRP A 1 201 ? 19.234 10.68 6.504 1 93.44 201 TRP A O 1
ATOM 1540 N N . LYS A 1 202 ? 18.281 8.688 7.02 1 92.44 202 LYS A N 1
ATOM 1541 C CA . LYS A 1 202 ? 19.047 8.398 8.227 1 92.44 202 LYS A CA 1
ATOM 1542 C C . LYS A 1 202 ? 18.984 9.555 9.219 1 92.44 202 LYS A C 1
ATOM 1544 O O . LYS A 1 202 ? 20 10.023 9.719 1 92.44 202 LYS A O 1
ATOM 1549 N N . LEU A 1 203 ? 17.781 10.023 9.359 1 91.12 203 LEU A N 1
ATOM 1550 C CA . LEU A 1 203 ? 17.531 11.07 10.352 1 91.12 203 LEU A CA 1
ATOM 1551 C C . LEU A 1 203 ? 17.484 10.484 11.758 1 91.12 203 LEU A C 1
ATOM 1553 O O . LEU A 1 203 ? 17.25 9.289 11.93 1 91.12 203 LEU A O 1
ATOM 1557 N N . ASP A 1 204 ? 17.734 11.312 12.695 1 90.62 204 ASP A N 1
ATOM 1558 C CA . ASP A 1 204 ? 17.734 10.875 14.086 1 90.62 204 ASP A CA 1
ATOM 1559 C C . ASP A 1 204 ? 16.328 10.555 14.57 1 90.62 204 ASP A C 1
ATOM 1561 O O . ASP A 1 204 ? 15.57 11.461 14.93 1 90.62 204 ASP A O 1
ATOM 1565 N N . ARG A 1 205 ? 15.898 9.398 14.68 1 90 205 ARG A N 1
ATOM 1566 C CA . ARG A 1 205 ? 14.672 8.844 15.25 1 90 205 ARG A CA 1
ATOM 1567 C C . ARG A 1 205 ? 13.445 9.273 14.453 1 90 205 ARG A C 1
ATOM 1569 O O . ARG A 1 205 ? 12.312 9.109 14.906 1 90 205 ARG A O 1
ATOM 1576 N N . SER A 1 206 ? 13.625 9.859 13.258 1 95.69 206 SER A N 1
ATOM 1577 C CA . SER A 1 206 ? 12.523 10.188 12.359 1 95.69 206 SER A CA 1
ATOM 1578 C C . SER A 1 206 ? 12.508 9.266 11.148 1 95.69 206 SER A C 1
ATOM 1580 O O . SER A 1 206 ? 13.461 9.234 10.367 1 95.69 206 SER A O 1
ATOM 1582 N N . GLU A 1 207 ? 11.484 8.57 11.062 1 97.38 207 GLU A N 1
ATOM 1583 C CA . GLU A 1 207 ? 11.406 7.594 9.977 1 97.38 207 GLU A CA 1
ATOM 1584 C C . GLU A 1 207 ? 11.102 8.273 8.648 1 97.38 207 GLU A C 1
ATOM 1586 O O . GLU A 1 207 ? 10.344 9.25 8.602 1 97.38 207 GLU A O 1
ATOM 1591 N N . ASP A 1 208 ? 11.648 7.785 7.574 1 96.81 208 ASP A N 1
ATOM 1592 C CA . ASP A 1 208 ? 11.398 8.352 6.25 1 96.81 208 ASP A CA 1
ATOM 1593 C C . ASP A 1 208 ? 10.344 7.539 5.496 1 96.81 208 ASP A C 1
ATOM 1595 O O . ASP A 1 208 ? 9.82 7.992 4.473 1 96.81 208 ASP A O 1
ATOM 1599 N N . ASN A 1 209 ? 10.062 6.316 5.996 1 98 209 ASN A N 1
ATOM 1600 C CA . ASN A 1 209 ? 8.953 5.516 5.477 1 98 209 ASN A CA 1
ATOM 1601 C C . ASN A 1 209 ? 8.203 4.809 6.602 1 98 209 ASN A C 1
ATOM 1603 O O . ASN A 1 209 ? 8.82 4.297 7.539 1 98 209 ASN A O 1
ATOM 1607 N N . GLY A 1 210 ? 6.945 4.859 6.52 1 98.5 210 GLY A N 1
ATOM 1608 C CA . GLY A 1 210 ? 6.074 4.125 7.426 1 98.5 210 GLY A CA 1
ATOM 1609 C C . GLY A 1 210 ? 5.039 3.285 6.703 1 98.5 210 GLY A C 1
ATOM 1610 O O . GLY A 1 210 ? 4.406 3.752 5.754 1 98.5 210 GLY A O 1
ATOM 1611 N N . PHE A 1 211 ? 4.945 2.006 7.086 1 98.75 211 PHE A N 1
ATOM 1612 C CA . PHE A 1 211 ? 3.926 1.083 6.602 1 98.75 211 PHE A CA 1
ATOM 1613 C C . PHE A 1 211 ? 3.016 0.634 7.738 1 98.75 211 PHE A C 1
ATOM 1615 O O . PHE A 1 211 ? 3.469 0.456 8.867 1 98.75 211 PHE A O 1
ATOM 1622 N N . ALA A 1 212 ? 1.748 0.39 7.375 1 98.75 212 ALA A N 1
ATOM 1623 C CA . ALA A 1 212 ? 0.858 -0.096 8.422 1 98.75 212 ALA A CA 1
ATOM 1624 C C . ALA A 1 212 ? -0.27 -0.941 7.84 1 98.75 212 ALA A C 1
ATOM 1626 O O . ALA A 1 212 ? -0.801 -0.626 6.773 1 98.75 212 ALA A O 1
ATOM 1627 N N . LEU A 1 213 ? -0.588 -1.981 8.477 1 98.81 213 LEU A N 1
ATOM 1628 C CA . LEU A 1 213 ? -1.851 -2.701 8.352 1 98.81 213 LEU A CA 1
ATOM 1629 C C . LEU A 1 213 ? -2.729 -2.479 9.578 1 98.81 213 LEU A C 1
ATOM 1631 O O . LEU A 1 213 ? -2.291 -2.709 10.711 1 98.81 213 LEU A O 1
ATOM 1635 N N . LEU A 1 214 ? -3.896 -2.014 9.312 1 98.62 214 LEU A N 1
ATOM 1636 C CA . LEU A 1 214 ? -4.824 -1.705 10.391 1 98.62 214 LEU A CA 1
ATOM 1637 C C . LEU A 1 214 ? -6.016 -2.658 10.375 1 98.62 214 LEU A C 1
ATOM 1639 O O . LEU A 1 214 ? -6.535 -2.988 9.305 1 98.62 214 LEU A O 1
ATOM 1643 N N . ARG A 1 215 ? -6.422 -3.098 11.539 1 97.25 215 ARG A N 1
ATOM 1644 C CA . ARG A 1 215 ? -7.695 -3.787 11.711 1 97.25 215 ARG A CA 1
ATOM 1645 C C . ARG A 1 215 ? -8.734 -2.871 12.359 1 97.25 215 ARG A C 1
ATOM 1647 O O . ARG A 1 215 ? -8.477 -2.27 13.398 1 97.25 215 ARG A O 1
ATOM 1654 N N . GLY A 1 216 ? -9.812 -2.779 11.648 1 94.44 216 GLY A N 1
ATOM 1655 C CA . GLY A 1 216 ? -10.898 -1.982 12.203 1 94.44 216 GLY A CA 1
ATOM 1656 C C . GLY A 1 216 ? -11.75 -2.742 13.203 1 94.44 216 GLY A C 1
ATOM 1657 O O . GLY A 1 216 ? -11.547 -3.939 13.414 1 94.44 216 GLY A O 1
ATOM 1658 N N . ASN A 1 217 ? -12.711 -2.037 13.758 1 84.81 217 ASN A N 1
ATOM 1659 C CA . ASN A 1 217 ? -13.602 -2.617 14.758 1 84.81 217 ASN A CA 1
ATOM 1660 C C . ASN A 1 217 ? -14.688 -3.475 14.102 1 84.81 217 ASN A C 1
ATOM 1662 O O . ASN A 1 217 ? -15.242 -4.367 14.742 1 84.81 217 ASN A O 1
ATOM 1666 N N . ASN A 1 218 ? -14.969 -3.271 12.828 1 86.12 218 ASN A N 1
ATOM 1667 C CA . ASN A 1 218 ? -16.062 -3.939 12.133 1 86.12 218 ASN A CA 1
ATOM 1668 C C . ASN A 1 218 ? -15.555 -4.891 11.055 1 86.12 218 ASN A C 1
ATOM 1670 O O . ASN A 1 218 ? -16.25 -5.16 10.078 1 86.12 218 ASN A O 1
ATOM 1674 N N . GLY A 1 219 ? -14.297 -5.281 11.172 1 88.88 219 GLY A N 1
ATOM 1675 C CA . GLY A 1 219 ? -13.758 -6.23 10.211 1 88.88 219 GLY A CA 1
ATOM 1676 C C . GLY A 1 219 ? -13.086 -5.566 9.023 1 88.88 219 GLY A C 1
ATOM 1677 O O . GLY A 1 219 ? -12.359 -6.219 8.266 1 88.88 219 GLY A O 1
ATOM 1678 N N . VAL A 1 220 ? -13.359 -4.258 8.828 1 96.5 220 VAL A N 1
ATOM 1679 C CA . VAL A 1 220 ? -12.695 -3.5 7.773 1 96.5 220 VAL A CA 1
ATOM 1680 C C . VAL A 1 220 ? -11.195 -3.41 8.062 1 96.5 220 VAL A C 1
ATOM 1682 O O . VAL A 1 220 ? -10.789 -3.217 9.211 1 96.5 220 VAL A O 1
ATOM 1685 N N . VAL A 1 221 ? -10.367 -3.619 7.031 1 98.12 221 VAL A N 1
ATOM 1686 C CA . VAL A 1 221 ? -8.922 -3.484 7.211 1 98.12 221 VAL A CA 1
ATOM 1687 C C . VAL A 1 221 ? -8.398 -2.357 6.328 1 98.12 221 VAL A C 1
ATOM 1689 O O . VAL A 1 221 ? -9.094 -1.883 5.43 1 98.12 221 VAL A O 1
ATOM 1692 N N . ALA A 1 222 ? -7.191 -1.909 6.648 1 98.69 222 ALA A N 1
ATOM 1693 C CA . ALA A 1 222 ? -6.566 -0.872 5.832 1 98.69 222 ALA A CA 1
ATOM 1694 C C . ALA A 1 222 ? -5.07 -1.127 5.672 1 98.69 222 ALA A C 1
ATOM 1696 O O . ALA A 1 222 ? -4.434 -1.691 6.566 1 98.69 222 ALA A O 1
ATOM 1697 N N . SER A 1 223 ? -4.566 -0.812 4.527 1 98.75 223 SER A N 1
ATOM 1698 C CA . SER A 1 223 ? -3.141 -0.812 4.219 1 98.75 223 SER A CA 1
ATOM 1699 C C . SER A 1 223 ? -2.652 0.59 3.867 1 98.75 223 SER A C 1
ATOM 1701 O O . SER A 1 223 ? -3.166 1.216 2.938 1 98.75 223 SER A O 1
ATOM 1703 N N . LEU A 1 224 ? -1.609 1.055 4.605 1 98.19 224 LEU A N 1
ATOM 1704 C CA . LEU A 1 224 ? -1.164 2.436 4.445 1 98.19 224 LEU A CA 1
ATOM 1705 C C . LEU A 1 224 ? 0.346 2.5 4.246 1 98.19 224 LEU A C 1
ATOM 1707 O O . LEU A 1 224 ? 1.08 1.639 4.738 1 98.19 224 LEU A O 1
ATOM 1711 N N . HIS A 1 225 ? 0.761 3.514 3.51 1 98.69 225 HIS A N 1
ATOM 1712 C CA . HIS A 1 225 ? 2.172 3.836 3.33 1 98.69 225 HIS A CA 1
ATOM 1713 C C . HIS A 1 225 ? 2.395 5.344 3.309 1 98.69 225 HIS A C 1
ATOM 1715 O O . HIS A 1 225 ? 1.69 6.07 2.602 1 98.69 225 HIS A O 1
ATOM 1721 N N . SER A 1 226 ? 3.184 5.836 4.168 1 98.5 226 SER A N 1
ATOM 1722 C CA . SER A 1 226 ? 3.668 7.215 4.148 1 98.5 226 SER A CA 1
ATOM 1723 C C . SER A 1 226 ? 5.152 7.273 3.805 1 98.5 226 SER A C 1
ATOM 1725 O O . SER A 1 226 ? 5.949 6.492 4.332 1 98.5 226 SER A O 1
ATOM 1727 N N . SER A 1 227 ? 5.523 8.305 2.943 1 97.75 227 SER A N 1
ATOM 1728 C CA . SER A 1 227 ? 6.883 8.227 2.422 1 97.75 227 SER A CA 1
ATOM 1729 C C . SER A 1 227 ? 7.488 9.609 2.246 1 97.75 227 SER A C 1
ATOM 1731 O O . SER A 1 227 ? 6.84 10.516 1.707 1 97.75 227 SER A O 1
ATOM 1733 N N . TRP A 1 228 ? 8.773 9.742 2.738 1 96.94 228 TRP A N 1
ATOM 1734 C CA . TRP A 1 228 ? 9.602 10.883 2.373 1 96.94 228 TRP A CA 1
ATOM 1735 C C . TRP A 1 228 ? 10.523 10.531 1.206 1 96.94 228 TRP A C 1
ATOM 1737 O O . TRP A 1 228 ? 11.508 11.227 0.954 1 96.94 228 TRP A O 1
ATOM 1747 N N . THR A 1 229 ? 10.25 9.352 0.548 1 95.88 229 THR A N 1
ATOM 1748 C CA . THR A 1 229 ? 11.094 8.922 -0.563 1 95.88 229 THR A CA 1
ATOM 1749 C C . THR A 1 229 ? 10.258 8.68 -1.814 1 95.88 229 THR A C 1
ATOM 1751 O O . THR A 1 229 ? 10.555 7.773 -2.6 1 95.88 229 THR A O 1
ATOM 1754 N N . GLU A 1 230 ? 9.117 9.312 -1.918 1 94 230 GLU A N 1
ATOM 1755 C CA . GLU A 1 230 ? 8.359 9.305 -3.166 1 94 230 GLU A CA 1
ATOM 1756 C C . GLU A 1 230 ? 9.062 10.117 -4.25 1 94 230 GLU A C 1
ATOM 1758 O O . GLU A 1 230 ? 8.742 11.289 -4.461 1 94 230 GLU A O 1
ATOM 1763 N N . TRP A 1 231 ? 9.898 9.453 -4.961 1 93.06 231 TRP A N 1
ATOM 1764 C CA . TRP A 1 231 ? 10.836 10.133 -5.848 1 93.06 231 TRP A CA 1
ATOM 1765 C C . TRP A 1 231 ? 10.117 10.703 -7.066 1 93.06 231 TRP A C 1
ATOM 1767 O O . TRP A 1 231 ? 10.68 11.516 -7.805 1 93.06 231 TRP A O 1
ATOM 1777 N N . LYS A 1 232 ? 8.875 10.305 -7.293 1 89 232 LYS A N 1
ATOM 1778 C CA . LYS A 1 232 ? 8.086 10.828 -8.406 1 89 232 LYS A CA 1
ATOM 1779 C C . LYS A 1 232 ? 7.516 12.203 -8.078 1 89 232 LYS A C 1
ATOM 1781 O O . LYS A 1 232 ? 7.008 12.898 -8.961 1 89 232 LYS A O 1
ATOM 1786 N N . GLY A 1 233 ? 7.582 12.586 -6.805 1 88.56 233 GLY A N 1
ATOM 1787 C CA . GLY A 1 233 ? 6.949 13.812 -6.355 1 88.56 233 GLY A CA 1
ATOM 1788 C C . GLY A 1 233 ? 5.758 13.57 -5.453 1 88.56 233 GLY A C 1
ATOM 1789 O O . GLY A 1 233 ? 5.387 12.43 -5.191 1 88.56 233 GLY A O 1
ATOM 1790 N N . TYR A 1 234 ? 5.191 14.68 -5.051 1 90.62 234 TYR A N 1
ATOM 1791 C CA . TYR A 1 234 ? 4.082 14.602 -4.102 1 90.62 234 TYR A CA 1
ATOM 1792 C C . TYR A 1 234 ? 2.943 13.766 -4.664 1 90.62 234 TYR A C 1
ATOM 1794 O O . TYR A 1 234 ? 2.525 13.953 -5.805 1 90.62 234 TYR A O 1
ATOM 1802 N N . HIS A 1 235 ? 2.496 12.82 -3.875 1 92.69 235 HIS A N 1
ATOM 1803 C CA . HIS A 1 235 ? 1.379 11.945 -4.219 1 92.69 235 HIS A CA 1
ATOM 1804 C C . HIS A 1 235 ? 0.517 11.648 -2.994 1 92.69 235 HIS A C 1
ATOM 1806 O O . HIS A 1 235 ? 1.04 11.414 -1.902 1 92.69 235 HIS A O 1
ATOM 1812 N N . PHE A 1 236 ? -0.749 11.766 -3.195 1 96 236 PHE A N 1
ATOM 1813 C CA . PHE A 1 236 ? -1.716 11.461 -2.148 1 96 236 PHE A CA 1
ATOM 1814 C C . PHE A 1 236 ? -2.918 10.719 -2.723 1 96 236 PHE A C 1
ATOM 1816 O O . PHE A 1 236 ? -3.457 11.109 -3.76 1 96 236 PHE A O 1
ATOM 1823 N N . SER A 1 237 ? -3.289 9.562 -2.066 1 97.25 237 SER A N 1
ATOM 1824 C CA . SER A 1 237 ? -4.465 8.836 -2.535 1 97.25 237 SER A CA 1
ATOM 1825 C C . SER A 1 237 ? -5.125 8.062 -1.402 1 97.25 237 SER A C 1
ATOM 1827 O O . SER A 1 237 ? -4.449 7.613 -0.473 1 97.25 237 SER A O 1
ATOM 1829 N N . ILE A 1 238 ? -6.398 7.93 -1.495 1 98.19 238 ILE A N 1
ATOM 1830 C CA . ILE A 1 238 ? -7.219 7.066 -0.649 1 98.19 238 ILE A CA 1
ATOM 1831 C C . ILE A 1 238 ? -8.203 6.285 -1.513 1 98.19 238 ILE A C 1
ATOM 1833 O O . ILE A 1 238 ? -8.914 6.863 -2.34 1 98.19 238 ILE A O 1
ATOM 1837 N N . GLU A 1 239 ? -8.195 4.977 -1.318 1 98.38 239 GLU A N 1
ATOM 1838 C CA . GLU A 1 239 ? -9.102 4.098 -2.057 1 98.38 239 GLU A CA 1
ATOM 1839 C C . GLU A 1 239 ? -9.93 3.234 -1.11 1 98.38 239 GLU A C 1
ATOM 1841 O O . GLU A 1 239 ? -9.383 2.572 -0.227 1 98.38 239 GLU A O 1
ATOM 1846 N N . ALA A 1 240 ? -11.195 3.27 -1.303 1 98.44 240 ALA A N 1
ATOM 1847 C CA . ALA A 1 240 ? -12.117 2.426 -0.547 1 98.44 240 ALA A CA 1
ATOM 1848 C C . ALA A 1 240 ? -12.758 1.375 -1.447 1 98.44 240 ALA A C 1
ATOM 1850 O O . ALA A 1 240 ? -13.281 1.699 -2.514 1 98.44 240 ALA A O 1
ATOM 1851 N N . TYR A 1 241 ? -12.703 0.139 -1.016 1 97.81 241 TYR A N 1
ATOM 1852 C CA . TYR A 1 241 ? -13.273 -0.963 -1.785 1 97.81 241 TYR A CA 1
ATOM 1853 C C . TYR A 1 241 ? -14.391 -1.65 -1.009 1 97.81 241 TYR A C 1
ATOM 1855 O O . TYR A 1 241 ? -14.219 -1.992 0.164 1 97.81 241 TYR A O 1
ATOM 1863 N N . GLY A 1 242 ? -15.477 -1.811 -1.689 1 96.62 242 GLY A N 1
ATOM 1864 C CA . GLY A 1 242 ? -16.609 -2.527 -1.124 1 96.62 242 GLY A CA 1
ATOM 1865 C C . GLY A 1 242 ? -17.094 -3.664 -2.002 1 96.62 242 GLY A C 1
ATOM 1866 O O . GLY A 1 242 ? -16.469 -3.992 -3.008 1 96.62 242 GLY A O 1
ATOM 1867 N N . SER A 1 243 ? -18.203 -4.273 -1.631 1 95.38 243 SER A N 1
ATOM 1868 C CA . SER A 1 243 ? -18.703 -5.488 -2.258 1 95.38 243 SER A CA 1
ATOM 1869 C C . SER A 1 243 ? -19.297 -5.195 -3.635 1 95.38 243 SER A C 1
ATOM 1871 O O . SER A 1 243 ? -19.469 -6.105 -4.445 1 95.38 243 SER A O 1
ATOM 1873 N N . LYS A 1 244 ? -19.594 -3.896 -3.906 1 96.06 244 LYS A N 1
ATOM 1874 C CA . LYS A 1 244 ? -20.234 -3.568 -5.168 1 96.06 244 LYS A CA 1
ATOM 1875 C C . LYS A 1 244 ? -19.5 -2.447 -5.895 1 96.06 244 LYS A C 1
ATOM 1877 O O . LYS A 1 244 ? -20.078 -1.76 -6.738 1 96.06 244 LYS A O 1
ATOM 1882 N N . GLY A 1 245 ? -18.312 -2.242 -5.508 1 97.12 245 GLY A N 1
ATOM 1883 C CA . GLY A 1 245 ? -17.609 -1.169 -6.188 1 97.12 245 GLY A CA 1
ATOM 1884 C C . GLY A 1 245 ? -16.453 -0.602 -5.379 1 97.12 245 GLY A C 1
ATOM 1885 O O . GLY A 1 245 ? -15.969 -1.248 -4.449 1 97.12 245 GLY A O 1
ATOM 1886 N N . MET A 1 246 ? -15.984 0.551 -5.844 1 98 246 MET A N 1
ATOM 1887 C CA . MET A 1 246 ? -14.883 1.246 -5.184 1 98 246 MET A CA 1
ATOM 1888 C C . MET A 1 246 ? -14.961 2.748 -5.434 1 98 246 MET A C 1
ATOM 1890 O O . MET A 1 246 ? -15.633 3.193 -6.363 1 98 246 MET A O 1
ATOM 1894 N N . ALA A 1 247 ? -14.367 3.479 -4.57 1 98.62 247 ALA A N 1
ATOM 1895 C CA . ALA A 1 247 ? -14.188 4.922 -4.715 1 98.62 247 ALA A CA 1
ATOM 1896 C C . ALA A 1 247 ? -12.75 5.328 -4.379 1 98.62 247 ALA A C 1
ATOM 1898 O O . ALA A 1 247 ? -12.164 4.816 -3.426 1 98.62 247 ALA A O 1
ATOM 1899 N N . ARG A 1 248 ? -12.242 6.227 -5.168 1 98.12 248 ARG A N 1
ATOM 1900 C CA . ARG A 1 248 ? -10.867 6.668 -4.992 1 98.12 248 ARG A CA 1
ATOM 1901 C C . ARG A 1 248 ? -10.758 8.188 -5.074 1 98.12 248 ARG A C 1
ATOM 1903 O O . ARG A 1 248 ? -11.422 8.812 -5.906 1 98.12 248 ARG A O 1
ATOM 1910 N N . ALA A 1 249 ? -9.961 8.758 -4.156 1 98.19 249 ALA A N 1
ATOM 1911 C CA . ALA A 1 249 ? -9.57 10.164 -4.191 1 98.19 249 ALA A CA 1
ATOM 1912 C C . ALA A 1 249 ? -8.07 10.312 -4.402 1 98.19 249 ALA A C 1
ATOM 1914 O O . ALA A 1 249 ? -7.277 9.562 -3.822 1 98.19 249 ALA A O 1
ATOM 1915 N N . TYR A 1 250 ? -7.734 11.242 -5.273 1 94 250 TYR A N 1
ATOM 1916 C CA . TYR A 1 250 ? -6.355 11.648 -5.523 1 94 250 TYR A CA 1
ATOM 1917 C C . TYR A 1 250 ? -6.191 13.148 -5.34 1 94 250 TYR A C 1
ATOM 1919 O O . TYR A 1 250 ? -7.152 13.914 -5.488 1 94 250 TYR A O 1
ATOM 1927 N N . TYR A 1 251 ? -4.938 13.367 -4.934 1 91.5 251 TYR A N 1
ATOM 1928 C CA . TYR A 1 251 ? -4.609 14.781 -4.891 1 91.5 251 TYR A CA 1
ATOM 1929 C C . TYR A 1 251 ? -3.297 15.062 -5.617 1 91.5 251 TYR A C 1
ATOM 1931 O O . TYR A 1 251 ? -2.352 14.273 -5.527 1 91.5 251 TYR A O 1
ATOM 1939 N N . ALA A 1 252 ? -3.193 16.281 -6.379 1 83.31 252 ALA A N 1
ATOM 1940 C CA . ALA A 1 252 ? -2.086 16.891 -7.121 1 83.31 252 ALA A CA 1
ATOM 1941 C C . ALA A 1 252 ? -1.904 16.203 -8.477 1 83.31 252 ALA A C 1
ATOM 1943 O O . ALA A 1 252 ? -0.851 15.625 -8.75 1 83.31 252 ALA A O 1
ATOM 1944 N N . PRO A 1 253 ? -2.926 16.281 -9.383 1 88.75 253 PRO A N 1
ATOM 1945 C CA . PRO A 1 253 ? -4.129 17.094 -9.25 1 88.75 253 PRO A CA 1
ATOM 1946 C C . PRO A 1 253 ? -5.273 16.359 -8.555 1 88.75 253 PRO A C 1
ATOM 1948 O O . PRO A 1 253 ? -5.262 15.133 -8.469 1 88.75 253 PRO A O 1
ATOM 1951 N N . MET A 1 254 ? -6.246 17.141 -8.125 1 93.44 254 MET A N 1
ATOM 1952 C CA . MET A 1 254 ? -7.363 16.547 -7.402 1 93.44 254 MET A CA 1
ATOM 1953 C C . MET A 1 254 ? -8.32 15.844 -8.359 1 93.44 254 MET A C 1
ATOM 1955 O O . MET A 1 254 ? -8.812 16.469 -9.312 1 93.44 254 MET A O 1
ATOM 1959 N N . MET A 1 255 ? -8.594 14.609 -8.141 1 96.38 255 MET A N 1
ATOM 1960 C CA . MET A 1 255 ? -9.484 13.781 -8.945 1 96.38 255 MET A CA 1
ATOM 1961 C C . MET A 1 255 ? -10.156 12.711 -8.086 1 96.38 255 MET A C 1
ATOM 1963 O O . MET A 1 255 ? -9.672 12.398 -6.996 1 96.38 255 MET A O 1
ATOM 1967 N N . SER A 1 256 ? -11.273 12.25 -8.555 1 97.62 256 SER A N 1
ATOM 1968 C CA . SER A 1 256 ? -11.898 11.094 -7.922 1 97.62 256 SER A CA 1
ATOM 1969 C C . SER A 1 256 ? -12.453 10.133 -8.961 1 97.62 256 SER A C 1
ATOM 1971 O O . SER A 1 256 ? -12.727 10.523 -10.102 1 97.62 256 SER A O 1
ATOM 1973 N N . THR A 1 257 ? -12.484 8.922 -8.68 1 98 257 THR A N 1
ATOM 1974 C CA . THR A 1 257 ? -13.086 7.855 -9.469 1 98 257 THR A CA 1
ATOM 1975 C C . THR A 1 257 ? -14.016 7 -8.617 1 98 257 THR A C 1
ATOM 1977 O O . THR A 1 257 ? -13.641 6.578 -7.516 1 98 257 THR A O 1
ATOM 1980 N N . VAL A 1 258 ? -15.211 6.766 -9.086 1 98.38 258 VAL A N 1
ATOM 1981 C CA . VAL A 1 258 ? -16.172 5.879 -8.43 1 98.38 258 VAL A CA 1
ATOM 1982 C C . VAL A 1 258 ? -16.641 4.809 -9.406 1 98.38 258 VAL A C 1
ATOM 1984 O O . VAL A 1 258 ? -17.078 5.125 -10.516 1 98.38 258 VAL A O 1
ATOM 1987 N N . ILE A 1 259 ? -16.469 3.596 -9.078 1 98.06 259 ILE A N 1
ATOM 1988 C CA . ILE A 1 259 ? -17 2.455 -9.812 1 98.06 259 ILE A CA 1
ATOM 1989 C C . ILE A 1 259 ? -18.078 1.764 -8.984 1 98.06 259 ILE A C 1
ATOM 1991 O O . ILE A 1 259 ? -17.844 1.401 -7.828 1 98.06 259 ILE A O 1
ATOM 1995 N N . THR A 1 260 ? -19.234 1.615 -9.539 1 97.75 260 THR A N 1
ATOM 1996 C CA . THR A 1 260 ? -20.344 0.941 -8.875 1 97.75 260 THR A CA 1
ATOM 1997 C C . THR A 1 260 ? -20.891 -0.191 -9.734 1 97.75 260 THR A C 1
ATOM 1999 O O . THR A 1 260 ? -20.781 -0.152 -10.961 1 97.75 260 THR A O 1
ATOM 2002 N N . MET A 1 261 ? -21.359 -1.149 -9.047 1 95.62 261 MET A N 1
ATOM 2003 C CA . MET A 1 261 ? -22.016 -2.297 -9.664 1 95.62 261 MET A CA 1
ATOM 2004 C C . MET A 1 261 ? -23.312 -2.643 -8.945 1 95.62 261 MET A C 1
ATOM 2006 O O . MET A 1 261 ? -23.422 -2.457 -7.73 1 95.62 261 MET A O 1
ATOM 2010 N N . GLU A 1 262 ? -24.297 -3.193 -9.719 1 93.44 262 GLU A N 1
ATOM 2011 C CA . GLU A 1 262 ? -25.562 -3.617 -9.109 1 93.44 262 GLU A CA 1
ATOM 2012 C C . GLU A 1 262 ? -25.359 -4.82 -8.195 1 93.44 262 GLU A C 1
ATOM 2014 O O . GLU A 1 262 ? -26.031 -4.957 -7.18 1 93.44 262 GLU A O 1
ATOM 2019 N N . HIS A 1 263 ? -24.531 -5.645 -8.656 1 90.56 263 HIS A N 1
ATOM 2020 C CA . HIS A 1 263 ? -24.094 -6.789 -7.875 1 90.56 263 HIS A CA 1
ATOM 2021 C C . HIS A 1 263 ? -22.625 -7.09 -8.117 1 90.56 263 HIS A C 1
ATOM 2023 O O . HIS A 1 263 ? -22.047 -6.621 -9.102 1 90.56 263 HIS A O 1
ATOM 2029 N N . LYS A 1 264 ? -22.031 -7.73 -7.176 1 85.38 264 LYS A N 1
ATOM 2030 C CA . LYS A 1 264 ? -20.594 -8.016 -7.305 1 85.38 264 LYS A CA 1
ATOM 2031 C C . LYS A 1 264 ? -20.297 -8.695 -8.633 1 85.38 264 LYS A C 1
ATOM 2033 O O . LYS A 1 264 ? -20.891 -9.719 -8.969 1 85.38 264 LYS A O 1
ATOM 2038 N N . GLY A 1 265 ? -19.391 -8.195 -9.391 1 82.44 265 GLY A N 1
ATOM 2039 C CA . GLY A 1 265 ? -18.984 -8.75 -10.672 1 82.44 265 GLY A CA 1
ATOM 2040 C C . GLY A 1 265 ? -19.906 -8.367 -11.805 1 82.44 265 GLY A C 1
ATOM 2041 O O . GLY A 1 265 ? -19.719 -8.805 -12.945 1 82.44 265 GLY A O 1
ATOM 2042 N N . GLY A 1 266 ? -20.828 -7.543 -11.531 1 88 266 GLY A N 1
ATOM 2043 C CA . GLY A 1 266 ? -21.766 -7.117 -12.57 1 88 266 GLY A CA 1
ATOM 2044 C C . GLY A 1 266 ? -21.219 -6 -13.438 1 88 266 GLY A C 1
ATOM 2045 O O . GLY A 1 266 ? -20.031 -5.691 -13.383 1 88 266 GLY A O 1
ATOM 2046 N N . PRO A 1 267 ? -22.141 -5.504 -14.328 1 92.06 267 PRO A N 1
ATOM 2047 C CA . PRO A 1 267 ? -21.703 -4.383 -15.164 1 92.06 267 PRO A CA 1
ATOM 2048 C C . PRO A 1 267 ? -21.281 -3.166 -14.352 1 92.06 267 PRO A C 1
ATOM 2050 O O . PRO A 1 267 ? -21.906 -2.846 -13.336 1 92.06 267 PRO A O 1
ATOM 2053 N N . LYS A 1 268 ? -20.328 -2.541 -14.82 1 94.12 268 LYS A N 1
ATOM 2054 C CA . LYS A 1 268 ? -19.734 -1.438 -14.086 1 94.12 268 LYS A CA 1
ATOM 2055 C C . LYS A 1 268 ? -20.219 -0.09 -14.602 1 94.12 268 LYS A C 1
ATOM 2057 O O . LYS A 1 268 ? -20.391 0.091 -15.812 1 94.12 268 LYS A O 1
ATOM 2062 N N . LYS A 1 269 ? -20.469 0.794 -13.688 1 97 269 LYS A N 1
ATOM 2063 C CA . LYS A 1 269 ? -20.625 2.219 -13.969 1 97 269 LYS A CA 1
ATOM 2064 C C . LYS A 1 269 ? -19.469 3.02 -13.375 1 97 269 LYS A C 1
ATOM 2066 O O . LYS A 1 269 ? -19.219 2.953 -12.164 1 97 269 LYS A O 1
ATOM 2071 N N . THR A 1 270 ? -18.781 3.725 -14.25 1 97.31 270 THR A N 1
ATOM 2072 C CA . THR A 1 270 ? -17.609 4.48 -13.805 1 97.31 270 THR A CA 1
ATOM 2073 C C . THR A 1 270 ? -17.875 5.98 -13.906 1 97.31 270 THR A C 1
ATOM 2075 O O . THR A 1 270 ? -18.297 6.469 -14.953 1 97.31 270 THR A O 1
ATOM 2078 N N . LYS A 1 271 ? -17.703 6.652 -12.805 1 97.19 271 LYS A N 1
ATOM 2079 C CA . LYS A 1 271 ? -17.75 8.109 -12.773 1 97.19 271 LYS A CA 1
ATOM 2080 C C . LYS A 1 271 ? -16.391 8.695 -12.391 1 97.19 271 LYS A C 1
ATOM 2082 O O . LYS A 1 271 ? -15.836 8.344 -11.344 1 97.19 271 LYS A O 1
ATOM 2087 N N . ARG A 1 272 ? -15.828 9.531 -13.25 1 96.06 272 ARG A N 1
ATOM 2088 C CA . ARG A 1 272 ? -14.586 10.258 -12.977 1 96.06 272 ARG A CA 1
ATOM 2089 C C . ARG A 1 272 ? -14.852 11.75 -12.82 1 96.06 272 ARG A C 1
ATOM 2091 O O . ARG A 1 272 ? -15.555 12.352 -13.641 1 96.06 272 ARG A O 1
ATOM 2098 N N . ASN A 1 273 ? -14.336 12.258 -11.695 1 94.75 273 ASN A N 1
ATOM 2099 C CA . ASN A 1 273 ? -14.469 13.688 -11.453 1 94.75 273 ASN A CA 1
ATOM 2100 C C . ASN A 1 273 ? -13.117 14.391 -11.469 1 94.75 273 ASN A C 1
ATOM 2102 O O . ASN A 1 273 ? -12.18 13.961 -10.789 1 94.75 273 ASN A O 1
ATOM 2106 N N . PHE A 1 274 ? -13.164 15.375 -12.328 1 92.56 274 PHE A N 1
ATOM 2107 C CA . PHE A 1 274 ? -12.039 16.312 -12.305 1 92.56 274 PHE A CA 1
ATOM 2108 C C . PHE A 1 274 ? -12.438 17.625 -11.656 1 92.56 274 PHE A C 1
ATOM 2110 O O . PHE A 1 274 ? -13.469 18.219 -12.008 1 92.56 274 PHE A O 1
ATOM 2117 N N . TYR A 1 275 ? -11.773 18 -10.656 1 93.44 275 TYR A N 1
ATOM 2118 C CA . TYR A 1 275 ? -12.117 19.219 -9.945 1 93.44 275 TYR A CA 1
ATOM 2119 C C . TYR A 1 275 ? -11.398 20.422 -10.547 1 93.44 275 TYR A C 1
ATOM 2121 O O . TYR A 1 275 ? -10.508 21 -9.922 1 93.44 275 TYR A O 1
ATOM 2129 N N . LEU A 1 276 ? -11.938 20.812 -11.656 1 89.12 276 LEU A N 1
ATOM 2130 C CA . LEU A 1 276 ? -11.273 21.766 -12.539 1 89.12 276 LEU A CA 1
ATOM 2131 C C . LEU A 1 276 ? -11.062 23.094 -11.836 1 89.12 276 LEU A C 1
ATOM 2133 O O . LEU A 1 276 ? -9.984 23.703 -11.945 1 89.12 276 LEU A O 1
ATOM 2137 N N . PRO A 1 277 ? -12.07 23.594 -11.125 1 87.19 277 PRO A N 1
ATOM 2138 C CA . PRO A 1 277 ? -11.828 24.859 -10.445 1 87.19 277 PRO A CA 1
ATOM 2139 C C . PRO A 1 277 ? -10.617 24.812 -9.516 1 87.19 277 PRO A C 1
ATOM 2141 O O . PRO A 1 277 ? -9.805 25.75 -9.508 1 87.19 277 PRO A O 1
ATOM 2144 N N . ALA A 1 278 ? -10.484 23.797 -8.773 1 87.5 278 ALA A N 1
ATOM 2145 C CA . ALA A 1 278 ? -9.336 23.641 -7.879 1 87.5 278 ALA A CA 1
ATOM 2146 C C . ALA A 1 278 ? -8.039 23.5 -8.672 1 87.5 278 ALA A C 1
ATOM 2148 O O . ALA A 1 278 ? -7.023 24.109 -8.32 1 87.5 278 ALA A O 1
ATOM 2149 N N . ILE A 1 279 ? -8.055 22.703 -9.719 1 87.94 279 ILE A N 1
ATOM 2150 C CA . ILE A 1 279 ? -6.883 22.438 -10.539 1 87.94 279 ILE A CA 1
ATOM 2151 C C . ILE A 1 279 ? -6.371 23.734 -11.141 1 87.94 279 ILE A C 1
ATOM 2153 O O . ILE A 1 279 ? -5.176 24.031 -11.086 1 87.94 279 ILE A O 1
ATOM 2157 N N . PHE A 1 280 ? -7.293 24.516 -11.602 1 87.62 280 PHE A N 1
ATOM 2158 C CA . PHE A 1 280 ? -6.93 25.766 -12.242 1 87.62 280 PHE A CA 1
ATOM 2159 C C . PHE A 1 280 ? -6.406 26.766 -11.219 1 87.62 280 PHE A C 1
ATOM 2161 O O . PHE A 1 280 ? -5.402 27.438 -11.453 1 87.62 280 PHE A O 1
ATOM 2168 N N . ARG A 1 281 ? -7.062 26.859 -10.102 1 87.44 281 ARG A N 1
ATOM 2169 C CA . ARG A 1 281 ? -6.621 27.766 -9.047 1 87.44 281 ARG A CA 1
ATOM 2170 C C . ARG A 1 281 ? -5.215 27.422 -8.578 1 87.44 281 ARG A C 1
ATOM 2172 O O . ARG A 1 281 ? -4.375 28.312 -8.406 1 87.44 281 ARG A O 1
ATOM 2179 N N . GLU A 1 282 ? -4.977 26.188 -8.445 1 88.12 282 GLU A N 1
ATOM 2180 C CA . GLU A 1 282 ? -3.666 25.75 -7.965 1 88.12 282 GLU A CA 1
ATOM 2181 C C . GLU A 1 282 ? -2.582 26.016 -9.008 1 88.12 282 GLU A C 1
ATOM 2183 O O . GLU A 1 282 ? -1.447 26.344 -8.656 1 88.12 282 GLU A O 1
ATOM 2188 N N . LYS A 1 283 ? -2.914 25.766 -10.234 1 85.56 283 LYS A N 1
ATOM 2189 C CA . LYS A 1 283 ? -1.964 25.984 -11.312 1 85.56 283 LYS A CA 1
ATOM 2190 C C . LYS A 1 283 ? -1.54 27.453 -11.375 1 85.56 283 LYS A C 1
ATOM 2192 O O . LYS A 1 283 ? -0.364 27.766 -11.578 1 85.56 283 LYS A O 1
ATOM 2197 N N . PHE A 1 284 ? -2.463 28.359 -11.102 1 87 284 PHE A N 1
ATOM 2198 C CA . PHE A 1 284 ? -2.197 29.781 -11.344 1 87 284 PHE A CA 1
ATOM 2199 C C . PHE A 1 284 ? -1.827 30.484 -10.047 1 87 284 PHE A C 1
ATOM 2201 O O . PHE A 1 284 ? -1.107 31.484 -10.062 1 87 284 PHE A O 1
ATOM 2208 N N . LYS A 1 285 ? -2.373 29.984 -8.906 1 87.06 285 LYS A N 1
ATOM 2209 C CA . LYS A 1 285 ? -2.186 30.734 -7.66 1 87.06 285 LYS A CA 1
ATOM 2210 C C . LYS A 1 285 ? -1.507 29.859 -6.605 1 87.06 285 LYS A C 1
ATOM 2212 O O . LYS A 1 285 ? -1.176 30.344 -5.52 1 87.06 285 LYS A O 1
ATOM 2217 N N . GLY A 1 286 ? -1.379 28.609 -6.898 1 85.44 286 GLY A N 1
ATOM 2218 C CA . GLY A 1 286 ? -0.648 27.75 -5.977 1 85.44 286 GLY A CA 1
ATOM 2219 C C . GLY A 1 286 ? -1.553 26.875 -5.133 1 85.44 286 GLY A C 1
ATOM 2220 O O . GLY A 1 286 ? -2.75 27.141 -5.012 1 85.44 286 GLY A O 1
ATOM 2221 N N . TRP A 1 287 ? -0.948 25.859 -4.496 1 83 287 TRP A N 1
ATOM 2222 C CA . TRP A 1 287 ? -1.679 24.875 -3.715 1 83 287 TRP A CA 1
ATOM 2223 C C . TRP A 1 287 ? -2.387 25.531 -2.531 1 83 287 TRP A C 1
ATOM 2225 O O . TRP A 1 287 ? -3.377 25 -2.023 1 83 287 TRP A O 1
ATOM 2235 N N . GLN A 1 288 ? -1.954 26.594 -2.07 1 86.75 288 GLN A N 1
ATOM 2236 C CA . GLN A 1 288 ? -2.492 27.281 -0.906 1 86.75 288 GLN A CA 1
ATOM 2237 C C . GLN A 1 288 ? -3.9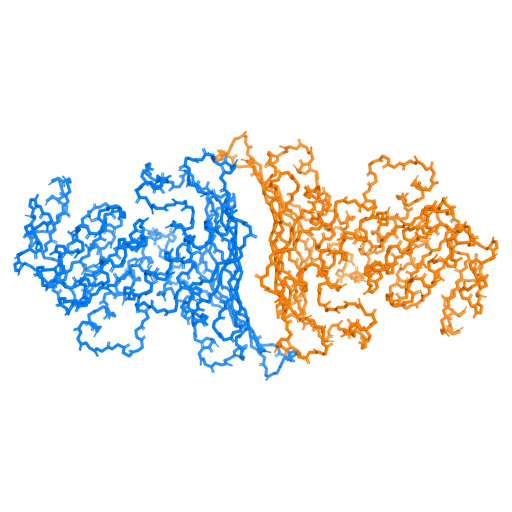65 27.641 -1.106 1 86.75 288 GLN A C 1
ATOM 2239 O O . GLN A 1 288 ? -4.73 27.703 -0.142 1 86.75 288 GLN A O 1
ATOM 2244 N N . THR A 1 289 ? -4.383 27.812 -2.346 1 88.56 289 THR A N 1
ATOM 2245 C CA . THR A 1 289 ? -5.754 28.219 -2.621 1 88.56 289 THR A CA 1
ATOM 2246 C C . THR A 1 289 ? -6.738 27.125 -2.232 1 88.56 289 THR A C 1
ATOM 2248 O O . THR A 1 289 ? -7.824 27.406 -1.726 1 88.56 289 THR A O 1
ATOM 2251 N N . THR A 1 290 ? -6.363 25.953 -2.469 1 91.62 290 THR A N 1
ATOM 2252 C CA . THR A 1 290 ? -7.195 24.828 -2.057 1 91.62 290 THR A CA 1
ATOM 2253 C C . THR A 1 290 ? -7.219 24.703 -0.536 1 91.62 290 THR A C 1
ATOM 2255 O O . THR A 1 290 ? -8.273 24.453 0.057 1 91.62 290 THR A O 1
ATOM 2258 N N . VAL A 1 291 ? -6.129 24.906 0.049 1 94.31 291 VAL A N 1
ATOM 2259 C CA . VAL A 1 291 ? -6.012 24.812 1.5 1 94.31 291 VAL A CA 1
ATOM 2260 C C . VAL A 1 291 ? -6.855 25.906 2.158 1 94.31 291 VAL A C 1
ATOM 2262 O O . VAL A 1 291 ? -7.559 25.641 3.139 1 94.31 291 VAL A O 1
ATOM 2265 N N . ILE A 1 292 ? -6.828 27.078 1.606 1 96.25 292 ILE A N 1
ATOM 2266 C CA . ILE A 1 292 ? -7.621 28.188 2.133 1 96.25 292 ILE A CA 1
ATOM 2267 C C . ILE A 1 292 ? -9.102 27.797 2.131 1 96.25 292 ILE A C 1
ATOM 2269 O O . ILE A 1 292 ? -9.797 28 3.129 1 96.25 292 ILE A O 1
ATOM 2273 N N . GLN A 1 293 ? -9.523 27.219 1.076 1 95.12 293 GLN A N 1
ATOM 2274 C CA . GLN A 1 293 ? -10.93 26.828 0.989 1 95.12 293 GLN A CA 1
ATOM 2275 C C . GLN A 1 293 ? -11.273 25.766 2.031 1 95.12 293 GLN A C 1
ATOM 2277 O O . GLN A 1 293 ? -12.336 25.812 2.652 1 95.12 293 GLN A O 1
ATOM 2282 N N . THR A 1 294 ? -10.43 24.828 2.197 1 96.94 294 THR A N 1
ATOM 2283 C CA . THR A 1 294 ? -10.68 23.797 3.195 1 96.94 294 THR A CA 1
ATOM 2284 C C . THR A 1 294 ? -10.695 24.391 4.602 1 96.94 294 THR A C 1
ATOM 2286 O O . THR A 1 294 ? -11.461 23.953 5.457 1 96.94 294 THR A O 1
ATOM 2289 N N . PHE A 1 295 ? -9.859 25.406 4.84 1 98.31 295 PHE A N 1
ATOM 2290 C CA . PHE A 1 295 ? -9.836 26.078 6.133 1 98.31 295 PHE A CA 1
ATOM 2291 C C . PHE A 1 295 ? -11.133 26.844 6.371 1 98.31 295 PHE A C 1
ATOM 2293 O O . PHE A 1 295 ? -11.648 26.859 7.488 1 98.31 295 PHE A O 1
ATOM 2300 N N . VAL A 1 296 ? -11.672 27.438 5.336 1 98.06 296 VAL A N 1
ATOM 2301 C CA . VAL A 1 296 ? -12.938 28.156 5.453 1 98.06 296 VAL A CA 1
ATOM 2302 C C . VAL A 1 296 ? -14.055 27.188 5.812 1 98.06 296 VAL A C 1
ATOM 2304 O O . VAL A 1 296 ? -14.852 27.453 6.723 1 98.06 296 VAL A O 1
ATOM 2307 N N . ASP A 1 297 ? -14.086 26.031 5.109 1 97 297 ASP A N 1
ATOM 2308 C CA . ASP A 1 297 ? -15.086 25.016 5.402 1 97 297 ASP A CA 1
ATOM 2309 C C . ASP A 1 297 ? -14.945 24.484 6.828 1 97 297 ASP A C 1
ATOM 2311 O O . ASP A 1 297 ? -15.938 24.266 7.516 1 97 297 ASP A O 1
ATOM 2315 N N . GLU A 1 298 ? -13.742 24.297 7.203 1 98.12 298 GLU A N 1
ATOM 2316 C CA . GLU A 1 298 ? -13.445 23.828 8.555 1 98.12 298 GLU A CA 1
ATOM 2317 C C . GLU A 1 298 ? -13.945 24.828 9.602 1 98.12 298 GLU A C 1
ATOM 2319 O O . GLU A 1 298 ? -14.508 24.422 10.625 1 98.12 298 GLU A O 1
ATOM 2324 N N . LEU A 1 299 ? -13.734 26.141 9.391 1 98 299 LEU A N 1
ATOM 2325 C CA . LEU A 1 299 ? -14.195 27.188 10.297 1 98 299 LEU A CA 1
ATOM 2326 C C . LEU A 1 299 ? -15.711 27.141 10.469 1 98 299 LEU A C 1
ATOM 2328 O O . LEU A 1 299 ? -16.219 27.297 11.578 1 98 299 LEU A O 1
ATOM 2332 N N . ASP A 1 300 ? -16.375 26.875 9.383 1 97 300 ASP A N 1
ATOM 2333 C CA . ASP A 1 300 ? -17.844 26.781 9.445 1 97 300 ASP A CA 1
ATOM 2334 C C . ASP A 1 300 ? -18.266 25.625 10.336 1 97 300 ASP A C 1
ATOM 2336 O O . ASP A 1 300 ? -19.156 25.781 11.188 1 97 300 ASP A O 1
ATOM 2340 N N . ASP A 1 301 ? -17.656 24.5 10.148 1 97.31 301 ASP A N 1
ATOM 2341 C CA . ASP A 1 301 ? -17.969 23.344 10.984 1 97.31 301 ASP A CA 1
ATOM 2342 C C . ASP A 1 301 ? -17.609 23.609 12.445 1 97.31 301 ASP A C 1
ATOM 2344 O O . ASP A 1 301 ? -18.328 23.188 13.359 1 97.31 301 ASP A O 1
ATOM 2348 N N . PHE A 1 302 ? -16.516 24.266 12.672 1 97.88 302 PHE A N 1
ATOM 2349 C CA . PHE A 1 302 ? -16.078 24.594 14.023 1 97.88 302 PHE A CA 1
ATOM 2350 C C . PHE A 1 302 ? -17.109 25.438 14.75 1 97.88 302 PHE A C 1
ATOM 2352 O O . PHE A 1 302 ? -17.469 25.141 15.891 1 97.88 302 PHE A O 1
ATOM 2359 N N . ILE A 1 303 ? -17.516 26.469 14.078 1 97.06 303 ILE A N 1
ATOM 2360 C CA . ILE A 1 303 ? -18.516 27.375 14.641 1 97.06 303 ILE A CA 1
ATOM 2361 C C . ILE A 1 303 ? -19.797 26.594 14.961 1 97.06 303 ILE A C 1
ATOM 2363 O O . ILE A 1 303 ? -20.375 26.766 16.031 1 97.06 303 ILE A O 1
ATOM 2367 N N . ALA A 1 304 ? -20.156 25.75 14.055 1 95.5 304 ALA A N 1
ATOM 2368 C CA . ALA A 1 304 ? -21.344 24.938 14.281 1 95.5 304 ALA A CA 1
ATOM 2369 C C . ALA A 1 304 ? -21.172 24.047 15.5 1 95.5 304 ALA A C 1
ATOM 2371 O O . ALA A 1 304 ? -22.078 23.922 16.312 1 95.5 304 ALA A O 1
ATOM 2372 N N . LEU A 1 305 ? -20.062 23.453 15.641 1 95.31 305 LEU A N 1
ATOM 2373 C CA . LEU A 1 305 ? -19.766 22.562 16.75 1 95.31 305 LEU A CA 1
ATOM 2374 C C . LEU A 1 305 ? -19.828 23.312 18.078 1 95.31 305 LEU A C 1
ATOM 2376 O O . LEU A 1 305 ? -20.359 22.812 19.078 1 95.31 305 LEU A O 1
ATOM 2380 N N . THR A 1 306 ? -19.234 24.5 18.125 1 95.44 306 THR A N 1
ATOM 2381 C CA . THR A 1 306 ? -19.219 25.297 19.344 1 95.44 306 THR A CA 1
ATOM 2382 C C . THR A 1 306 ? -20.641 25.688 19.766 1 95.44 306 THR A C 1
ATOM 2384 O O . THR A 1 306 ? -20.891 25.969 20.938 1 95.44 306 THR A O 1
ATOM 2387 N N . ASN A 1 307 ? -21.531 25.672 18.766 1 93.56 307 ASN A N 1
ATOM 2388 C CA . ASN A 1 307 ? -22.922 26.031 19.016 1 93.56 307 ASN A CA 1
ATOM 2389 C C . ASN A 1 307 ? -23.781 24.781 19.25 1 93.56 307 ASN A C 1
ATOM 2391 O O . ASN A 1 307 ? -25.016 24.875 19.266 1 93.56 307 ASN A O 1
ATOM 2395 N N . GLY A 1 308 ? -23.156 23.625 19.328 1 90.38 308 GLY A N 1
ATOM 2396 C CA . GLY A 1 308 ? -23.844 22.391 19.641 1 90.38 308 GLY A CA 1
ATOM 2397 C C . GLY A 1 308 ? -24.469 21.719 18.422 1 90.38 308 GLY A C 1
ATOM 2398 O O . GLY A 1 308 ? -25.281 20.812 18.547 1 90.38 308 GLY A O 1
ATOM 2399 N N . LYS A 1 309 ? -24.172 22.203 17.312 1 85.94 309 LYS A N 1
ATOM 2400 C CA . LYS A 1 309 ? -24.688 21.625 16.078 1 85.94 309 LYS A CA 1
ATOM 2401 C C . LYS A 1 309 ? -23.641 20.75 15.398 1 85.94 309 LYS A C 1
ATOM 2403 O O . LYS A 1 309 ? -22.766 21.266 14.695 1 85.94 309 LYS A O 1
ATOM 2408 N N . SER A 1 310 ? -23.672 19.5 15.672 1 80.25 310 SER A N 1
ATOM 2409 C CA . SER A 1 310 ? -22.594 18.641 15.172 1 80.25 310 SER A CA 1
ATOM 2410 C C . SER A 1 310 ? -23.094 17.75 14.031 1 80.25 310 SER A C 1
ATOM 2412 O O . SER A 1 310 ? -22.312 17.031 13.422 1 80.25 310 SER A O 1
ATOM 2414 N N . GLU A 1 311 ? -24.266 17.938 13.734 1 79.12 311 GLU A N 1
ATOM 2415 C CA . GLU A 1 311 ? -24.797 17.016 12.734 1 79.12 311 GLU A CA 1
ATOM 2416 C C . GLU A 1 311 ? -24.141 17.234 11.375 1 79.12 311 GLU A C 1
ATOM 2418 O O . GLU A 1 311 ? -24.109 18.359 10.867 1 79.12 311 GLU A O 1
ATOM 2423 N N . GLY A 1 312 ? -23.547 16.266 10.812 1 78.44 312 GLY A N 1
ATOM 2424 C CA . GLY A 1 312 ? -23 16.297 9.469 1 78.44 312 GLY A CA 1
ATOM 2425 C C . GLY A 1 312 ? -21.594 16.859 9.414 1 78.44 312 GLY A C 1
ATOM 2426 O O . GLY A 1 312 ? -20.969 16.875 8.352 1 78.44 312 GLY A O 1
ATOM 2427 N N . ALA A 1 313 ? -21.078 17.328 10.578 1 85.88 313 ALA A N 1
ATOM 2428 C CA . ALA A 1 313 ? -19.734 17.891 10.586 1 85.88 313 ALA A CA 1
ATOM 2429 C C . ALA A 1 313 ? -18.672 16.812 10.391 1 85.88 313 ALA A C 1
ATOM 2431 O O . ALA A 1 313 ? -18.812 15.703 10.906 1 85.88 313 ALA A O 1
ATOM 2432 N N . VAL A 1 314 ? -17.719 17.203 9.609 1 94.06 314 VAL A N 1
ATOM 2433 C CA . VAL A 1 314 ? -16.656 16.234 9.359 1 94.06 314 VAL A CA 1
ATOM 2434 C C . VAL A 1 314 ? -15.383 16.656 10.078 1 94.06 314 VAL A C 1
ATOM 2436 O O . VAL A 1 314 ? -14.367 15.961 10.016 1 94.06 314 VAL A O 1
ATOM 2439 N N . ILE A 1 315 ? -15.461 17.781 10.812 1 96.81 315 ILE A N 1
ATOM 2440 C CA . ILE A 1 315 ? -14.297 18.328 11.5 1 96.81 315 ILE A CA 1
ATOM 2441 C C . ILE A 1 315 ? -13.75 17.312 12.492 1 96.81 315 ILE A C 1
ATOM 2443 O O . ILE A 1 315 ? -14.508 16.578 13.125 1 96.81 315 ILE A O 1
ATOM 2447 N N . ALA A 1 316 ? -12.445 17.234 12.57 1 97.25 316 ALA A N 1
ATOM 2448 C CA . ALA A 1 316 ? -11.789 16.328 13.5 1 97.25 316 ALA A CA 1
ATOM 2449 C C . ALA A 1 316 ? -11.781 16.891 14.914 1 97.25 316 ALA A C 1
ATOM 2451 O O . ALA A 1 316 ? -11.234 17.969 15.156 1 97.25 316 ALA A O 1
ATOM 2452 N N . ASN A 1 317 ? -12.367 16.188 15.812 1 95.44 317 ASN A N 1
ATOM 2453 C CA . ASN A 1 317 ? -12.336 16.609 17.203 1 95.44 317 ASN A CA 1
ATOM 2454 C C . ASN A 1 317 ? -11.062 16.141 17.906 1 95.44 317 ASN A C 1
ATOM 2456 O O . ASN A 1 317 ? -10.172 15.57 17.266 1 95.44 317 ASN A O 1
ATOM 2460 N N . ALA A 1 318 ? -10.992 16.438 19.188 1 96.12 318 ALA A N 1
ATOM 2461 C CA . ALA A 1 318 ? -9.789 16.125 19.953 1 96.12 318 ALA A CA 1
ATOM 2462 C C . ALA A 1 318 ? -9.547 14.625 20.016 1 96.12 318 ALA A C 1
ATOM 2464 O O . ALA A 1 318 ? -8.398 14.172 20 1 96.12 318 ALA A O 1
ATOM 2465 N N . GLU A 1 319 ? -10.586 13.875 20.109 1 95.81 319 GLU A N 1
ATOM 2466 C CA . GLU A 1 319 ? -10.453 12.422 20.141 1 95.81 319 GLU A CA 1
ATOM 2467 C C . GLU A 1 319 ? -9.875 11.891 18.844 1 95.81 319 GLU A C 1
ATOM 2469 O O . GLU A 1 319 ? -9.062 10.961 18.859 1 95.81 319 GLU A O 1
ATOM 2474 N N . ASP A 1 320 ? -10.312 12.469 17.734 1 96.31 320 ASP A N 1
ATOM 2475 C CA . ASP A 1 320 ? -9.742 12.094 16.438 1 96.31 320 ASP A CA 1
ATOM 2476 C C . ASP A 1 320 ? -8.234 12.328 16.422 1 96.31 320 ASP A C 1
ATOM 2478 O O . ASP A 1 320 ? -7.477 11.492 15.914 1 96.31 320 ASP A O 1
ATOM 2482 N N . GLY A 1 321 ? -7.816 13.508 16.922 1 97.5 321 GLY A N 1
ATOM 2483 C CA . GLY A 1 321 ? -6.398 13.82 16.984 1 97.5 321 GLY A CA 1
ATOM 2484 C C . GLY A 1 321 ? -5.617 12.844 17.859 1 97.5 321 GLY A C 1
ATOM 2485 O O . GLY A 1 321 ? -4.531 12.398 17.469 1 97.5 321 GLY A O 1
ATOM 2486 N N . TYR A 1 322 ? -6.203 12.531 19 1 97.31 322 TYR A N 1
ATOM 2487 C CA . TYR A 1 322 ? -5.594 11.555 19.891 1 97.31 322 TYR A CA 1
ATOM 2488 C C . TYR A 1 322 ? -5.418 10.211 19.203 1 97.31 322 TYR A C 1
ATOM 2490 O O . TYR A 1 322 ? -4.34 9.617 19.266 1 97.31 322 TYR A O 1
ATOM 2498 N N . ARG A 1 323 ? -6.438 9.742 18.578 1 97.06 323 ARG A N 1
ATOM 2499 C CA . ARG A 1 323 ? -6.43 8.43 17.938 1 97.06 323 ARG A CA 1
ATOM 2500 C C . ARG A 1 323 ? -5.395 8.367 16.828 1 97.06 323 ARG A C 1
ATOM 2502 O O . ARG A 1 323 ? -4.723 7.348 16.641 1 97.06 323 ARG A O 1
ATOM 2509 N N . ALA A 1 324 ? -5.289 9.422 16.031 1 97.5 324 ALA A N 1
ATOM 2510 C CA . ALA A 1 324 ? -4.289 9.461 14.977 1 97.5 324 ALA A CA 1
ATOM 2511 C C . ALA A 1 324 ? -2.885 9.25 15.531 1 97.5 324 ALA A C 1
ATOM 2513 O O . ALA A 1 324 ? -2.111 8.453 15 1 97.5 324 ALA A O 1
ATOM 2514 N N . ILE A 1 325 ? -2.586 9.922 16.594 1 97.5 325 ILE A N 1
ATOM 2515 C CA . ILE A 1 325 ? -1.261 9.828 17.203 1 97.5 325 ILE A CA 1
ATOM 2516 C C . ILE A 1 325 ? -1.093 8.461 17.859 1 97.5 325 ILE A C 1
ATOM 2518 O O . ILE A 1 325 ? -0.004 7.883 17.844 1 97.5 325 ILE A O 1
ATOM 2522 N N . GLU A 1 326 ? -2.17 7.945 18.438 1 97.88 326 GLU A N 1
ATOM 2523 C CA . GLU A 1 326 ? -2.129 6.605 19.031 1 97.88 326 GLU A CA 1
ATOM 2524 C C . GLU A 1 326 ? -1.749 5.562 17.984 1 97.88 326 GLU A C 1
ATOM 2526 O O . GLU A 1 326 ? -0.947 4.668 18.25 1 97.88 326 GLU A O 1
ATOM 2531 N N . ILE A 1 327 ? -2.291 5.652 16.828 1 97.88 327 ILE A N 1
ATOM 2532 C CA . ILE A 1 327 ? -1.983 4.727 15.734 1 97.88 327 ILE A CA 1
ATOM 2533 C C . ILE A 1 327 ? -0.51 4.848 15.352 1 97.88 327 ILE A C 1
ATOM 2535 O O . ILE A 1 327 ? 0.181 3.84 15.188 1 97.88 327 ILE A O 1
ATOM 2539 N N . VAL A 1 328 ? 0.003 6.078 15.227 1 98.12 328 VAL A N 1
ATOM 2540 C CA . VAL A 1 328 ? 1.408 6.293 14.898 1 98.12 328 VAL A CA 1
ATOM 2541 C C . VAL A 1 328 ? 2.291 5.621 15.945 1 98.12 328 VAL A C 1
ATOM 2543 O O . VAL A 1 328 ? 3.238 4.906 15.609 1 98.12 328 VAL A O 1
ATOM 2546 N N . ASN A 1 329 ? 1.974 5.891 17.203 1 97.81 329 ASN A N 1
ATOM 2547 C CA . ASN A 1 329 ? 2.734 5.266 18.281 1 97.81 329 ASN A CA 1
ATOM 2548 C C . ASN A 1 329 ? 2.66 3.744 18.219 1 97.81 329 ASN A C 1
ATOM 2550 O O . ASN A 1 329 ? 3.646 3.057 18.484 1 97.81 329 ASN A O 1
ATOM 2554 N N . GLY A 1 330 ? 1.487 3.238 17.875 1 98.19 330 GLY A N 1
ATOM 2555 C CA . GLY A 1 330 ? 1.346 1.806 17.672 1 98.19 330 GLY A CA 1
ATOM 2556 C C . GLY A 1 330 ? 2.238 1.268 16.578 1 98.19 330 GLY A C 1
ATOM 2557 O O . GLY A 1 330 ? 2.811 0.184 16.703 1 98.19 330 GLY A O 1
ATOM 2558 N N . ILE A 1 331 ? 2.367 1.968 15.508 1 98.38 331 ILE A N 1
ATOM 2559 C CA . ILE A 1 331 ? 3.236 1.584 14.398 1 98.38 331 ILE A CA 1
ATOM 2560 C C . ILE A 1 331 ? 4.684 1.529 14.875 1 98.38 331 ILE A C 1
ATOM 2562 O O . ILE A 1 331 ? 5.41 0.579 14.578 1 98.38 331 ILE A O 1
ATOM 2566 N N . TYR A 1 332 ? 5.113 2.59 15.641 1 98 332 TYR A N 1
ATOM 2567 C CA . TYR A 1 332 ? 6.473 2.629 16.156 1 98 332 TYR A CA 1
ATOM 2568 C C . TYR A 1 332 ? 6.742 1.438 17.078 1 98 332 TYR A C 1
ATOM 2570 O O . TYR A 1 332 ? 7.781 0.781 16.953 1 98 332 TYR A O 1
ATOM 2578 N N . GLU A 1 333 ? 5.793 1.192 17.938 1 98.19 333 GLU A N 1
ATOM 2579 C CA . GLU A 1 333 ? 5.934 0.059 18.844 1 98.19 333 GLU A CA 1
ATOM 2580 C C . GLU A 1 333 ? 5.977 -1.261 18.078 1 98.19 333 GLU A C 1
ATOM 2582 O O . GLU A 1 333 ? 6.801 -2.127 18.375 1 98.19 333 GLU A O 1
ATOM 2587 N N . SER A 1 334 ? 5.094 -1.393 17.172 1 98.5 334 SER A N 1
ATOM 2588 C CA . SER A 1 334 ? 5.051 -2.594 16.344 1 98.5 334 SER A CA 1
ATOM 2589 C C . SER A 1 334 ? 6.363 -2.797 15.594 1 98.5 334 SER A C 1
ATOM 2591 O O . SER A 1 334 ? 6.883 -3.912 15.531 1 98.5 334 SER A O 1
ATOM 2593 N N . SER A 1 335 ? 6.852 -1.78 15.008 1 97.5 335 SER A N 1
ATOM 2594 C CA . SER A 1 335 ? 8.109 -1.843 14.273 1 97.5 335 SER A CA 1
ATOM 2595 C C . SER A 1 335 ? 9.25 -2.324 15.164 1 97.5 335 SER A C 1
ATOM 2597 O O . SER A 1 335 ? 10.102 -3.104 14.727 1 97.5 335 SER A O 1
ATOM 2599 N N . LYS A 1 336 ? 9.281 -1.887 16.328 1 96.44 336 LYS A N 1
ATOM 2600 C CA . LYS A 1 336 ? 10.336 -2.217 17.281 1 96.44 336 LYS A CA 1
ATOM 2601 C C . LYS A 1 336 ? 10.203 -3.652 17.781 1 96.44 336 LYS A C 1
ATOM 2603 O O . LYS A 1 336 ? 11.188 -4.383 17.875 1 96.44 336 LYS A O 1
ATOM 2608 N N . THR A 1 337 ? 8.977 -4.105 18.047 1 96.88 337 THR A N 1
ATOM 2609 C CA . THR A 1 337 ? 8.773 -5.363 18.75 1 96.88 337 THR A CA 1
ATOM 2610 C C . THR A 1 337 ? 8.508 -6.5 17.766 1 96.88 337 THR A C 1
ATOM 2612 O O . THR A 1 337 ? 8.625 -7.676 18.109 1 96.88 337 THR A O 1
ATOM 2615 N N . GLY A 1 338 ? 8.031 -6.152 16.594 1 95.81 338 GLY A N 1
ATOM 2616 C CA . GLY A 1 338 ? 7.637 -7.168 15.633 1 95.81 338 GLY A CA 1
ATOM 2617 C C . GLY A 1 338 ? 6.27 -7.762 15.922 1 95.81 338 GLY A C 1
ATOM 2618 O O . GLY A 1 338 ? 5.949 -8.852 15.445 1 95.81 338 GLY A O 1
ATOM 2619 N N . SER A 1 339 ? 5.473 -7.008 16.734 1 97.31 339 SER A N 1
ATOM 2620 C CA . SER A 1 339 ? 4.152 -7.496 17.109 1 97.31 339 SER A CA 1
ATOM 2621 C C . SER A 1 339 ? 3.072 -6.465 16.812 1 97.31 339 SER A C 1
ATOM 2623 O O . SER A 1 339 ? 3.336 -5.262 16.828 1 97.31 339 SER A O 1
ATOM 2625 N N . ALA A 1 340 ? 1.913 -7.035 16.578 1 98.06 340 ALA A N 1
ATOM 2626 C CA . ALA A 1 340 ? 0.771 -6.133 16.453 1 98.06 340 ALA A CA 1
ATOM 2627 C C . ALA A 1 340 ? 0.459 -5.461 17.781 1 98.06 340 ALA A C 1
ATOM 2629 O O . ALA A 1 340 ? 0.661 -6.051 18.844 1 98.06 340 ALA A O 1
ATOM 2630 N N . VAL A 1 341 ? -0.053 -4.234 17.734 1 98.25 341 VAL A N 1
ATOM 2631 C CA . VAL A 1 341 ? -0.396 -3.463 18.922 1 98.25 341 VAL A CA 1
ATOM 2632 C C . VAL A 1 341 ? -1.902 -3.219 18.969 1 98.25 341 VAL A C 1
ATOM 2634 O O . VAL A 1 341 ? -2.479 -2.689 18.016 1 98.25 341 VAL A O 1
ATOM 2637 N N . VAL A 1 342 ? -2.535 -3.607 20.031 1 97.19 342 VAL A N 1
ATOM 2638 C CA . VAL A 1 342 ? -3.951 -3.328 20.234 1 97.19 342 VAL A CA 1
ATOM 2639 C C . VAL A 1 342 ? -4.117 -1.942 20.859 1 97.19 342 VAL A C 1
ATOM 2641 O O . VAL A 1 342 ? -3.459 -1.613 21.844 1 97.19 342 VAL A O 1
ATOM 2644 N N . LEU A 1 343 ? -4.953 -1.17 20.219 1 95.44 343 LEU A N 1
ATOM 2645 C CA . LEU A 1 343 ? -5.148 0.202 20.672 1 95.44 343 LEU A CA 1
ATOM 2646 C C . LEU A 1 343 ? -6.172 0.258 21.812 1 95.44 343 LEU A C 1
ATOM 2648 O O . LEU A 1 343 ? -7.035 -0.614 21.906 1 95.44 343 LEU A O 1
ATOM 2652 N N . ASP A 1 344 ? -6.09 1.285 22.594 1 86.69 344 ASP A N 1
ATOM 2653 C CA . ASP A 1 344 ? -6.996 1.464 23.734 1 86.69 344 ASP A CA 1
ATOM 2654 C C . ASP A 1 344 ? -8.391 1.863 23.266 1 86.69 344 ASP A C 1
ATOM 2656 O O . ASP A 1 344 ? -8.539 2.809 22.484 1 86.69 344 ASP A O 1
ATOM 2660 N N . GLU A 1 345 ? -9.344 1.142 23.75 1 76.56 345 GLU A N 1
ATOM 2661 C CA . GLU A 1 345 ? -10.719 1.432 23.344 1 76.56 345 GLU A CA 1
ATOM 2662 C C . GLU A 1 345 ? -11.273 2.639 24.078 1 76.56 345 GLU A C 1
ATOM 2664 O O . GLU A 1 345 ? -12.148 3.34 23.578 1 76.56 345 GLU A O 1
ATOM 2669 N N . ASN A 1 346 ? -10.766 2.826 25.219 1 74.75 346 ASN A N 1
ATOM 2670 C CA . ASN A 1 346 ? -11.406 3.814 26.078 1 74.75 346 ASN A CA 1
ATOM 2671 C C . ASN A 1 346 ? -10.562 5.074 26.219 1 74.75 346 ASN A C 1
ATOM 2673 O O . ASN A 1 346 ? -9.398 5.004 26.625 1 74.75 346 ASN A O 1
ATOM 2677 N N . ILE A 1 347 ? -11.055 6.086 25.469 1 74.75 347 ILE A N 1
ATOM 2678 C CA . ILE A 1 347 ? -10.422 7.375 25.734 1 74.75 347 ILE A CA 1
ATOM 2679 C C . ILE A 1 347 ? -11.469 8.375 26.219 1 74.75 347 ILE A C 1
ATOM 2681 O O . ILE A 1 347 ? -12.641 8.297 25.844 1 74.75 347 ILE A O 1
ATOM 2685 N N . MET B 1 1 ? 16.344 -30.75 -26.328 1 97.94 1 MET B N 1
ATOM 2686 C CA . MET B 1 1 ? 15.812 -31.531 -25.219 1 97.94 1 MET B CA 1
ATOM 2687 C C . MET B 1 1 ? 14.375 -31.969 -25.5 1 97.94 1 MET B C 1
ATOM 2689 O O . MET B 1 1 ? 13.57 -31.188 -26 1 97.94 1 MET B O 1
ATOM 2693 N N . ARG B 1 2 ? 14.07 -33.188 -25.266 1 98.38 2 ARG B N 1
ATOM 2694 C CA . ARG B 1 2 ? 12.719 -33.688 -25.516 1 98.38 2 ARG B CA 1
ATOM 2695 C C . ARG B 1 2 ? 11.82 -33.438 -24.297 1 98.38 2 ARG B C 1
ATOM 2697 O O . ARG B 1 2 ? 12.156 -33.875 -23.188 1 98.38 2 ARG B O 1
ATOM 2704 N N . PHE B 1 3 ? 10.703 -32.781 -24.562 1 98.62 3 PHE B N 1
ATOM 2705 C CA . PHE B 1 3 ? 9.789 -32.469 -23.469 1 98.62 3 PHE B CA 1
ATOM 2706 C C . PHE B 1 3 ? 8.492 -33.25 -23.594 1 98.62 3 PHE B C 1
ATOM 2708 O O . PHE B 1 3 ? 7.969 -33.438 -24.688 1 98.62 3 PHE B O 1
ATOM 2715 N N . GLY B 1 4 ? 8.055 -33.75 -22.484 1 98.69 4 GLY B N 1
ATOM 2716 C CA . GLY B 1 4 ? 6.676 -34.188 -22.328 1 98.69 4 GLY B CA 1
ATOM 2717 C C . GLY B 1 4 ? 5.797 -33.156 -21.641 1 98.69 4 GLY B C 1
ATOM 2718 O O . GLY B 1 4 ? 6.305 -32.219 -21 1 98.69 4 GLY B O 1
ATOM 2719 N N . LEU B 1 5 ? 4.477 -33.312 -21.797 1 98.56 5 LEU B N 1
ATOM 2720 C CA . LEU B 1 5 ? 3.5 -32.438 -21.172 1 98.56 5 LEU B CA 1
ATOM 2721 C C . LEU B 1 5 ? 2.377 -33.25 -20.516 1 98.56 5 LEU B C 1
ATOM 2723 O O . LEU B 1 5 ? 1.817 -34.156 -21.141 1 98.56 5 LEU B O 1
ATOM 2727 N N . ILE B 1 6 ? 2.17 -32.906 -19.266 1 98.62 6 ILE B N 1
ATOM 2728 C CA . ILE B 1 6 ? 1.015 -33.469 -18.562 1 98.62 6 ILE B CA 1
ATOM 2729 C C . ILE B 1 6 ? -0.021 -32.344 -18.328 1 98.62 6 ILE B C 1
ATOM 2731 O O . ILE B 1 6 ? 0.219 -31.422 -17.578 1 98.62 6 ILE B O 1
ATOM 2735 N N . GLY B 1 7 ? -1.155 -32.5 -18.906 1 97.56 7 GLY B N 1
ATOM 2736 C CA . GLY B 1 7 ? -2.197 -31.469 -18.859 1 97.56 7 GLY B CA 1
ATOM 2737 C C . GLY B 1 7 ? -2.205 -30.562 -20.078 1 97.56 7 GLY B C 1
ATOM 2738 O O . GLY B 1 7 ? -1.271 -29.797 -20.281 1 97.56 7 GLY B O 1
ATOM 2739 N N . VAL B 1 8 ? -3.277 -30.641 -20.859 1 96.06 8 VAL B N 1
ATOM 2740 C CA . VAL B 1 8 ? -3.389 -29.844 -22.078 1 96.06 8 VAL B CA 1
ATOM 2741 C C . VAL B 1 8 ? -4.602 -28.922 -21.984 1 96.06 8 VAL B C 1
ATOM 2743 O O . VAL B 1 8 ? -5.406 -28.859 -22.906 1 96.06 8 VAL B O 1
ATOM 2746 N N . GLY B 1 9 ? -4.785 -28.375 -20.781 1 92.56 9 GLY B N 1
ATOM 2747 C CA . GLY B 1 9 ? -5.789 -27.344 -20.609 1 92.56 9 GLY B CA 1
ATOM 2748 C C . GLY B 1 9 ? -5.348 -25.984 -21.156 1 92.56 9 GLY B C 1
ATOM 2749 O O . GLY B 1 9 ? -4.605 -25.922 -22.141 1 92.56 9 GLY B O 1
ATOM 2750 N N . GLY B 1 10 ? -5.91 -24.891 -20.656 1 90.56 10 GLY B N 1
ATOM 2751 C CA . GLY B 1 10 ? -5.59 -23.547 -21.109 1 90.56 10 GLY B CA 1
ATOM 2752 C C . GLY B 1 10 ? -4.102 -23.266 -21.156 1 90.56 10 GLY B C 1
ATOM 2753 O O . GLY B 1 10 ? -3.555 -22.922 -22.203 1 90.56 10 GLY B O 1
ATOM 2754 N N . ILE B 1 11 ? -3.463 -23.453 -20.031 1 94.38 11 ILE B N 1
ATOM 2755 C CA . ILE B 1 11 ? -2.037 -23.156 -19.906 1 94.38 11 ILE B CA 1
ATOM 2756 C C . ILE B 1 11 ? -1.234 -24.203 -20.688 1 94.38 11 ILE B C 1
ATOM 2758 O O . ILE B 1 11 ? -0.215 -23.875 -21.297 1 94.38 11 ILE B O 1
ATOM 2762 N N . GLY B 1 12 ? -1.675 -25.469 -20.641 1 96 12 GLY B N 1
ATOM 2763 C CA . GLY B 1 12 ? -1.01 -26.516 -21.391 1 96 12 GLY B CA 1
ATOM 2764 C C . GLY B 1 12 ? -0.905 -26.219 -22.875 1 96 12 GLY B C 1
ATOM 2765 O O . GLY B 1 12 ? 0.135 -26.453 -23.484 1 96 12 GLY B O 1
ATOM 2766 N N . ARG B 1 13 ? -1.918 -25.641 -23.422 1 94.56 13 ARG B N 1
ATOM 2767 C CA . ARG B 1 13 ? -1.929 -25.281 -24.828 1 94.56 13 ARG B CA 1
ATOM 2768 C C . ARG B 1 13 ? -0.926 -24.172 -25.125 1 94.56 13 ARG B C 1
ATOM 2770 O O . ARG B 1 13 ? -0.303 -24.156 -26.188 1 94.56 13 ARG B O 1
ATOM 2777 N N . VAL B 1 14 ? -0.798 -23.281 -24.188 1 96.12 14 VAL B N 1
ATOM 2778 C CA . VAL B 1 14 ? 0.184 -22.203 -24.328 1 96.12 14 VAL B CA 1
ATOM 2779 C C . VAL B 1 14 ? 1.595 -22.781 -24.266 1 96.12 14 VAL B C 1
ATOM 2781 O O . VAL B 1 14 ? 2.484 -22.375 -25.016 1 96.12 14 VAL B O 1
ATOM 2784 N N . ARG B 1 15 ? 1.762 -23.766 -23.406 1 97.81 15 ARG B N 1
ATOM 2785 C CA . ARG B 1 15 ? 3.049 -24.453 -23.281 1 97.81 15 ARG B CA 1
ATOM 2786 C C . ARG B 1 15 ? 3.408 -25.172 -24.578 1 97.81 15 ARG B C 1
ATOM 2788 O O . ARG B 1 15 ? 4.562 -25.156 -25 1 97.81 15 ARG B O 1
ATOM 2795 N N . ILE B 1 16 ? 2.424 -25.797 -25.172 1 96.62 16 ILE B N 1
ATOM 2796 C CA . ILE B 1 16 ? 2.66 -26.484 -26.438 1 96.62 16 ILE B CA 1
ATOM 2797 C C . ILE B 1 16 ? 3.188 -25.484 -27.469 1 96.62 16 ILE B C 1
ATOM 2799 O O . ILE B 1 16 ? 4.172 -25.766 -28.172 1 96.62 16 ILE B O 1
ATOM 2803 N N . LYS B 1 17 ? 2.57 -24.312 -27.547 1 96.19 17 LYS B N 1
ATOM 2804 C CA . LYS B 1 17 ? 3.002 -23.281 -28.484 1 96.19 17 LYS B CA 1
ATOM 2805 C C . LYS B 1 17 ? 4.438 -22.844 -28.203 1 96.19 17 LYS B C 1
ATOM 2807 O O . LYS B 1 17 ? 5.215 -22.609 -29.125 1 96.19 17 LYS B O 1
ATOM 2812 N N . ALA B 1 18 ? 4.762 -22.734 -26.969 1 97.69 18 ALA B N 1
ATOM 2813 C CA . ALA B 1 18 ? 6.121 -22.359 -26.594 1 97.69 18 ALA B CA 1
ATOM 2814 C C . ALA B 1 18 ? 7.121 -23.438 -27 1 97.69 18 ALA B C 1
ATOM 2816 O O . ALA B 1 18 ? 8.195 -23.125 -27.516 1 97.69 18 ALA B O 1
ATOM 2817 N N . LEU B 1 19 ? 6.793 -24.688 -26.781 1 97.31 19 LEU B N 1
ATOM 2818 C CA . LEU B 1 19 ? 7.66 -25.812 -27.172 1 97.31 19 LEU B CA 1
ATOM 2819 C C . LEU B 1 19 ? 7.879 -25.828 -28.672 1 97.31 19 LEU B C 1
ATOM 2821 O O . LEU B 1 19 ? 8.992 -26.094 -29.141 1 97.31 19 LEU B O 1
ATOM 2825 N N . GLU B 1 20 ? 6.832 -25.516 -29.391 1 95.19 20 GLU B N 1
ATOM 2826 C CA . GLU B 1 20 ? 6.91 -25.484 -30.844 1 95.19 20 GLU B CA 1
ATOM 2827 C C . GLU B 1 20 ? 7.781 -24.328 -31.328 1 95.19 20 GLU B C 1
ATOM 2829 O O . GLU B 1 20 ? 8.438 -24.438 -32.375 1 95.19 20 GLU B O 1
ATOM 2834 N N . GLN B 1 21 ? 7.789 -23.297 -30.578 1 96 21 GLN B N 1
ATOM 2835 C CA . GLN B 1 21 ? 8.531 -22.094 -30.969 1 96 21 GLN B CA 1
ATOM 2836 C C . GLN B 1 21 ? 10 -22.203 -30.562 1 96 21 GLN B C 1
ATOM 2838 O O . GLN B 1 21 ? 10.859 -21.562 -31.156 1 96 21 GLN B O 1
ATOM 2843 N N . SER B 1 22 ? 10.258 -22.953 -29.578 1 97.06 22 SER B N 1
ATOM 2844 C CA . SER B 1 22 ? 11.617 -23.078 -29.062 1 97.06 22 SER B CA 1
ATOM 2845 C C . SER B 1 22 ? 12.523 -23.812 -30.047 1 97.06 22 SER B C 1
ATOM 2847 O O . SER B 1 22 ? 12.133 -24.828 -30.609 1 97.06 22 SER B O 1
ATOM 2849 N N . ALA B 1 23 ? 13.75 -23.297 -30.219 1 96 23 ALA B N 1
ATOM 2850 C CA . ALA B 1 23 ? 14.727 -23.938 -31.094 1 96 23 ALA B CA 1
ATOM 2851 C C . ALA B 1 23 ? 15.484 -25.031 -30.344 1 96 23 ALA B C 1
ATOM 2853 O O . ALA B 1 23 ? 16.141 -25.875 -30.969 1 96 23 ALA B O 1
ATOM 2854 N N . ASN B 1 24 ? 15.328 -25.047 -29.062 1 96.44 24 ASN B N 1
ATOM 2855 C CA . ASN B 1 24 ? 16.172 -25.938 -28.25 1 96.44 24 ASN B CA 1
ATOM 2856 C C . ASN B 1 24 ? 15.352 -27.078 -27.656 1 96.44 24 ASN B C 1
ATOM 2858 O O . ASN B 1 24 ? 15.891 -27.922 -26.922 1 96.44 24 ASN B O 1
ATOM 2862 N N . CYS B 1 25 ? 14.016 -27.109 -27.984 1 97.06 25 CYS B N 1
ATOM 2863 C CA . CYS B 1 25 ? 13.141 -28.109 -27.391 1 97.06 25 CYS B CA 1
ATOM 2864 C C . CYS B 1 25 ? 12.359 -28.859 -28.469 1 97.06 25 CYS B C 1
ATOM 2866 O O . CYS B 1 25 ? 12.141 -28.344 -29.562 1 97.06 25 CYS B O 1
ATOM 2868 N N . SER B 1 26 ? 12 -30.047 -28.188 1 97.06 26 SER B N 1
ATOM 2869 C CA . SER B 1 26 ? 11.086 -30.859 -29 1 97.06 26 SER B CA 1
ATOM 2870 C C . SER B 1 26 ? 9.938 -31.391 -28.156 1 97.06 26 SER B C 1
ATOM 2872 O O . SER B 1 26 ? 10.156 -31.891 -27.047 1 97.06 26 SER B O 1
ATOM 2874 N N . PHE B 1 27 ? 8.781 -31.25 -28.625 1 97.62 27 PHE B N 1
ATOM 2875 C CA . PHE B 1 27 ? 7.59 -31.797 -27.984 1 97.62 27 PHE B CA 1
ATOM 2876 C C . PHE B 1 27 ? 7.344 -33.219 -28.438 1 97.62 27 PHE B C 1
ATOM 2878 O O . PHE B 1 27 ? 6.969 -33.469 -29.594 1 97.62 27 PHE B O 1
ATOM 2885 N N . THR B 1 28 ? 7.449 -34.219 -27.438 1 98.19 28 THR B N 1
ATOM 2886 C CA . THR B 1 28 ? 7.523 -35.594 -27.938 1 98.19 28 THR B CA 1
ATOM 2887 C C . THR B 1 28 ? 6.531 -36.469 -27.188 1 98.19 28 THR B C 1
ATOM 2889 O O . THR B 1 28 ? 6.262 -37.594 -27.625 1 98.19 28 THR B O 1
ATOM 2892 N N . ALA B 1 29 ? 5.992 -36.062 -26.062 1 98.25 29 ALA B N 1
ATOM 2893 C CA . ALA B 1 29 ? 5.098 -36.906 -25.266 1 98.25 29 ALA B CA 1
ATOM 2894 C C . ALA B 1 29 ? 4.008 -36.062 -24.609 1 98.25 29 ALA B C 1
ATOM 2896 O O . ALA B 1 29 ? 4.234 -34.906 -24.25 1 98.25 29 ALA B O 1
ATOM 2897 N N . VAL B 1 30 ? 2.809 -36.688 -24.438 1 98.19 30 VAL B N 1
ATOM 2898 C CA . VAL B 1 30 ? 1.73 -35.938 -23.812 1 98.19 30 VAL B CA 1
ATOM 2899 C C . VAL B 1 30 ? 0.765 -36.875 -23.125 1 98.19 30 VAL B C 1
ATOM 2901 O O . VAL B 1 30 ? 0.583 -38.031 -23.547 1 98.19 30 VAL B O 1
ATOM 2904 N N . TYR B 1 31 ? 0.297 -36.406 -22 1 97.81 31 TYR B N 1
ATOM 2905 C CA . TYR B 1 31 ? -0.825 -37.062 -21.312 1 97.81 31 TYR B CA 1
ATOM 2906 C C . TYR B 1 31 ? -1.866 -36.031 -20.891 1 97.81 31 TYR B C 1
ATOM 2908 O O . TYR B 1 31 ? -1.521 -34.969 -20.375 1 97.81 31 TYR B O 1
ATOM 2916 N N . ASP B 1 32 ? -3.049 -36.312 -21.141 1 97.38 32 ASP B N 1
ATOM 2917 C CA . ASP B 1 32 ? -4.203 -35.594 -20.594 1 97.38 32 ASP B CA 1
ATOM 2918 C C . ASP B 1 32 ? -5.348 -36.562 -20.281 1 97.38 32 ASP B C 1
ATOM 2920 O O . ASP B 1 32 ? -5.477 -37.625 -20.922 1 97.38 32 ASP B O 1
ATOM 2924 N N . ILE B 1 33 ? -6.121 -36.125 -19.312 1 94.75 33 ILE B N 1
ATOM 2925 C CA . ILE B 1 33 ? -7.258 -36.969 -18.953 1 94.75 33 ILE B CA 1
ATOM 2926 C C . ILE B 1 33 ? -8.266 -37 -20.094 1 94.75 33 ILE B C 1
ATOM 2928 O O . ILE B 1 33 ? -9.008 -37.969 -20.266 1 94.75 33 ILE B O 1
ATOM 2932 N N . ASP B 1 34 ? -8.305 -35.906 -20.812 1 93.5 34 ASP B N 1
ATOM 2933 C CA . ASP B 1 34 ? -9.133 -35.812 -22.016 1 93.5 34 ASP B CA 1
ATOM 2934 C C . ASP B 1 34 ? -8.453 -36.5 -23.188 1 93.5 34 ASP B C 1
ATOM 2936 O O . ASP B 1 34 ? -7.539 -35.938 -23.797 1 93.5 34 ASP B O 1
ATOM 2940 N N . LYS B 1 35 ? -8.969 -37.5 -23.688 1 88.75 35 LYS B N 1
ATOM 2941 C CA . LYS B 1 35 ? -8.352 -38.344 -24.719 1 88.75 35 LYS B CA 1
ATOM 2942 C C . LYS B 1 35 ? -8.438 -37.656 -26.078 1 88.75 35 LYS B C 1
ATOM 2944 O O . LYS B 1 35 ? -7.695 -38.031 -27 1 88.75 35 LYS B O 1
ATOM 2949 N N . SER B 1 36 ? -9.305 -36.688 -26.125 1 89.5 36 SER B N 1
ATOM 2950 C CA . SER B 1 36 ? -9.484 -36.031 -27.406 1 89.5 36 SER B CA 1
ATOM 2951 C C . SER B 1 36 ? -8.273 -35.188 -27.781 1 89.5 36 SER B C 1
ATOM 2953 O O . SER B 1 36 ? -8.164 -34.688 -28.906 1 89.5 36 SER B O 1
ATOM 2955 N N . ILE B 1 37 ? -7.371 -35.094 -26.859 1 87.06 37 ILE B N 1
ATOM 2956 C CA . ILE B 1 37 ? -6.191 -34.25 -27.094 1 87.06 37 ILE B CA 1
ATOM 2957 C C . ILE B 1 37 ? -5.352 -34.875 -28.219 1 87.06 37 ILE B C 1
ATOM 2959 O O . ILE B 1 37 ? -4.543 -34.188 -28.844 1 87.06 37 ILE B O 1
ATOM 2963 N N . LYS B 1 38 ? -5.441 -36.156 -28.484 1 84.94 38 LYS B N 1
ATOM 2964 C CA . LYS B 1 38 ? -4.688 -36.875 -29.531 1 84.94 38 LYS B CA 1
ATOM 2965 C C . LYS B 1 38 ? -4.859 -36.188 -30.875 1 84.94 38 LYS B C 1
ATOM 2967 O O . LYS B 1 38 ? -3.943 -36.188 -31.703 1 84.94 38 LYS B O 1
ATOM 2972 N N . ASP B 1 39 ? -5.949 -35.5 -30.984 1 84.44 39 ASP B N 1
ATOM 2973 C CA . ASP B 1 39 ? -6.285 -34.844 -32.25 1 84.44 39 ASP B CA 1
ATOM 2974 C C . ASP B 1 39 ? -5.703 -33.438 -32.312 1 84.44 39 ASP B C 1
ATOM 2976 O O . ASP B 1 39 ? -5.719 -32.812 -33.375 1 84.44 39 ASP B O 1
ATOM 2980 N N . THR B 1 40 ? -5.176 -33 -31.219 1 84.19 40 THR B N 1
ATOM 2981 C CA . THR B 1 40 ? -4.766 -31.594 -31.141 1 84.19 40 THR B CA 1
ATOM 2982 C C . THR B 1 40 ? -3.246 -31.484 -31.125 1 84.19 40 THR B C 1
ATOM 2984 O O . THR B 1 40 ? -2.705 -30.375 -31.203 1 84.19 40 THR B O 1
ATOM 2987 N N . VAL B 1 41 ? -2.662 -32.625 -31.031 1 89.12 41 VAL B N 1
ATOM 2988 C CA . VAL B 1 41 ? -1.205 -32.594 -30.984 1 89.12 41 VAL B CA 1
ATOM 2989 C C . VAL B 1 41 ? -0.619 -33.219 -32.25 1 89.12 41 VAL B C 1
ATOM 2991 O O . VAL B 1 41 ? -1.314 -33.906 -32.969 1 89.12 41 VAL B O 1
ATOM 2994 N N . GLY B 1 42 ? 0.611 -32.875 -32.625 1 86.19 42 GLY B N 1
ATOM 2995 C CA . GLY B 1 42 ? 1.265 -33.375 -33.812 1 86.19 42 GLY B CA 1
ATOM 2996 C C . GLY B 1 42 ? 1.42 -34.875 -33.812 1 86.19 42 GLY B C 1
ATOM 2997 O O . GLY B 1 42 ? 1.48 -35.5 -32.781 1 86.19 42 GLY B O 1
ATOM 2998 N N . LYS B 1 43 ? 1.641 -35.438 -34.969 1 85.38 43 LYS B N 1
ATOM 2999 C CA . LYS B 1 43 ? 1.731 -36.875 -35.188 1 85.38 43 LYS B CA 1
ATOM 3000 C C . LYS B 1 43 ? 2.99 -37.438 -34.531 1 85.38 43 LYS B C 1
ATOM 3002 O O . LYS B 1 43 ? 3.029 -38.625 -34.156 1 85.38 43 LYS B O 1
ATOM 3007 N N . ASP B 1 44 ? 3.928 -36.656 -34.375 1 91.12 44 ASP B N 1
ATOM 3008 C CA . ASP B 1 44 ? 5.207 -37.125 -33.844 1 91.12 44 ASP B CA 1
ATOM 3009 C C . ASP B 1 44 ? 5.203 -37.125 -32.312 1 91.12 44 ASP B C 1
ATOM 3011 O O . ASP B 1 44 ? 6.164 -37.562 -31.672 1 91.12 44 ASP B O 1
ATOM 3015 N N . VAL B 1 45 ? 4.125 -36.688 -31.672 1 96.75 45 VAL B N 1
ATOM 3016 C CA . VAL B 1 45 ? 4.008 -36.625 -30.219 1 96.75 45 VAL B CA 1
ATOM 3017 C C . VAL B 1 45 ? 3.311 -37.906 -29.703 1 96.75 45 VAL B C 1
ATOM 3019 O O . VAL B 1 45 ? 2.191 -38.188 -30.125 1 96.75 45 VAL B O 1
ATOM 3022 N N . GLN B 1 46 ? 3.959 -38.625 -28.891 1 97 46 GLN B N 1
ATOM 3023 C CA . GLN B 1 46 ? 3.365 -39.844 -28.328 1 97 46 GLN B CA 1
ATOM 3024 C C . GLN B 1 46 ? 2.34 -39.5 -27.25 1 97 46 GLN B C 1
ATOM 3026 O O . GLN B 1 46 ? 2.641 -38.75 -26.312 1 97 46 GLN B O 1
ATOM 3031 N N . VAL B 1 47 ? 1.146 -40.094 -27.375 1 97.06 47 VAL B N 1
ATOM 3032 C CA . VAL B 1 47 ? 0.073 -39.875 -26.406 1 97.06 47 VAL B CA 1
ATOM 3033 C C . VAL B 1 47 ? 0.025 -41.062 -25.438 1 97.06 47 VAL B C 1
ATOM 3035 O O . VAL B 1 47 ? -0.006 -42.219 -25.859 1 97.06 47 VAL B O 1
ATOM 3038 N N . PHE B 1 48 ? 0.004 -40.75 -24.172 1 97.5 48 PHE B N 1
ATOM 3039 C CA . PHE B 1 48 ? 0.036 -41.812 -23.172 1 97.5 48 PHE B CA 1
ATOM 3040 C C . PHE B 1 48 ? -1.315 -41.938 -22.469 1 97.5 48 PHE B C 1
ATOM 3042 O O . PHE B 1 48 ? -2.082 -40.969 -22.422 1 97.5 48 PHE B O 1
ATOM 3049 N N . ASP B 1 49 ? -1.542 -43.094 -21.828 1 95.75 49 ASP B N 1
ATOM 3050 C CA . ASP B 1 49 ? -2.82 -43.375 -21.188 1 95.75 49 ASP B CA 1
ATOM 3051 C C . ASP B 1 49 ? -2.797 -42.969 -19.719 1 95.75 49 ASP B C 1
ATOM 3053 O O . ASP B 1 49 ? -3.848 -42.844 -19.078 1 95.75 49 ASP B O 1
ATOM 3057 N N . SER B 1 50 ? -1.62 -42.781 -19.234 1 97.75 50 SER B N 1
ATOM 3058 C CA . SER B 1 50 ? -1.447 -42.312 -17.859 1 97.75 50 SER B CA 1
ATOM 3059 C C . SER B 1 50 ? -0.165 -41.5 -17.703 1 97.75 50 SER B C 1
ATOM 3061 O O . SER B 1 50 ? 0.765 -41.656 -18.5 1 97.75 50 SER B O 1
ATOM 3063 N N . PHE B 1 51 ? -0.178 -40.656 -16.688 1 98.19 51 PHE B N 1
ATOM 3064 C CA . PHE B 1 51 ? 1.036 -39.875 -16.469 1 98.19 51 PHE B CA 1
ATOM 3065 C C . PHE B 1 51 ? 2.164 -40.75 -15.953 1 98.19 51 PHE B C 1
ATOM 3067 O O . PHE B 1 51 ? 3.34 -40.469 -16.188 1 98.19 51 PHE B O 1
ATOM 3074 N N . GLU B 1 52 ? 1.835 -41.875 -15.281 1 98.56 52 GLU B N 1
ATOM 3075 C CA . GLU B 1 52 ? 2.85 -42.812 -14.828 1 98.56 52 GLU B CA 1
ATOM 3076 C C . GLU B 1 52 ? 3.58 -43.438 -16 1 98.56 52 GLU B C 1
ATOM 3078 O O . GLU B 1 52 ? 4.805 -43.594 -15.984 1 98.56 52 GLU B O 1
ATOM 3083 N N . ALA B 1 53 ? 2.754 -43.875 -17 1 98.44 53 ALA B N 1
ATOM 3084 C CA . ALA B 1 53 ? 3.346 -44.469 -18.203 1 98.44 53 ALA B CA 1
ATOM 3085 C C . ALA B 1 53 ? 4.281 -43.469 -18.891 1 98.44 53 ALA B C 1
ATOM 3087 O O . ALA B 1 53 ? 5.359 -43.875 -19.359 1 98.44 53 ALA B O 1
ATOM 3088 N N . LEU B 1 54 ? 3.857 -42.25 -18.969 1 98.5 54 LEU B N 1
ATOM 3089 C CA . LEU B 1 54 ? 4.691 -41.219 -19.562 1 98.5 54 LEU B CA 1
ATOM 3090 C C . LEU B 1 54 ? 5.977 -41.031 -18.75 1 98.5 54 LEU B C 1
ATOM 3092 O O . LEU B 1 54 ? 7.07 -40.969 -19.328 1 98.5 54 LEU B O 1
ATOM 3096 N N . ALA B 1 55 ? 5.883 -40.969 -17.422 1 98.62 55 ALA B N 1
ATOM 3097 C CA . ALA B 1 55 ? 7.004 -40.719 -16.516 1 98.62 55 ALA B CA 1
ATOM 3098 C C . ALA B 1 55 ? 8.062 -41.812 -16.672 1 98.62 55 ALA B C 1
ATOM 3100 O O . ALA B 1 55 ? 9.266 -41.531 -16.594 1 98.62 55 ALA B O 1
ATOM 3101 N N . MET B 1 56 ? 7.633 -43.062 -16.969 1 97.81 56 MET B N 1
ATOM 3102 C CA . MET B 1 56 ? 8.547 -44.188 -16.984 1 97.81 56 MET B CA 1
ATOM 3103 C C . MET B 1 56 ? 9.078 -44.438 -18.391 1 97.81 56 MET B C 1
ATOM 3105 O O . MET B 1 56 ? 10.016 -45.219 -18.578 1 97.81 56 MET B O 1
ATOM 3109 N N . SER B 1 57 ? 8.531 -43.75 -19.328 1 98.25 57 SER B N 1
ATOM 3110 C CA . SER B 1 57 ? 8.914 -43.969 -20.719 1 98.25 57 SER B CA 1
ATOM 3111 C C . SER B 1 57 ? 10.242 -43.312 -21.031 1 98.25 57 SER B C 1
ATOM 3113 O O . SER B 1 57 ? 10.742 -42.5 -20.25 1 98.25 57 SER B O 1
ATOM 3115 N N . ASP B 1 58 ? 10.805 -43.656 -22.219 1 98 58 ASP B N 1
ATOM 3116 C CA . ASP B 1 58 ? 12 -43 -22.734 1 98 58 ASP B CA 1
ATOM 3117 C C . ASP B 1 58 ? 11.641 -41.938 -23.781 1 98 58 ASP B C 1
ATOM 3119 O O . ASP B 1 58 ? 12.5 -41.531 -24.578 1 98 58 ASP B O 1
ATOM 3123 N N . ALA B 1 59 ? 10.398 -41.469 -23.719 1 98.12 59 ALA B N 1
ATOM 3124 C CA . ALA B 1 59 ? 9.875 -40.625 -24.797 1 98.12 59 ALA B CA 1
ATOM 3125 C C . ALA B 1 59 ? 10.281 -39.156 -24.609 1 98.12 59 ALA B C 1
ATOM 3127 O O . ALA B 1 59 ? 10.18 -38.375 -25.547 1 98.12 59 ALA B O 1
ATOM 3128 N N . CYS B 1 60 ? 10.766 -38.812 -23.469 1 98.5 60 CYS B N 1
ATOM 3129 C CA . CYS B 1 60 ? 11.156 -37.438 -23.188 1 98.5 60 CYS B CA 1
ATOM 3130 C C . CYS B 1 60 ? 12.203 -37.375 -22.094 1 98.5 60 CYS B C 1
ATOM 3132 O O . CYS B 1 60 ? 12.43 -38.375 -21.375 1 98.5 60 CYS B O 1
ATOM 3134 N N . ASP B 1 61 ? 12.891 -36.25 -22 1 98.62 61 ASP B N 1
ATOM 3135 C CA . ASP B 1 61 ? 13.945 -36 -21.016 1 98.62 61 ASP B CA 1
ATOM 3136 C C . ASP B 1 61 ? 13.406 -35.188 -19.844 1 98.62 61 ASP B C 1
ATOM 3138 O O . ASP B 1 61 ? 13.945 -35.25 -18.734 1 98.62 61 ASP B O 1
ATOM 3142 N N . ALA B 1 62 ? 12.445 -34.375 -20.109 1 98.81 62 ALA B N 1
ATOM 3143 C CA . ALA B 1 62 ? 11.828 -33.469 -19.141 1 98.81 62 ALA B CA 1
ATOM 3144 C C . ALA B 1 62 ? 10.32 -33.406 -19.344 1 98.81 62 ALA B C 1
ATOM 3146 O O . ALA B 1 62 ? 9.812 -33.719 -20.422 1 98.81 62 ALA B O 1
ATOM 3147 N N . VAL B 1 63 ? 9.648 -33 -18.281 1 98.94 63 VAL B N 1
ATOM 3148 C CA . VAL B 1 63 ? 8.195 -32.969 -18.359 1 98.94 63 VAL B CA 1
ATOM 3149 C C . VAL B 1 63 ? 7.699 -31.625 -17.797 1 98.94 63 VAL B C 1
ATOM 3151 O O . VAL B 1 63 ? 8.188 -31.156 -16.766 1 98.94 63 VAL B O 1
ATOM 3154 N N . ILE B 1 64 ? 6.766 -31 -18.484 1 98.94 64 ILE B N 1
ATOM 3155 C CA . ILE B 1 64 ? 6 -29.875 -17.969 1 98.94 64 ILE B CA 1
ATOM 3156 C C . ILE B 1 64 ? 4.664 -30.359 -17.422 1 98.94 64 ILE B C 1
ATOM 3158 O O . ILE B 1 64 ? 3.938 -31.094 -18.094 1 98.94 64 ILE B O 1
ATOM 3162 N N . ILE B 1 65 ? 4.418 -29.984 -16.203 1 98.88 65 ILE B N 1
ATOM 3163 C CA . ILE B 1 65 ? 3.158 -30.344 -15.555 1 98.88 65 ILE B CA 1
ATOM 3164 C C . ILE B 1 65 ? 2.246 -29.125 -15.484 1 98.88 65 ILE B C 1
ATOM 3166 O O . ILE B 1 65 ? 2.527 -28.172 -14.75 1 98.88 65 ILE B O 1
ATOM 3170 N N . SER B 1 66 ? 1.156 -29.156 -16.219 1 98.06 66 SER B N 1
ATOM 3171 C CA . SER B 1 66 ? 0.223 -28.047 -16.344 1 98.06 66 SER B CA 1
ATOM 3172 C C . SER B 1 66 ? -1.185 -28.453 -15.914 1 98.06 66 SER B C 1
ATOM 3174 O O . SER B 1 66 ? -2.16 -28.141 -16.594 1 98.06 66 SER B O 1
ATOM 3176 N N . THR B 1 67 ? -1.304 -29.203 -14.836 1 97.69 67 THR B N 1
ATOM 3177 C CA . THR B 1 67 ? -2.561 -29.625 -14.227 1 97.69 67 THR B CA 1
ATOM 3178 C C . THR B 1 67 ? -2.881 -28.766 -13.008 1 97.69 67 THR B C 1
ATOM 3180 O O . THR B 1 67 ? -2.074 -27.922 -12.602 1 97.69 67 THR B O 1
ATOM 3183 N N . PRO B 1 68 ? -4.051 -28.906 -12.414 1 96.62 68 PRO B N 1
ATOM 3184 C CA . PRO B 1 68 ? -4.324 -28.203 -11.156 1 96.62 68 PRO B CA 1
ATOM 3185 C C . PRO B 1 68 ? -3.354 -28.594 -10.039 1 96.62 68 PRO B C 1
ATOM 3187 O O . PRO B 1 68 ? -2.857 -29.719 -10.016 1 96.62 68 PRO B O 1
ATOM 3190 N N . PRO B 1 69 ? -3.17 -27.719 -9.094 1 97.44 69 PRO B N 1
ATOM 3191 C CA . PRO B 1 69 ? -2.096 -27.859 -8.109 1 97.44 69 PRO B CA 1
ATOM 3192 C C . PRO B 1 69 ? -2.24 -29.125 -7.266 1 97.44 69 PRO B C 1
ATOM 3194 O O . PRO B 1 69 ? -1.238 -29.703 -6.844 1 97.44 69 PRO B O 1
ATOM 3197 N N . ASN B 1 70 ? -3.436 -29.547 -7.039 1 96.5 70 ASN B N 1
ATOM 3198 C CA . ASN B 1 70 ? -3.625 -30.719 -6.18 1 96.5 70 ASN B CA 1
ATOM 3199 C C . ASN B 1 70 ? -3.096 -31.984 -6.836 1 96.5 70 ASN B C 1
ATOM 3201 O O . ASN B 1 70 ? -2.936 -33 -6.172 1 96.5 70 ASN B O 1
ATOM 3205 N N . PHE B 1 71 ? -2.756 -31.969 -8.117 1 97.81 71 PHE B N 1
ATOM 3206 C CA . PHE B 1 71 ? -2.23 -33.125 -8.828 1 97.81 71 PHE B CA 1
ATOM 3207 C C . PHE B 1 71 ? -0.714 -33.031 -8.953 1 97.81 71 PHE B C 1
ATOM 3209 O O . PHE B 1 71 ? -0.067 -34 -9.359 1 97.81 71 PHE B O 1
ATOM 3216 N N . HIS B 1 72 ? -0.114 -31.953 -8.602 1 98.75 72 HIS B N 1
ATOM 3217 C CA . HIS B 1 72 ? 1.289 -31.672 -8.891 1 98.75 72 HIS B CA 1
ATOM 3218 C C . HIS B 1 72 ? 2.205 -32.656 -8.172 1 98.75 72 HIS B C 1
ATOM 3220 O O . HIS B 1 72 ? 3.166 -33.156 -8.758 1 98.75 72 HIS B O 1
ATOM 3226 N N . LEU B 1 73 ? 1.854 -32.938 -6.945 1 98.75 73 LEU B N 1
ATOM 3227 C CA . LEU B 1 73 ? 2.74 -33.781 -6.156 1 98.75 73 LEU B CA 1
ATOM 3228 C C . LEU B 1 73 ? 2.92 -35.156 -6.824 1 98.75 73 LEU B C 1
ATOM 3230 O O . LEU B 1 73 ? 4.043 -35.531 -7.152 1 98.75 73 LEU B O 1
ATOM 3234 N N . ASP B 1 74 ? 1.814 -35.844 -7.07 1 98.75 74 ASP B N 1
ATOM 3235 C CA . ASP B 1 74 ? 1.865 -37.188 -7.621 1 98.75 74 ASP B CA 1
ATOM 3236 C C . ASP B 1 74 ? 2.561 -37.219 -8.977 1 98.75 74 ASP B C 1
ATOM 3238 O O . ASP B 1 74 ? 3.406 -38.062 -9.242 1 98.75 74 ASP B O 1
ATOM 3242 N N . GLN B 1 75 ? 2.262 -36.281 -9.742 1 98.88 75 GLN B N 1
ATOM 3243 C CA . GLN B 1 75 ? 2.797 -36.219 -11.094 1 98.88 75 GLN B CA 1
ATOM 3244 C C . GLN B 1 75 ? 4.285 -35.875 -11.086 1 98.88 75 GLN B C 1
ATOM 3246 O O . GLN B 1 75 ? 5.078 -36.5 -11.789 1 98.88 75 GLN B O 1
ATOM 3251 N N . ALA B 1 76 ? 4.66 -34.875 -10.297 1 98.94 76 ALA B N 1
ATOM 3252 C CA . ALA B 1 76 ? 6.062 -34.469 -10.219 1 98.94 76 ALA B CA 1
ATOM 3253 C C . ALA B 1 76 ? 6.93 -35.594 -9.656 1 98.94 76 ALA B C 1
ATOM 3255 O O . ALA B 1 76 ? 7.996 -35.906 -10.203 1 98.94 76 ALA B O 1
ATOM 3256 N N . VAL B 1 77 ? 6.441 -36.219 -8.617 1 98.81 77 VAL B N 1
ATOM 3257 C CA . VAL B 1 77 ? 7.195 -37.281 -7.977 1 98.81 77 VAL B CA 1
ATOM 3258 C C . VAL B 1 77 ? 7.387 -38.438 -8.953 1 98.81 77 VAL B C 1
ATOM 3260 O O . VAL B 1 77 ? 8.492 -38.969 -9.109 1 98.81 77 VAL B O 1
ATOM 3263 N N . ALA B 1 78 ? 6.336 -38.844 -9.641 1 98.88 78 ALA B N 1
ATOM 3264 C CA . ALA B 1 78 ? 6.426 -39.938 -10.625 1 98.88 78 ALA B CA 1
ATOM 3265 C C . ALA B 1 78 ? 7.461 -39.594 -11.695 1 98.88 78 ALA B C 1
ATOM 3267 O O . ALA B 1 78 ? 8.273 -40.469 -12.062 1 98.88 78 ALA B O 1
ATOM 3268 N N . CYS B 1 79 ? 7.434 -38.375 -12.172 1 98.94 79 CYS B N 1
ATOM 3269 C CA . CYS B 1 79 ? 8.344 -37.969 -13.234 1 98.94 79 CYS B CA 1
ATOM 3270 C C . CYS B 1 79 ? 9.781 -37.938 -12.734 1 98.94 79 CYS B C 1
ATOM 3272 O O . CYS B 1 79 ? 10.695 -38.438 -13.414 1 98.94 79 CYS B O 1
ATOM 3274 N N . LEU B 1 80 ? 9.984 -37.375 -11.57 1 98.88 80 LEU B N 1
ATOM 3275 C CA . LEU B 1 80 ? 11.32 -37.281 -10.992 1 98.88 80 LEU B CA 1
ATOM 3276 C C . LEU B 1 80 ? 11.883 -38.688 -10.75 1 98.88 80 LEU B C 1
ATOM 3278 O O . LEU B 1 80 ? 13.031 -38.969 -11.109 1 98.88 80 LEU B O 1
ATOM 3282 N N . GLU B 1 81 ? 11.094 -39.594 -10.242 1 98.69 81 GLU B N 1
ATOM 3283 C CA . GLU B 1 81 ? 11.516 -40.969 -9.984 1 98.69 81 GLU B CA 1
ATOM 3284 C C . GLU B 1 81 ? 11.766 -41.719 -11.289 1 98.69 81 GLU B C 1
ATOM 3286 O O . GLU B 1 81 ? 12.578 -42.625 -11.328 1 98.69 81 GLU B O 1
ATOM 3291 N N . GLY B 1 82 ? 11.062 -41.312 -12.297 1 98.62 82 GLY B N 1
ATOM 3292 C CA . GLY B 1 82 ? 11.266 -41.875 -13.625 1 98.62 82 GLY B CA 1
ATOM 3293 C C . GLY B 1 82 ? 12.469 -41.312 -14.336 1 98.62 82 GLY B C 1
ATOM 3294 O O . GLY B 1 82 ? 12.734 -41.656 -15.492 1 98.62 82 GLY B O 1
ATOM 3295 N N . GLY B 1 83 ? 13.18 -40.406 -13.695 1 98.5 83 GLY B N 1
ATOM 3296 C CA . GLY B 1 83 ? 14.422 -39.875 -14.227 1 98.5 83 GLY B CA 1
ATOM 3297 C C . GLY B 1 83 ? 14.227 -38.625 -15.062 1 98.5 83 GLY B C 1
ATOM 3298 O O . GLY B 1 83 ? 15.094 -38.281 -15.852 1 98.5 83 GLY B O 1
ATOM 3299 N N . LYS B 1 84 ? 13.102 -38 -14.953 1 98.75 84 LYS B N 1
ATOM 3300 C CA . LYS B 1 84 ? 12.812 -36.812 -15.75 1 98.75 84 LYS B CA 1
ATOM 3301 C C . LYS B 1 84 ? 13.102 -35.531 -14.961 1 98.75 84 LYS B C 1
ATOM 3303 O O . LYS B 1 84 ? 12.914 -35.5 -13.75 1 98.75 84 LYS B O 1
ATOM 3308 N N . HIS B 1 85 ? 13.633 -34.5 -15.594 1 98.75 85 HIS B N 1
ATOM 3309 C CA . HIS B 1 85 ? 13.539 -33.156 -15.062 1 98.75 85 HIS B CA 1
ATOM 3310 C C . HIS B 1 85 ? 12.109 -32.625 -15.164 1 98.75 85 HIS B C 1
ATOM 3312 O O . HIS B 1 85 ? 11.328 -33.062 -16 1 98.75 85 HIS B O 1
ATOM 3318 N N . VAL B 1 86 ? 11.773 -31.656 -14.273 1 98.94 86 VAL B N 1
ATOM 3319 C CA . VAL B 1 86 ? 10.367 -31.281 -14.227 1 98.94 86 VAL B CA 1
ATOM 3320 C C . VAL B 1 86 ? 10.242 -29.75 -14.141 1 98.94 86 VAL B C 1
ATOM 3322 O O . VAL B 1 86 ? 10.953 -29.109 -13.367 1 98.94 86 VAL B O 1
ATOM 3325 N N . ILE B 1 87 ? 9.398 -29.172 -14.93 1 98.88 87 ILE B N 1
ATOM 3326 C CA . ILE B 1 87 ? 8.797 -27.859 -14.719 1 98.88 87 ILE B CA 1
ATOM 3327 C C . ILE B 1 87 ? 7.355 -28.016 -14.242 1 98.88 87 ILE B C 1
ATOM 3329 O O . ILE B 1 87 ? 6.52 -28.578 -14.953 1 98.88 87 ILE B O 1
ATOM 3333 N N . VAL B 1 88 ? 7.066 -27.562 -13.102 1 98.88 88 VAL B N 1
ATOM 3334 C CA . VAL B 1 88 ? 5.691 -27.609 -12.617 1 98.88 88 VAL B CA 1
ATOM 3335 C C . VAL B 1 88 ? 5.09 -26.203 -12.625 1 98.88 88 VAL B C 1
ATOM 3337 O O . VAL B 1 88 ? 5.766 -25.234 -12.297 1 98.88 88 VAL B O 1
ATOM 3340 N N . GLU B 1 89 ? 3.881 -26.078 -13.023 1 98.44 89 GLU B N 1
ATOM 3341 C CA . GLU B 1 89 ? 3.217 -24.766 -13.031 1 98.44 89 GLU B CA 1
ATOM 3342 C C . GLU B 1 89 ? 3.049 -24.234 -11.609 1 98.44 89 GLU B C 1
ATOM 3344 O O . GLU B 1 89 ? 3.084 -25 -10.641 1 98.44 89 GLU B O 1
ATOM 3349 N N . LYS B 1 90 ? 2.889 -22.953 -11.516 1 98.25 90 LYS B N 1
ATOM 3350 C CA . LYS B 1 90 ? 2.57 -22.328 -10.234 1 98.25 90 LYS B CA 1
ATOM 3351 C C . LYS B 1 90 ? 1.092 -22.5 -9.891 1 98.25 90 LYS B C 1
ATOM 3353 O O . LYS B 1 90 ? 0.249 -22.578 -10.789 1 98.25 90 LYS B O 1
ATOM 3358 N N . PRO B 1 91 ? 0.695 -22.5 -8.703 1 98 91 PRO B N 1
ATOM 3359 C CA . PRO B 1 91 ? 1.618 -22.672 -7.582 1 98 91 PRO B CA 1
ATOM 3360 C C . PRO B 1 91 ? 2.24 -24.062 -7.539 1 98 91 PRO B C 1
ATOM 3362 O O . PRO B 1 91 ? 1.688 -25.016 -8.109 1 98 91 PRO B O 1
ATOM 3365 N N . MET B 1 92 ? 3.355 -24.219 -6.855 1 98.44 92 MET B N 1
ATOM 3366 C CA . MET B 1 92 ? 4.121 -25.469 -6.871 1 98.44 92 MET B CA 1
ATOM 3367 C C . MET B 1 92 ? 3.264 -26.641 -6.414 1 98.44 92 MET B C 1
ATOM 3369 O O . MET B 1 92 ? 3.328 -27.719 -6.992 1 98.44 92 MET B O 1
ATOM 3373 N N . ALA B 1 93 ? 2.533 -26.453 -5.398 1 98 93 ALA B N 1
ATOM 3374 C CA . ALA B 1 93 ? 1.571 -27.406 -4.859 1 98 93 ALA B CA 1
ATOM 3375 C C . ALA B 1 93 ? 0.485 -26.703 -4.055 1 98 93 ALA B C 1
ATOM 3377 O O . ALA B 1 93 ? 0.488 -25.4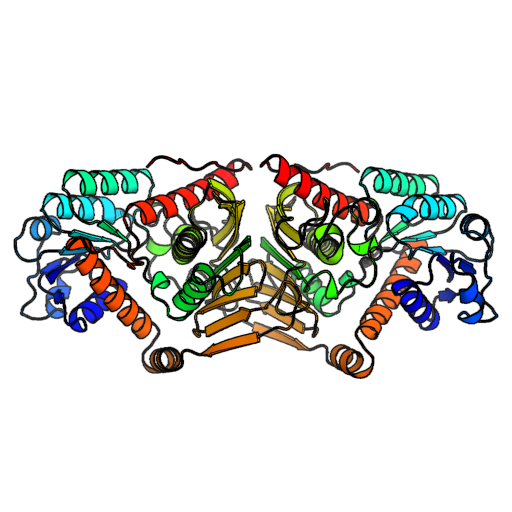84 -3.938 1 98 93 ALA B O 1
ATOM 3378 N N . SER B 1 94 ? -0.435 -27.516 -3.512 1 95.94 94 SER B N 1
ATOM 3379 C CA . SER B 1 94 ? -1.55 -26.938 -2.771 1 95.94 94 SER B CA 1
ATOM 3380 C C . SER B 1 94 ? -1.208 -26.766 -1.294 1 95.94 94 SER B C 1
ATOM 3382 O O . SER B 1 94 ? -1.985 -26.188 -0.532 1 95.94 94 SER B O 1
ATOM 3384 N N . SER B 1 95 ? -0.017 -27.312 -0.888 1 96.06 95 SER B N 1
ATOM 3385 C CA . SER B 1 95 ? 0.375 -27.219 0.514 1 96.06 95 SER B CA 1
ATOM 3386 C C . SER B 1 95 ? 1.893 -27.234 0.665 1 96.06 95 SER B C 1
ATOM 3388 O O . SER B 1 95 ? 2.609 -27.656 -0.244 1 96.06 95 SER B O 1
ATOM 3390 N N . LEU B 1 96 ? 2.258 -26.812 1.81 1 95.94 96 LEU B N 1
ATOM 3391 C CA . LEU B 1 96 ? 3.686 -26.75 2.102 1 95.94 96 LEU B CA 1
ATOM 3392 C C . LEU B 1 96 ? 4.27 -28.156 2.211 1 95.94 96 LEU B C 1
ATOM 3394 O O . LEU B 1 96 ? 5.395 -28.406 1.765 1 95.94 96 LEU B O 1
ATOM 3398 N N . ASP B 1 97 ? 3.557 -29.047 2.789 1 96.88 97 ASP B N 1
ATOM 3399 C CA . ASP B 1 97 ? 4.004 -30.438 2.928 1 96.88 97 ASP B CA 1
ATOM 3400 C C . ASP B 1 97 ? 4.246 -31.078 1.563 1 96.88 97 ASP B C 1
ATOM 3402 O O . ASP B 1 97 ? 5.227 -31.797 1.377 1 96.88 97 ASP B O 1
ATOM 3406 N N . GLU B 1 98 ? 3.369 -30.812 0.672 1 98.19 98 GLU B N 1
ATOM 3407 C CA . GLU B 1 98 ? 3.535 -31.344 -0.68 1 98.19 98 GLU B CA 1
ATOM 3408 C C . GLU B 1 98 ? 4.773 -30.75 -1.351 1 98.19 98 GLU B C 1
ATOM 3410 O O . GLU B 1 98 ? 5.523 -31.484 -2.014 1 98.19 98 GLU B O 1
ATOM 3415 N N . CYS B 1 99 ? 4.98 -29.5 -1.162 1 98 99 CYS B N 1
ATOM 3416 C CA . CYS B 1 99 ? 6.172 -28.859 -1.709 1 98 99 CYS B CA 1
ATOM 3417 C C . CYS B 1 99 ? 7.438 -29.516 -1.167 1 98 99 CYS B C 1
ATOM 3419 O O . CYS B 1 99 ? 8.383 -29.766 -1.917 1 98 99 CYS B O 1
ATOM 3421 N N . LYS B 1 100 ? 7.457 -29.734 0.087 1 97.25 100 LYS B N 1
ATOM 3422 C CA . LYS B 1 100 ? 8.617 -30.344 0.732 1 97.25 100 LYS B CA 1
ATOM 3423 C C . LYS B 1 100 ? 8.922 -31.719 0.144 1 97.25 100 LYS B C 1
ATOM 3425 O O . LYS B 1 100 ? 10.078 -32.031 -0.15 1 97.25 100 LYS B O 1
ATOM 3430 N N . LYS B 1 101 ? 7.902 -32.5 -0.008 1 98.25 101 LYS B N 1
ATOM 3431 C CA . LYS B 1 101 ? 8.07 -33.844 -0.582 1 98.25 101 LYS B CA 1
ATOM 3432 C C . LYS B 1 101 ? 8.617 -33.75 -2.004 1 98.25 101 LYS B C 1
ATOM 3434 O O . LYS B 1 101 ? 9.492 -34.531 -2.379 1 98.25 101 LYS B O 1
ATOM 3439 N N . MET B 1 102 ? 8.109 -32.844 -2.748 1 98.75 102 MET B N 1
ATOM 3440 C CA . MET B 1 102 ? 8.578 -32.656 -4.113 1 98.75 102 MET B CA 1
ATOM 3441 C C . MET B 1 102 ? 10.055 -32.25 -4.125 1 98.75 102 MET B C 1
ATOM 3443 O O . MET B 1 102 ? 10.836 -32.781 -4.91 1 98.75 102 MET B O 1
ATOM 3447 N N . LEU B 1 103 ? 10.359 -31.297 -3.268 1 97.81 103 LEU B N 1
ATOM 3448 C CA . LEU B 1 103 ? 11.727 -30.812 -3.152 1 97.81 103 LEU B CA 1
ATOM 3449 C C . LEU B 1 103 ? 12.672 -31.953 -2.762 1 97.81 103 LEU B C 1
ATOM 3451 O O . LEU B 1 103 ? 13.734 -32.125 -3.361 1 97.81 103 LEU B O 1
ATOM 3455 N N . GLU B 1 104 ? 12.328 -32.719 -1.818 1 97.88 104 GLU B N 1
ATOM 3456 C CA . GLU B 1 104 ? 13.141 -33.844 -1.34 1 97.88 104 GLU B CA 1
ATOM 3457 C C . GLU B 1 104 ? 13.312 -34.906 -2.426 1 97.88 104 GLU B C 1
ATOM 3459 O O . GLU B 1 104 ? 14.398 -35.469 -2.568 1 97.88 104 GLU B O 1
ATOM 3464 N N . THR B 1 105 ? 12.25 -35.156 -3.154 1 98.69 105 THR B N 1
ATOM 3465 C CA . THR B 1 105 ? 12.336 -36.156 -4.234 1 98.69 105 THR B CA 1
ATOM 3466 C C . THR B 1 105 ? 13.305 -35.688 -5.316 1 98.69 105 THR B C 1
ATOM 3468 O O . THR B 1 105 ? 14.102 -36.469 -5.82 1 98.69 105 THR B O 1
ATOM 3471 N N . ALA B 1 106 ? 13.219 -34.438 -5.672 1 98.56 106 ALA B N 1
ATOM 3472 C CA . ALA B 1 106 ? 14.133 -33.875 -6.672 1 98.56 106 ALA B CA 1
ATOM 3473 C C . ALA B 1 106 ? 15.586 -34.062 -6.234 1 98.56 106 ALA B C 1
ATOM 3475 O O . ALA B 1 106 ? 16.438 -34.438 -7.035 1 98.56 106 ALA B O 1
ATOM 3476 N N . ARG B 1 107 ? 15.836 -33.75 -4.969 1 97.5 107 ARG B N 1
ATOM 3477 C CA . ARG B 1 107 ? 17.188 -33.906 -4.418 1 97.5 107 ARG B CA 1
ATOM 3478 C C . ARG B 1 107 ? 17.641 -35.344 -4.441 1 97.5 107 ARG B C 1
ATOM 3480 O O . ARG B 1 107 ? 18.75 -35.656 -4.875 1 97.5 107 ARG B O 1
ATOM 3487 N N . LYS B 1 108 ? 16.797 -36.219 -4.016 1 98.19 108 LYS B N 1
ATOM 3488 C CA . LYS B 1 108 ? 17.094 -37.656 -3.941 1 98.19 108 LYS B CA 1
ATOM 3489 C C . LYS B 1 108 ? 17.438 -38.219 -5.32 1 98.19 108 LYS B C 1
ATOM 3491 O O . LYS B 1 108 ? 18.359 -39 -5.465 1 98.19 108 LYS B O 1
ATOM 3496 N N . GLU B 1 109 ? 16.641 -37.812 -6.312 1 98.38 109 GLU B N 1
ATOM 3497 C CA . GLU B 1 109 ? 16.797 -38.344 -7.66 1 98.38 109 GLU B CA 1
ATOM 3498 C C . GLU B 1 109 ? 17.828 -37.562 -8.461 1 98.38 109 GLU B C 1
ATOM 3500 O O . GLU B 1 109 ? 18.172 -37.938 -9.586 1 98.38 109 GLU B O 1
ATOM 3505 N N . ASN B 1 110 ? 18.375 -36.5 -7.859 1 97.81 110 ASN B N 1
ATOM 3506 C CA . ASN B 1 110 ? 19.312 -35.594 -8.523 1 97.81 110 ASN B CA 1
ATOM 3507 C C . ASN B 1 110 ? 18.781 -35.094 -9.859 1 97.81 110 ASN B C 1
ATOM 3509 O O . ASN B 1 110 ? 19.438 -35.25 -10.891 1 97.81 110 ASN B O 1
ATOM 3513 N N . LYS B 1 111 ? 17.547 -34.625 -9.859 1 98.25 111 LYS B N 1
ATOM 3514 C CA . LYS B 1 111 ? 16.891 -34.062 -11.023 1 98.25 111 LYS B CA 1
ATOM 3515 C C . LYS B 1 111 ? 16.453 -32.625 -10.75 1 98.25 111 LYS B C 1
ATOM 3517 O O . LYS B 1 111 ? 16.25 -32.219 -9.594 1 98.25 111 LYS B O 1
ATOM 3522 N N . THR B 1 112 ? 16.328 -31.844 -11.789 1 97.81 112 THR B N 1
ATOM 3523 C CA . THR B 1 112 ? 15.938 -30.438 -11.695 1 97.81 112 THR B CA 1
ATOM 3524 C C . THR B 1 112 ? 14.422 -30.312 -11.586 1 97.81 112 THR B C 1
ATOM 3526 O O . THR B 1 112 ? 13.688 -30.922 -12.367 1 97.81 112 THR B O 1
ATOM 3529 N N . LEU B 1 113 ? 13.984 -29.641 -10.578 1 98.62 113 LEU B N 1
ATOM 3530 C CA . LEU B 1 113 ? 12.594 -29.25 -10.398 1 98.62 113 LEU B CA 1
ATOM 3531 C C . LEU B 1 113 ? 12.461 -27.719 -10.328 1 98.62 113 LEU B C 1
ATOM 3533 O O . LEU B 1 113 ? 13.055 -27.078 -9.453 1 98.62 113 LEU B O 1
ATOM 3537 N N . THR B 1 114 ? 11.727 -27.156 -11.312 1 98.5 114 THR B N 1
ATOM 3538 C CA . THR B 1 114 ? 11.5 -25.719 -11.328 1 98.5 114 THR B CA 1
ATOM 3539 C C . THR B 1 114 ? 10.008 -25.406 -11.336 1 98.5 114 THR B C 1
ATOM 3541 O O . THR B 1 114 ? 9.18 -26.297 -11.531 1 98.5 114 THR B O 1
ATOM 3544 N N . VAL B 1 115 ? 9.672 -24.172 -10.984 1 98.69 115 VAL B N 1
ATOM 3545 C CA . VAL B 1 115 ? 8.281 -23.75 -10.883 1 98.69 115 VAL B CA 1
ATOM 3546 C C . VAL B 1 115 ? 8 -22.656 -11.922 1 98.69 115 VAL B C 1
ATOM 3548 O O . VAL B 1 115 ? 8.836 -21.781 -12.148 1 98.69 115 VAL B O 1
ATOM 3551 N N . GLY B 1 116 ? 6.832 -22.703 -12.492 1 98.25 116 GLY B N 1
ATOM 3552 C CA . GLY B 1 116 ? 6.438 -21.844 -13.602 1 98.25 116 GLY B CA 1
ATOM 3553 C C . GLY B 1 116 ? 6.156 -20.422 -13.195 1 98.25 116 GLY B C 1
ATOM 3554 O O . GLY B 1 116 ? 5.105 -19.859 -13.523 1 98.25 116 GLY B O 1
ATOM 3555 N N . PHE B 1 117 ? 7.105 -19.766 -12.555 1 98.25 117 PHE B N 1
ATOM 3556 C CA . PHE B 1 117 ? 7.008 -18.328 -12.266 1 98.25 117 PHE B CA 1
ATOM 3557 C C . PHE B 1 117 ? 7.52 -17.516 -13.438 1 98.25 117 PHE B C 1
ATOM 3559 O O . PHE B 1 117 ? 8.523 -16.812 -13.32 1 98.25 117 PHE B O 1
ATOM 3566 N N . ASN B 1 118 ? 6.758 -17.469 -14.469 1 97.06 118 ASN B N 1
ATOM 3567 C CA . ASN B 1 118 ? 7.164 -16.922 -15.758 1 97.06 118 ASN B CA 1
ATOM 3568 C C . ASN B 1 118 ? 7.203 -15.391 -15.727 1 97.06 118 ASN B C 1
ATOM 3570 O O . ASN B 1 118 ? 7.816 -14.766 -16.594 1 97.06 118 ASN B O 1
ATOM 3574 N N . HIS B 1 119 ? 6.562 -14.719 -14.68 1 97.19 119 HIS B N 1
ATOM 3575 C CA . HIS B 1 119 ? 6.574 -13.266 -14.594 1 97.19 119 HIS B CA 1
ATOM 3576 C C . HIS B 1 119 ? 7.992 -12.742 -14.398 1 97.19 119 HIS B C 1
ATOM 3578 O O . HIS B 1 119 ? 8.266 -11.57 -14.656 1 97.19 119 HIS B O 1
ATOM 3584 N N . ARG B 1 120 ? 8.883 -13.602 -13.914 1 97.81 120 ARG B N 1
ATOM 3585 C CA . ARG B 1 120 ? 10.281 -13.211 -13.766 1 97.81 120 ARG B CA 1
ATOM 3586 C C . ARG B 1 120 ? 10.883 -12.805 -15.109 1 97.81 120 ARG B C 1
ATOM 3588 O O . ARG B 1 120 ? 11.891 -12.086 -15.148 1 97.81 120 ARG B O 1
ATOM 3595 N N . TYR B 1 121 ? 10.242 -13.211 -16.188 1 97.06 121 TYR B N 1
ATOM 3596 C CA . TYR B 1 121 ? 10.82 -13.023 -17.516 1 97.06 121 TYR B CA 1
ATOM 3597 C C . TYR B 1 121 ? 10.195 -11.82 -18.219 1 97.06 121 TYR B C 1
ATOM 3599 O O . TYR B 1 121 ? 10.539 -11.523 -19.375 1 97.06 121 TYR B O 1
ATOM 3607 N N . PHE B 1 122 ? 9.219 -11.133 -17.578 1 96.5 122 PHE B N 1
ATOM 3608 C CA . PHE B 1 122 ? 8.703 -9.906 -18.156 1 96.5 122 PHE B CA 1
ATOM 3609 C C . PHE B 1 122 ? 9.82 -8.883 -18.344 1 96.5 122 PHE B C 1
ATOM 3611 O O . PHE B 1 122 ? 10.641 -8.68 -17.453 1 96.5 122 PHE B O 1
ATOM 3618 N N . ASP B 1 123 ? 9.797 -8.227 -19.516 1 96.31 123 ASP B N 1
ATOM 3619 C CA . ASP B 1 123 ? 10.82 -7.227 -19.797 1 96.31 123 ASP B CA 1
ATOM 3620 C C . ASP B 1 123 ? 10.805 -6.109 -18.766 1 96.31 123 ASP B C 1
ATOM 3622 O O . ASP B 1 123 ? 11.859 -5.602 -18.375 1 96.31 123 ASP B O 1
ATOM 3626 N N . ALA B 1 124 ? 9.68 -5.738 -18.344 1 97.44 124 ALA B N 1
ATOM 3627 C CA . ALA B 1 124 ? 9.547 -4.691 -17.344 1 97.44 124 ALA B CA 1
ATOM 3628 C C . ALA B 1 124 ? 10.172 -5.125 -16.016 1 97.44 124 ALA B C 1
ATOM 3630 O O . ALA B 1 124 ? 10.781 -4.316 -15.312 1 97.44 124 ALA B O 1
ATOM 3631 N N . ILE B 1 125 ? 10.008 -6.383 -15.656 1 97.88 125 ILE B N 1
ATOM 3632 C CA . ILE B 1 125 ? 10.562 -6.91 -14.414 1 97.88 125 ILE B CA 1
ATOM 3633 C C . ILE B 1 125 ? 12.086 -6.969 -14.516 1 97.88 125 ILE B C 1
ATOM 3635 O O . ILE B 1 125 ? 12.789 -6.684 -13.539 1 97.88 125 ILE B O 1
ATOM 3639 N N . LYS B 1 126 ? 12.594 -7.34 -15.664 1 96.94 126 LYS B N 1
ATOM 3640 C CA . LYS B 1 126 ? 14.031 -7.312 -15.898 1 96.94 126 LYS B CA 1
ATOM 3641 C C . LYS B 1 126 ? 14.609 -5.926 -15.617 1 96.94 126 LYS B C 1
ATOM 3643 O O . LYS B 1 126 ? 15.68 -5.801 -15.023 1 96.94 126 LYS B O 1
ATOM 3648 N N . THR B 1 127 ? 13.906 -4.945 -16.047 1 97.81 127 THR B N 1
ATOM 3649 C CA . THR B 1 127 ? 14.336 -3.566 -15.828 1 97.81 127 THR B CA 1
ATOM 3650 C C . THR B 1 127 ? 14.445 -3.264 -14.336 1 97.81 127 THR B C 1
ATOM 3652 O O . THR B 1 127 ? 15.414 -2.656 -13.891 1 97.81 127 THR B O 1
ATOM 3655 N N . VAL B 1 128 ? 13.477 -3.67 -13.578 1 98.44 128 VAL B N 1
ATOM 3656 C CA . VAL B 1 128 ? 13.484 -3.451 -12.133 1 98.44 128 VAL B CA 1
ATOM 3657 C C . VAL B 1 128 ? 14.656 -4.207 -11.5 1 98.44 128 VAL B C 1
ATOM 3659 O O . VAL B 1 128 ? 15.383 -3.65 -10.68 1 98.44 128 VAL B O 1
ATOM 3662 N N . ARG B 1 129 ? 14.812 -5.418 -11.891 1 97.69 129 ARG B N 1
ATOM 3663 C CA . ARG B 1 129 ? 15.898 -6.234 -11.367 1 97.69 129 ARG B CA 1
ATOM 3664 C C . ARG B 1 129 ? 17.25 -5.602 -11.672 1 97.69 129 ARG B C 1
ATOM 3666 O O . ARG B 1 129 ? 18.125 -5.539 -10.797 1 97.69 129 ARG B O 1
ATOM 3673 N N . GLU B 1 130 ? 17.438 -5.129 -12.875 1 97.31 130 GLU B N 1
ATOM 3674 C CA . GLU B 1 130 ? 18.672 -4.492 -13.281 1 97.31 130 GLU B CA 1
ATOM 3675 C C . GLU B 1 130 ? 18.938 -3.227 -12.477 1 97.31 130 GLU B C 1
ATOM 3677 O O . GLU B 1 130 ? 20.078 -2.959 -12.086 1 97.31 130 GLU B O 1
ATOM 3682 N N . ALA B 1 131 ? 17.906 -2.467 -12.227 1 98 131 ALA B N 1
ATOM 3683 C CA . ALA B 1 131 ? 18.047 -1.238 -11.453 1 98 131 ALA B CA 1
ATOM 3684 C C . ALA B 1 131 ? 18.547 -1.537 -10.039 1 98 131 ALA B C 1
ATOM 3686 O O . ALA B 1 131 ? 19.328 -0.771 -9.469 1 98 131 ALA B O 1
ATOM 3687 N N . ILE B 1 132 ? 18.094 -2.629 -9.469 1 97.44 132 ILE B N 1
ATOM 3688 C CA . ILE B 1 132 ? 18.484 -3.041 -8.133 1 97.44 132 ILE B CA 1
ATOM 3689 C C . ILE B 1 132 ? 19.938 -3.543 -8.156 1 97.44 132 ILE B C 1
ATOM 3691 O O . ILE B 1 132 ? 20.766 -3.109 -7.355 1 97.44 132 ILE B O 1
ATOM 3695 N N . GLN B 1 133 ? 20.281 -4.387 -9.102 1 96.12 133 GLN B N 1
ATOM 3696 C CA . GLN B 1 133 ? 21.547 -5.094 -9.133 1 96.12 133 GLN B CA 1
ATOM 3697 C C . GLN B 1 133 ? 22.688 -4.164 -9.547 1 96.12 133 GLN B C 1
ATOM 3699 O O . GLN B 1 133 ? 23.812 -4.309 -9.07 1 96.12 133 GLN B O 1
ATOM 3704 N N . SER B 1 134 ? 22.391 -3.25 -10.414 1 96.5 134 SER B N 1
ATOM 3705 C CA . SER B 1 134 ? 23.422 -2.334 -10.898 1 96.5 134 SER B CA 1
ATOM 3706 C C . SER B 1 134 ? 23.766 -1.28 -9.852 1 96.5 134 SER B C 1
ATOM 3708 O O . SER B 1 134 ? 24.797 -0.609 -9.945 1 96.5 134 SER B O 1
ATOM 3710 N N . GLY B 1 135 ? 22.828 -1.079 -8.93 1 96.06 135 GLY B N 1
ATOM 3711 C CA . GLY B 1 135 ? 23.016 -0.016 -7.953 1 96.06 135 GLY B CA 1
ATOM 3712 C C . GLY B 1 135 ? 22.516 1.33 -8.438 1 96.06 135 GLY B C 1
ATOM 3713 O O . GLY B 1 135 ? 22.688 2.346 -7.762 1 96.06 135 GLY B O 1
ATOM 3714 N N . ASP B 1 136 ? 21.844 1.349 -9.523 1 95.81 136 ASP B N 1
ATOM 3715 C CA . ASP B 1 136 ? 21.359 2.586 -10.125 1 95.81 136 ASP B CA 1
ATOM 3716 C C . ASP B 1 136 ? 20.391 3.303 -9.18 1 95.81 136 ASP B C 1
ATOM 3718 O O . ASP B 1 136 ? 20.328 4.535 -9.172 1 95.81 136 ASP B O 1
ATOM 3722 N N . ILE B 1 137 ? 19.688 2.555 -8.359 1 97.56 137 ILE B N 1
ATOM 3723 C CA . ILE B 1 137 ? 18.719 3.188 -7.469 1 97.56 137 ILE B CA 1
ATOM 3724 C C . ILE B 1 137 ? 19.25 3.211 -6.043 1 97.56 137 ILE B C 1
ATOM 3726 O O . ILE B 1 137 ? 18.5 3.455 -5.094 1 97.56 137 ILE B O 1
ATOM 3730 N N . GLY B 1 138 ? 20.562 2.928 -5.883 1 96.88 138 GLY B N 1
ATOM 3731 C CA . GLY B 1 138 ? 21.172 2.891 -4.562 1 96.88 138 GLY B CA 1
ATOM 3732 C C . GLY B 1 138 ? 20.812 1.643 -3.777 1 96.88 138 GLY B C 1
ATOM 3733 O O . GLY B 1 138 ? 20.578 0.583 -4.359 1 96.88 138 GLY B O 1
ATOM 3734 N N . GLU B 1 139 ? 20.906 1.783 -2.459 1 95.81 139 GLU B N 1
ATOM 3735 C CA . GLU B 1 139 ? 20.578 0.663 -1.583 1 95.81 139 GLU B CA 1
ATOM 3736 C C . GLU B 1 139 ? 19.062 0.439 -1.517 1 95.81 139 GLU B C 1
ATOM 3738 O O . GLU B 1 139 ? 18.312 1.357 -1.193 1 95.81 139 GLU B O 1
ATOM 3743 N N . LEU B 1 140 ? 18.609 -0.784 -1.837 1 97.31 140 LEU B N 1
ATOM 3744 C CA . LEU B 1 140 ? 17.203 -1.12 -1.816 1 97.31 140 LEU B CA 1
ATOM 3745 C C . LEU B 1 140 ? 16.625 -0.991 -0.407 1 97.31 140 LEU B C 1
ATOM 3747 O O . LEU B 1 140 ? 17.203 -1.509 0.551 1 97.31 140 LEU B O 1
ATOM 3751 N N . SER B 1 141 ? 15.5 -0.302 -0.279 1 97.25 141 SER B N 1
ATOM 3752 C CA . SER B 1 141 ? 14.883 -0.096 1.029 1 97.25 141 SER B CA 1
ATOM 3753 C C . SER B 1 141 ? 13.578 -0.876 1.157 1 97.25 141 SER B C 1
ATOM 3755 O O . SER B 1 141 ? 13.367 -1.575 2.15 1 97.25 141 SER B O 1
ATOM 3757 N N . TYR B 1 142 ? 12.734 -0.72 0.177 1 98.31 142 TYR B N 1
ATOM 3758 C CA . TYR B 1 142 ? 11.469 -1.435 0.275 1 98.31 142 TYR B CA 1
ATOM 3759 C C . TYR B 1 142 ? 10.875 -1.691 -1.107 1 98.31 142 TYR B C 1
ATOM 3761 O O . TYR B 1 142 ? 11.305 -1.084 -2.092 1 98.31 142 TYR B O 1
ATOM 3769 N N . ILE B 1 143 ? 9.93 -2.623 -1.158 1 98.44 143 ILE B N 1
ATOM 3770 C CA . ILE B 1 143 ? 9.203 -3 -2.363 1 98.44 143 ILE B CA 1
ATOM 3771 C C . ILE B 1 143 ? 7.699 -2.896 -2.111 1 98.44 143 ILE B C 1
ATOM 3773 O O . ILE B 1 143 ? 7.215 -3.279 -1.043 1 98.44 143 ILE B O 1
ATOM 3777 N N . ARG B 1 144 ? 6.961 -2.326 -2.998 1 98.31 144 ARG B N 1
ATOM 3778 C CA . ARG B 1 144 ? 5.504 -2.396 -3.059 1 98.31 144 ARG B CA 1
ATOM 3779 C C . ARG B 1 144 ? 5.047 -3.232 -4.246 1 98.31 144 ARG B C 1
ATOM 3781 O O . ARG B 1 144 ? 5.586 -3.105 -5.348 1 98.31 144 ARG B O 1
ATOM 3788 N N . ALA B 1 145 ? 4.141 -4.07 -3.99 1 98.31 145 ALA B N 1
ATOM 3789 C CA . ALA B 1 145 ? 3.701 -4.949 -5.07 1 98.31 145 ALA B CA 1
ATOM 3790 C C . ALA B 1 145 ? 2.193 -5.18 -5.016 1 98.31 145 ALA B C 1
ATOM 3792 O O . ALA B 1 145 ? 1.599 -5.176 -3.936 1 98.31 145 ALA B O 1
ATOM 3793 N N . TYR B 1 146 ? 1.614 -5.359 -6.188 1 98.06 146 TYR B N 1
ATOM 3794 C CA . TYR B 1 146 ? 0.17 -5.527 -6.305 1 98.06 146 TYR B CA 1
ATOM 3795 C C . TYR B 1 146 ? -0.18 -6.449 -7.465 1 98.06 146 TYR B C 1
ATOM 3797 O O . TYR B 1 146 ? 0.466 -6.41 -8.516 1 98.06 146 TYR B O 1
ATOM 3805 N N . GLY B 1 147 ? -1.117 -7.273 -7.301 1 97.31 147 GLY B N 1
ATOM 3806 C CA . GLY B 1 147 ? -1.758 -8.07 -8.336 1 97.31 147 GLY B CA 1
ATOM 3807 C C . GLY B 1 147 ? -3.248 -8.25 -8.117 1 97.31 147 GLY B C 1
ATOM 3808 O O . GLY B 1 147 ? -3.676 -8.703 -7.051 1 97.31 147 GLY B O 1
ATOM 3809 N N . GLY B 1 148 ? -3.988 -7.844 -9.094 1 95.75 148 GLY B N 1
ATOM 3810 C CA . GLY B 1 148 ? -5.422 -7.957 -8.875 1 95.75 148 GLY B CA 1
ATOM 3811 C C . GLY B 1 148 ? -6.215 -8.086 -10.156 1 95.75 148 GLY B C 1
ATOM 3812 O O . GLY B 1 148 ? -5.762 -7.648 -11.219 1 95.75 148 GLY B O 1
ATOM 3813 N N . HIS B 1 149 ? -7.348 -8.758 -10.055 1 94.31 149 HIS B N 1
ATOM 3814 C CA . HIS B 1 149 ? -8.391 -8.805 -11.078 1 94.31 149 HIS B CA 1
ATOM 3815 C C . HIS B 1 149 ? -9.781 -8.781 -10.453 1 94.31 149 HIS B C 1
ATOM 3817 O O . HIS B 1 149 ? -9.914 -8.703 -9.234 1 94.31 149 HIS B O 1
ATOM 3823 N N . THR B 1 150 ? -10.852 -8.906 -11.266 1 90.12 150 THR B N 1
ATOM 3824 C CA . THR B 1 150 ? -12.211 -8.641 -10.797 1 90.12 150 THR B CA 1
ATOM 3825 C C . THR B 1 150 ? -12.828 -9.898 -10.203 1 90.12 150 THR B C 1
ATOM 3827 O O . THR B 1 150 ? -14.008 -9.898 -9.82 1 90.12 150 THR B O 1
ATOM 3830 N N . GLY B 1 151 ? -12.141 -10.984 -10.18 1 89.06 151 GLY B N 1
ATOM 3831 C CA . GLY B 1 151 ? -12.633 -12.156 -9.469 1 89.06 151 GLY B CA 1
ATOM 3832 C C . GLY B 1 151 ? -13.211 -13.211 -10.398 1 89.06 151 GLY B C 1
ATOM 3833 O O . GLY B 1 151 ? -12.602 -13.555 -11.414 1 89.06 151 GLY B O 1
ATOM 3834 N N . LEU B 1 152 ? -14.383 -13.852 -9.938 1 78.81 152 LEU B N 1
ATOM 3835 C CA . LEU B 1 152 ? -14.953 -15.102 -10.422 1 78.81 152 LEU B CA 1
ATOM 3836 C C . LEU B 1 152 ? -15.32 -14.992 -11.898 1 78.81 152 LEU B C 1
ATOM 3838 O O . LEU B 1 152 ? -15.211 -15.969 -12.648 1 78.81 152 LEU B O 1
ATOM 3842 N N . SER B 1 153 ? -15.578 -13.75 -12.289 1 78.81 153 SER B N 1
ATOM 3843 C CA . SER B 1 153 ? -15.906 -13.586 -13.703 1 78.81 153 SER B CA 1
ATOM 3844 C C . SER B 1 153 ? -14.695 -13.867 -14.594 1 78.81 153 SER B C 1
ATOM 3846 O O . SER B 1 153 ? -14.844 -14.164 -15.781 1 78.81 153 SER B O 1
ATOM 3848 N N . GLU B 1 154 ? -13.633 -13.883 -13.922 1 79.19 154 GLU B N 1
ATOM 3849 C CA . GLU B 1 154 ? -12.406 -14.062 -14.68 1 79.19 154 GLU B CA 1
ATOM 3850 C C . GLU B 1 154 ? -11.883 -15.492 -14.555 1 79.19 154 GLU B C 1
ATOM 3852 O O . GLU B 1 154 ? -10.898 -15.859 -15.188 1 79.19 154 GLU B O 1
ATOM 3857 N N . PHE B 1 155 ? -12.625 -16.219 -13.742 1 84.38 155 PHE B N 1
ATOM 3858 C CA . PHE B 1 155 ? -12.219 -17.609 -13.562 1 84.38 155 PHE B CA 1
ATOM 3859 C C . PHE B 1 155 ? -12.906 -18.516 -14.578 1 84.38 155 PHE B C 1
ATOM 3861 O O . PHE B 1 155 ? -14.117 -18.406 -14.797 1 84.38 155 PHE B O 1
ATOM 3868 N N . LYS B 1 156 ? -12.195 -19.375 -15.102 1 82.31 156 LYS B N 1
ATOM 3869 C CA . LYS B 1 156 ? -12.68 -20.219 -16.188 1 82.31 156 LYS B CA 1
ATOM 3870 C C . LYS B 1 156 ? -13.273 -21.516 -15.633 1 82.31 156 LYS B C 1
ATOM 3872 O O . LYS B 1 156 ? -14.039 -22.203 -16.312 1 82.31 156 LYS B O 1
ATOM 3877 N N . ALA B 1 157 ? -12.828 -21.859 -14.383 1 88.06 157 ALA B N 1
ATOM 3878 C CA . ALA B 1 157 ? -13.305 -23.125 -13.812 1 88.06 157 ALA B CA 1
ATOM 3879 C C . ALA B 1 157 ? -13.398 -23.031 -12.289 1 88.06 157 ALA B C 1
ATOM 3881 O O . ALA B 1 157 ? -12.625 -22.312 -11.656 1 88.06 157 ALA B O 1
ATOM 3882 N N . PRO B 1 158 ? -14.242 -23.875 -11.672 1 88.31 158 PRO B N 1
ATOM 3883 C CA . PRO B 1 158 ? -14.492 -23.812 -10.234 1 88.31 158 PRO B CA 1
ATOM 3884 C C . PRO B 1 158 ? -13.266 -24.188 -9.406 1 88.31 158 PRO B C 1
ATOM 3886 O O . PRO B 1 158 ? -13.117 -23.719 -8.273 1 88.31 158 PRO B O 1
ATOM 3889 N N . TRP B 1 159 ? -12.438 -25.016 -9.977 1 89.56 159 TRP B N 1
ATOM 3890 C CA . TRP B 1 159 ? -11.281 -25.469 -9.203 1 89.56 159 TRP B CA 1
ATOM 3891 C C . TRP B 1 159 ? -10.359 -24.297 -8.891 1 89.56 159 TRP B C 1
ATOM 3893 O O . TRP B 1 159 ? -9.586 -24.344 -7.93 1 89.56 159 TRP B O 1
ATOM 3903 N N . MET B 1 160 ? -10.484 -23.234 -9.641 1 90.44 160 MET B N 1
ATOM 3904 C CA . MET B 1 160 ? -9.586 -22.078 -9.539 1 90.44 160 MET B CA 1
ATOM 3905 C C . MET B 1 160 ? -9.852 -21.297 -8.266 1 90.44 160 MET B C 1
ATOM 3907 O O . MET B 1 160 ? -9.031 -20.469 -7.855 1 90.44 160 MET B O 1
ATOM 3911 N N . TYR B 1 161 ? -10.953 -21.562 -7.602 1 91.12 161 TYR B N 1
ATOM 3912 C CA . TYR B 1 161 ? -11.242 -20.859 -6.352 1 91.12 161 TYR B CA 1
ATOM 3913 C C . TYR B 1 161 ? -11.586 -21.844 -5.242 1 91.12 161 TYR B C 1
ATOM 3915 O O . TYR B 1 161 ? -12.156 -21.469 -4.219 1 91.12 161 TYR B O 1
ATOM 3923 N N . ASP B 1 162 ? -11.258 -23.094 -5.5 1 93.56 162 ASP B N 1
ATOM 3924 C CA . ASP B 1 162 ? -11.438 -24.141 -4.508 1 93.56 162 ASP B CA 1
ATOM 3925 C C . ASP B 1 162 ? -10.188 -24.312 -3.643 1 93.56 162 ASP B C 1
ATOM 3927 O O . ASP B 1 162 ? -9.133 -24.688 -4.141 1 93.56 162 ASP B O 1
ATOM 3931 N N . LYS B 1 163 ? -10.352 -24.156 -2.406 1 94.19 163 LYS B N 1
ATOM 3932 C CA . LYS B 1 163 ? -9.219 -24.188 -1.485 1 94.19 163 LYS B CA 1
ATOM 3933 C C . LYS B 1 163 ? -8.555 -25.562 -1.479 1 94.19 163 LYS B C 1
ATOM 3935 O O . LYS B 1 163 ? -7.332 -25.656 -1.348 1 94.19 163 LYS B O 1
ATOM 3940 N N . ASP B 1 164 ? -9.297 -26.547 -1.614 1 93.88 164 ASP B N 1
ATOM 3941 C CA . ASP B 1 164 ? -8.766 -27.906 -1.536 1 93.88 164 ASP B CA 1
ATOM 3942 C C . ASP B 1 164 ? -7.957 -28.25 -2.787 1 93.88 164 ASP B C 1
ATOM 3944 O O . ASP B 1 164 ? -7.148 -29.172 -2.773 1 93.88 164 ASP B O 1
ATOM 3948 N N . ILE B 1 165 ? -8.172 -27.516 -3.828 1 95.31 165 ILE B N 1
ATOM 3949 C CA . ILE B 1 165 ? -7.469 -27.766 -5.082 1 95.31 165 ILE B CA 1
ATOM 3950 C C . ILE B 1 165 ? -6.328 -26.766 -5.246 1 95.31 165 ILE B C 1
ATOM 3952 O O . ILE B 1 165 ? -5.18 -27.156 -5.461 1 95.31 165 ILE B O 1
ATOM 3956 N N . MET B 1 166 ? -6.598 -25.547 -5 1 94.88 166 MET B N 1
ATOM 3957 C CA . MET B 1 166 ? -5.648 -24.469 -5.254 1 94.88 166 MET B CA 1
ATOM 3958 C C . MET B 1 166 ? -4.746 -24.25 -4.043 1 94.88 166 MET B C 1
ATOM 3960 O O . MET B 1 166 ? -3.639 -23.719 -4.176 1 94.88 166 MET B O 1
ATOM 3964 N N . GLY B 1 167 ? -5.207 -24.578 -2.887 1 95.75 167 GLY B N 1
ATOM 3965 C CA . GLY B 1 167 ? -4.469 -24.328 -1.661 1 95.75 167 GLY B CA 1
ATOM 3966 C C . GLY B 1 167 ? -4.805 -22.984 -1.03 1 95.75 167 GLY B C 1
ATOM 3967 O O . GLY B 1 167 ? -4.309 -22.656 0.05 1 95.75 167 GLY B O 1
ATOM 3968 N N . GLY B 1 168 ? -5.68 -22.188 -1.688 1 96.75 168 GLY B N 1
ATOM 3969 C CA . GLY B 1 168 ? -6.047 -20.875 -1.171 1 96.75 168 GLY B CA 1
ATOM 3970 C C . GLY B 1 168 ? -6.789 -20.031 -2.182 1 96.75 168 GLY B C 1
ATOM 3971 O O . GLY B 1 168 ? -7.387 -20.547 -3.125 1 96.75 168 GLY B O 1
ATOM 3972 N N . GLY B 1 169 ? -6.879 -18.75 -1.881 1 96.88 169 GLY B N 1
ATOM 3973 C CA . GLY B 1 169 ? -7.586 -17.812 -2.742 1 96.88 169 GLY B CA 1
ATOM 3974 C C . GLY B 1 169 ? -6.656 -16.984 -3.605 1 96.88 169 GLY B C 1
ATOM 3975 O O . GLY B 1 169 ? -5.797 -17.516 -4.301 1 96.88 169 GLY B O 1
ATOM 3976 N N . THR B 1 170 ? -6.863 -15.688 -3.561 1 97.44 170 THR B N 1
ATOM 3977 C CA . THR B 1 170 ? -6.145 -14.781 -4.445 1 97.44 170 THR B CA 1
ATOM 3978 C C . THR B 1 170 ? -4.641 -14.859 -4.195 1 97.44 170 THR B C 1
ATOM 3980 O O . THR B 1 170 ? -3.844 -14.672 -5.117 1 97.44 170 THR B O 1
ATOM 3983 N N . MET B 1 171 ? -4.168 -15.172 -2.98 1 97.88 171 MET B N 1
ATOM 3984 C CA . MET B 1 171 ? -2.744 -15.25 -2.672 1 97.88 171 MET B CA 1
ATOM 3985 C C . MET B 1 171 ? -2.09 -16.406 -3.42 1 97.88 171 MET B C 1
ATOM 3987 O O . MET B 1 171 ? -0.923 -16.312 -3.805 1 97.88 171 MET B O 1
ATOM 3991 N N . MET B 1 172 ? -2.867 -17.469 -3.682 1 97.38 172 MET B N 1
ATOM 3992 C CA . MET B 1 172 ? -2.361 -18.625 -4.402 1 97.38 172 MET B CA 1
ATOM 3993 C C . MET B 1 172 ? -2.537 -18.453 -5.906 1 97.38 172 MET B C 1
ATOM 3995 O O . MET B 1 172 ? -1.905 -19.156 -6.695 1 97.38 172 MET B O 1
ATOM 3999 N N . ASP B 1 173 ? -3.361 -17.516 -6.273 1 95.06 173 ASP B N 1
ATOM 4000 C CA . ASP B 1 173 ? -3.652 -17.234 -7.676 1 95.06 173 ASP B CA 1
ATOM 4001 C C . ASP B 1 173 ? -2.713 -16.156 -8.227 1 95.06 173 ASP B C 1
ATOM 4003 O O . ASP B 1 173 ? -1.561 -16.453 -8.555 1 95.06 173 ASP B O 1
ATOM 4007 N N . ASN B 1 174 ? -3.068 -14.93 -8.156 1 93.44 174 ASN B N 1
ATOM 4008 C CA . ASN B 1 174 ? -2.219 -13.836 -8.633 1 93.44 174 ASN B CA 1
ATOM 4009 C C . ASN B 1 174 ? -1.173 -13.445 -7.598 1 93.44 174 ASN B C 1
ATOM 4011 O O . ASN B 1 174 ? -0.071 -13.023 -7.949 1 93.44 174 ASN B O 1
ATOM 4015 N N . GLY B 1 175 ? -1.55 -13.594 -6.398 1 97.56 175 GLY B N 1
ATOM 4016 C CA . GLY B 1 175 ? -0.662 -13.219 -5.309 1 97.56 175 GLY B CA 1
ATOM 4017 C C . GLY B 1 175 ? 0.629 -14.016 -5.289 1 97.56 175 GLY B C 1
ATOM 4018 O O . GLY B 1 175 ? 1.669 -13.508 -4.859 1 97.56 175 GLY B O 1
ATOM 4019 N N . ILE B 1 176 ? 0.567 -15.211 -5.777 1 98 176 ILE B N 1
ATOM 4020 C CA . ILE B 1 176 ? 1.735 -16.078 -5.719 1 98 176 ILE B CA 1
ATOM 4021 C C . ILE B 1 176 ? 2.822 -15.547 -6.648 1 98 176 ILE B C 1
ATOM 4023 O O . ILE B 1 176 ? 4.016 -15.664 -6.355 1 98 176 ILE B O 1
ATOM 4027 N N . HIS B 1 177 ? 2.457 -14.953 -7.801 1 97.88 177 HIS B N 1
ATOM 4028 C CA . HIS B 1 177 ? 3.406 -14.273 -8.68 1 97.88 177 HIS B CA 1
ATOM 4029 C C . HIS B 1 177 ? 4.039 -13.078 -7.98 1 97.88 177 HIS B C 1
ATOM 4031 O O . HIS B 1 177 ? 5.25 -12.859 -8.086 1 97.88 177 HIS B O 1
ATOM 4037 N N . VAL B 1 178 ? 3.238 -12.336 -7.301 1 97.62 178 VAL B N 1
ATOM 4038 C CA . VAL B 1 178 ? 3.664 -11.141 -6.582 1 97.62 178 VAL B CA 1
ATOM 4039 C C . VAL B 1 178 ? 4.668 -11.523 -5.496 1 97.62 178 VAL B C 1
ATOM 4041 O O . VAL B 1 178 ? 5.719 -10.891 -5.363 1 97.62 178 VAL B O 1
ATOM 4044 N N . LEU B 1 179 ? 4.309 -12.539 -4.828 1 97.88 179 LEU B N 1
ATOM 4045 C CA . LEU B 1 179 ? 5.148 -13.016 -3.734 1 97.88 179 LEU B CA 1
ATOM 4046 C C . LEU B 1 179 ? 6.477 -13.547 -4.262 1 97.88 179 LEU B C 1
ATOM 4048 O O . LEU B 1 179 ? 7.531 -13.273 -3.688 1 97.88 179 LEU B O 1
ATOM 4052 N N . ASP B 1 180 ? 6.43 -14.289 -5.32 1 98.19 180 ASP B N 1
ATOM 4053 C CA . ASP B 1 180 ? 7.648 -14.82 -5.93 1 98.19 180 ASP B CA 1
ATOM 4054 C C . ASP B 1 180 ? 8.578 -13.688 -6.367 1 98.19 180 ASP B C 1
ATOM 4056 O O . ASP B 1 180 ? 9.766 -13.703 -6.051 1 98.19 180 ASP B O 1
ATOM 4060 N N . LEU B 1 181 ? 8.023 -12.75 -7.066 1 98.25 181 LEU B N 1
ATOM 4061 C CA . LEU B 1 181 ? 8.828 -11.633 -7.559 1 98.25 181 LEU B CA 1
ATOM 4062 C C . LEU B 1 181 ? 9.406 -10.828 -6.398 1 98.25 181 LEU B C 1
ATOM 4064 O O . LEU B 1 181 ? 10.562 -10.422 -6.445 1 98.25 181 LEU B O 1
ATOM 4068 N N . THR B 1 182 ? 8.617 -10.617 -5.395 1 97.94 182 THR B N 1
ATOM 4069 C CA . THR B 1 182 ? 9.062 -9.828 -4.25 1 97.94 182 THR B CA 1
ATOM 4070 C C . THR B 1 182 ? 10.219 -10.508 -3.533 1 97.94 182 THR B C 1
ATOM 4072 O O . THR B 1 182 ? 11.266 -9.891 -3.297 1 97.94 182 THR B O 1
ATOM 4075 N N . GLN B 1 183 ? 10.047 -11.789 -3.223 1 95.81 183 GLN B N 1
ATOM 4076 C CA . GLN B 1 183 ? 11.125 -12.484 -2.521 1 95.81 183 GLN B CA 1
ATOM 4077 C C . GLN B 1 183 ? 12.375 -12.586 -3.393 1 95.81 183 GLN B C 1
ATOM 4079 O O . GLN B 1 183 ? 13.492 -12.508 -2.889 1 95.81 183 GLN B O 1
ATOM 4084 N N . HIS B 1 184 ? 12.172 -12.758 -4.715 1 95.25 184 HIS B N 1
ATOM 4085 C CA . HIS B 1 184 ? 13.281 -12.828 -5.66 1 95.25 184 HIS B CA 1
ATOM 4086 C C . HIS B 1 184 ? 14.078 -11.523 -5.676 1 95.25 184 HIS B C 1
ATOM 4088 O O . HIS B 1 184 ? 15.312 -11.547 -5.676 1 95.25 184 HIS B O 1
ATOM 4094 N N . LEU B 1 185 ? 13.375 -10.43 -5.621 1 96.25 185 LEU B N 1
ATOM 4095 C CA . LEU B 1 185 ? 14 -9.117 -5.738 1 96.25 185 LEU B CA 1
ATOM 4096 C C . LEU B 1 185 ? 14.602 -8.672 -4.406 1 96.25 185 LEU B C 1
ATOM 4098 O O . LEU B 1 185 ? 15.648 -8.031 -4.375 1 96.25 185 LEU B O 1
ATOM 4102 N N . MET B 1 186 ? 13.977 -9.008 -3.299 1 94.94 186 MET B N 1
ATOM 4103 C CA . MET B 1 186 ? 14.43 -8.484 -2.014 1 94.94 186 MET B CA 1
ATOM 4104 C C . MET B 1 186 ? 15.461 -9.406 -1.381 1 94.94 186 MET B C 1
ATOM 4106 O O . MET B 1 186 ? 16.109 -9.039 -0.402 1 94.94 186 MET B O 1
ATOM 4110 N N . GLY B 1 187 ? 15.672 -10.633 -1.896 1 90.75 187 GLY B N 1
ATOM 4111 C CA . GLY B 1 187 ? 16.703 -11.539 -1.409 1 90.75 187 GLY B CA 1
ATOM 4112 C C . GLY B 1 187 ? 16.234 -12.414 -0.262 1 90.75 187 GLY B C 1
ATOM 4113 O O . GLY B 1 187 ? 17 -12.727 0.644 1 90.75 187 GLY B O 1
ATOM 4114 N N . GLY B 1 188 ? 14.984 -12.602 -0.083 1 93 188 GLY B N 1
ATOM 4115 C CA . GLY B 1 188 ? 14.453 -13.492 0.937 1 93 188 GLY B CA 1
ATOM 4116 C C . GLY B 1 188 ? 13.562 -12.781 1.941 1 93 188 GLY B C 1
ATOM 4117 O O . GLY B 1 188 ? 13.633 -11.555 2.08 1 93 188 GLY B O 1
ATOM 4118 N N . VAL B 1 189 ? 12.734 -13.602 2.662 1 96.31 189 VAL B N 1
ATOM 4119 C CA . VAL B 1 189 ? 11.773 -13.086 3.631 1 96.31 189 VAL B CA 1
ATOM 4120 C C . VAL B 1 189 ? 11.984 -13.766 4.98 1 96.31 189 VAL B C 1
ATOM 4122 O O . VAL B 1 189 ? 12.102 -14.992 5.055 1 96.31 189 VAL B O 1
ATOM 4125 N N . LYS B 1 190 ? 12.086 -12.984 6 1 96.44 190 LYS B N 1
ATOM 4126 C CA . LYS B 1 190 ? 12.297 -13.492 7.352 1 96.44 190 LYS B CA 1
ATOM 4127 C C . LYS B 1 190 ? 10.969 -13.688 8.078 1 96.44 190 LYS B C 1
ATOM 4129 O O . LYS B 1 190 ? 10.789 -14.68 8.789 1 96.44 190 LYS B O 1
ATOM 4134 N N . SER B 1 191 ? 10.062 -12.758 7.941 1 97.62 191 SER B N 1
ATOM 4135 C CA . SER B 1 191 ? 8.789 -12.836 8.641 1 97.62 191 SER B CA 1
ATOM 4136 C C . SER B 1 191 ? 7.68 -12.141 7.848 1 97.62 191 SER B C 1
ATOM 4138 O O . SER B 1 191 ? 7.961 -11.336 6.953 1 97.62 191 SER B O 1
ATOM 4140 N N . VAL B 1 192 ? 6.465 -12.531 8.211 1 98.31 192 VAL B N 1
ATOM 4141 C CA . VAL B 1 192 ? 5.309 -12.023 7.488 1 98.31 192 VAL B CA 1
ATOM 4142 C C . VAL B 1 192 ? 4.188 -11.688 8.469 1 98.31 192 VAL B C 1
ATOM 4144 O O . VAL B 1 192 ? 3.992 -12.391 9.461 1 98.31 192 VAL B O 1
ATOM 4147 N N . TYR B 1 193 ? 3.514 -10.594 8.273 1 98.75 193 TYR B N 1
ATOM 4148 C CA . TYR B 1 193 ? 2.234 -10.234 8.875 1 98.75 193 TYR B CA 1
ATOM 4149 C C . TYR B 1 193 ? 1.212 -9.867 7.805 1 98.75 193 TYR B C 1
ATOM 4151 O O . TYR B 1 193 ? 1.537 -9.18 6.836 1 98.75 193 TYR B O 1
ATOM 4159 N N . GLY B 1 194 ? 0.041 -10.391 7.961 1 98.56 194 GLY B N 1
ATOM 4160 C CA . GLY B 1 194 ? -0.898 -10.055 6.902 1 98.56 194 GLY B CA 1
ATOM 4161 C C . GLY B 1 194 ? -2.33 -10.43 7.234 1 98.56 194 GLY B C 1
ATOM 4162 O O . GLY B 1 194 ? -2.613 -10.914 8.336 1 98.56 194 GLY B O 1
ATOM 4163 N N . PHE B 1 195 ? -3.23 -10.047 6.305 1 98.31 195 PHE B N 1
ATOM 4164 C CA . PHE B 1 195 ? -4.66 -10.336 6.348 1 98.31 195 PHE B CA 1
ATOM 4165 C C . PHE B 1 195 ? -5.074 -11.18 5.152 1 98.31 195 PHE B C 1
ATOM 4167 O O . PHE B 1 195 ? -4.598 -10.969 4.035 1 98.31 195 PHE B O 1
ATOM 4174 N N . ALA B 1 196 ? -5.926 -12.141 5.414 1 97.94 196 ALA B N 1
ATOM 4175 C CA . ALA B 1 196 ? -6.672 -12.859 4.383 1 97.94 196 ALA B CA 1
ATOM 4176 C C . ALA B 1 196 ? -8.172 -12.664 4.555 1 97.94 196 ALA B C 1
ATOM 4178 O O . ALA B 1 196 ? -8.773 -13.18 5.504 1 97.94 196 ALA B O 1
ATOM 4179 N N . LEU B 1 197 ? -8.766 -11.93 3.598 1 97.25 197 LEU B N 1
ATOM 4180 C CA . LEU B 1 197 ? -10.164 -11.555 3.721 1 97.25 197 LEU B CA 1
ATOM 4181 C C . LEU B 1 197 ? -11.039 -12.414 2.818 1 97.25 197 LEU B C 1
ATOM 4183 O O . LEU B 1 197 ? -10.664 -12.719 1.684 1 97.25 197 LEU B O 1
ATOM 4187 N N . THR B 1 198 ? -12.195 -12.812 3.291 1 95.06 198 THR B N 1
ATOM 4188 C CA . THR B 1 198 ? -13.125 -13.641 2.535 1 95.06 198 THR B CA 1
ATOM 4189 C C . THR B 1 198 ? -14.492 -12.969 2.43 1 95.06 198 THR B C 1
ATOM 4191 O O . THR B 1 198 ? -15.492 -13.625 2.143 1 95.06 198 THR B O 1
ATOM 4194 N N . ASP B 1 199 ? -14.594 -11.758 2.562 1 91.56 199 ASP B N 1
ATOM 4195 C CA . ASP B 1 199 ? -15.859 -11.141 2.939 1 91.56 199 ASP B CA 1
ATOM 4196 C C . ASP B 1 199 ? -16.625 -10.656 1.707 1 91.56 199 ASP B C 1
ATOM 4198 O O . ASP B 1 199 ? -17.812 -10.336 1.792 1 91.56 199 ASP B O 1
ATOM 4202 N N . ILE B 1 200 ? -15.984 -10.625 0.54 1 93.81 200 ILE B N 1
ATOM 4203 C CA . ILE B 1 200 ? -16.703 -10.078 -0.611 1 93.81 200 ILE B CA 1
ATOM 4204 C C . ILE B 1 200 ? -17.344 -11.211 -1.402 1 93.81 200 ILE B C 1
ATOM 4206 O O . ILE B 1 200 ? -18.578 -11.289 -1.491 1 93.81 200 ILE B O 1
ATOM 4210 N N . TRP B 1 201 ? -16.594 -12.07 -1.876 1 93.44 201 TRP B N 1
ATOM 4211 C CA . TRP B 1 201 ? -17.141 -13.172 -2.664 1 93.44 201 TRP B CA 1
ATOM 4212 C C . TRP B 1 201 ? -17.656 -14.281 -1.761 1 93.44 201 TRP B C 1
ATOM 4214 O O . TRP B 1 201 ? -18.469 -15.109 -2.189 1 93.44 201 TRP B O 1
ATOM 4224 N N . LYS B 1 202 ? -17.156 -14.359 -0.483 1 92.31 202 LYS B N 1
ATOM 4225 C CA . LYS B 1 202 ? -17.609 -15.289 0.546 1 92.31 202 LYS B CA 1
ATOM 4226 C C . LYS B 1 202 ? -17.453 -16.734 0.079 1 92.31 202 LYS B C 1
ATOM 4228 O O . LYS B 1 202 ? -18.391 -17.531 0.176 1 92.31 202 LYS B O 1
ATOM 4233 N N . LEU B 1 203 ? -16.312 -16.953 -0.496 1 90.88 203 LEU B N 1
ATOM 4234 C CA . LEU B 1 203 ? -15.977 -18.312 -0.912 1 90.88 203 LEU B CA 1
ATOM 4235 C C . LEU B 1 203 ? -15.547 -19.156 0.283 1 90.88 203 LEU B C 1
ATOM 4237 O O . LEU B 1 203 ? -15.117 -18.625 1.306 1 90.88 203 LEU B O 1
ATOM 4241 N N . ASP B 1 204 ? -15.703 -20.406 0.152 1 90.31 204 ASP B N 1
ATOM 4242 C CA . ASP B 1 204 ? -15.344 -21.312 1.239 1 90.31 204 ASP B CA 1
ATOM 4243 C C . ASP B 1 204 ? -13.836 -21.375 1.431 1 90.31 204 ASP B C 1
ATOM 4245 O O . ASP B 1 204 ? -13.133 -22.062 0.678 1 90.31 204 ASP B O 1
ATOM 4249 N N . ARG B 1 205 ? -13.258 -20.797 2.361 1 89.94 205 ARG B N 1
ATOM 4250 C CA . ARG B 1 205 ? -11.883 -20.828 2.844 1 89.94 205 ARG B CA 1
ATOM 4251 C C . ARG B 1 205 ? -10.922 -20.266 1.804 1 89.94 205 ARG B C 1
ATOM 4253 O O . ARG B 1 205 ? -9.711 -20.438 1.909 1 89.94 205 ARG B O 1
ATOM 4260 N N . SER B 1 206 ? -11.43 -19.609 0.753 1 95.56 206 SER B N 1
ATOM 4261 C CA . SER B 1 206 ? -10.602 -18.906 -0.224 1 95.56 206 SER B CA 1
ATOM 4262 C C . SER B 1 206 ? -10.742 -17.406 -0.086 1 95.56 206 SER B C 1
ATOM 4264 O O . SER B 1 206 ? -11.836 -16.859 -0.249 1 95.56 206 SER B O 1
ATOM 4266 N N . GLU B 1 207 ? -9.68 -16.828 0.215 1 97.25 207 GLU B N 1
ATOM 4267 C CA . GLU B 1 207 ? -9.727 -15.383 0.446 1 97.25 207 GLU B CA 1
ATOM 4268 C C . GLU B 1 207 ? -9.812 -14.617 -0.871 1 97.25 207 GLU B C 1
ATOM 4270 O O . GLU B 1 207 ? -9.211 -15.016 -1.868 1 97.25 207 GLU B O 1
ATOM 4275 N N . ASP B 1 208 ? -10.516 -13.516 -0.906 1 96.81 208 ASP B N 1
ATOM 4276 C CA . ASP B 1 208 ? -10.633 -12.695 -2.107 1 96.81 208 ASP B CA 1
ATOM 4277 C C . ASP B 1 208 ? -9.688 -11.508 -2.059 1 96.81 208 ASP B C 1
ATOM 4279 O O . ASP B 1 208 ? -9.461 -10.836 -3.072 1 96.81 208 ASP B O 1
ATOM 4283 N N . ASN B 1 209 ? -9.141 -11.219 -0.841 1 97.94 209 ASN B N 1
ATOM 4284 C CA . ASN B 1 209 ? -8.086 -10.227 -0.687 1 97.94 209 ASN B CA 1
ATOM 4285 C C . ASN B 1 209 ? -7.027 -10.688 0.312 1 97.94 209 ASN B C 1
ATOM 4287 O O . ASN B 1 209 ? -7.355 -11.258 1.351 1 97.94 209 ASN B O 1
ATOM 4291 N N . GLY B 1 210 ? -5.832 -10.484 -0.05 1 98.44 210 GLY B N 1
ATOM 4292 C CA . GLY B 1 210 ? -4.703 -10.727 0.833 1 98.44 210 GLY B CA 1
ATOM 4293 C C . GLY B 1 210 ? -3.758 -9.547 0.932 1 98.44 210 GLY B C 1
ATOM 4294 O O . GLY B 1 210 ? -3.41 -8.938 -0.082 1 98.44 210 GLY B O 1
ATOM 4295 N N . PHE B 1 211 ? -3.432 -9.156 2.17 1 98.75 211 PHE B N 1
ATOM 4296 C CA . PHE B 1 211 ? -2.441 -8.125 2.465 1 98.75 211 PHE B CA 1
ATOM 4297 C C . PHE B 1 211 ? -1.257 -8.711 3.221 1 98.75 211 PHE B C 1
ATOM 4299 O O . PHE B 1 211 ? -1.426 -9.609 4.047 1 98.75 211 PHE B O 1
ATOM 4306 N N . ALA B 1 212 ? -0.079 -8.133 2.959 1 98.75 212 ALA B N 1
ATOM 4307 C CA . ALA B 1 212 ? 1.072 -8.633 3.705 1 98.75 212 ALA B CA 1
ATOM 4308 C C . ALA B 1 212 ? 2.137 -7.551 3.861 1 98.75 212 ALA B C 1
ATOM 4310 O O . ALA B 1 212 ? 2.379 -6.77 2.936 1 98.75 212 ALA B O 1
ATOM 4311 N N . LEU B 1 213 ? 2.707 -7.473 4.984 1 98.81 213 LEU B N 1
ATOM 4312 C CA . LEU B 1 213 ? 3.988 -6.824 5.242 1 98.81 213 LEU B CA 1
ATOM 4313 C C . LEU B 1 213 ? 5.078 -7.855 5.496 1 98.81 213 LEU B C 1
ATOM 4315 O O . LEU B 1 213 ? 4.934 -8.719 6.367 1 98.81 213 LEU B O 1
ATOM 4319 N N . LEU B 1 214 ? 6.109 -7.75 4.715 1 98.62 214 LEU B N 1
ATOM 4320 C CA . LEU B 1 214 ? 7.207 -8.703 4.812 1 98.62 214 LEU B CA 1
ATOM 4321 C C . LEU B 1 214 ? 8.469 -8.023 5.332 1 98.62 214 LEU B C 1
ATOM 4323 O O . LEU B 1 214 ? 8.781 -6.895 4.945 1 98.62 214 LEU B O 1
ATOM 4327 N N . ARG B 1 215 ? 9.172 -8.703 6.207 1 97.25 215 ARG B N 1
ATOM 4328 C CA . ARG B 1 215 ? 10.531 -8.32 6.59 1 97.25 215 ARG B CA 1
ATOM 4329 C C . ARG B 1 215 ? 11.562 -9.227 5.926 1 97.25 215 ARG B C 1
ATOM 4331 O O . ARG B 1 215 ? 11.469 -10.453 6.02 1 97.25 215 ARG B O 1
ATOM 4338 N N . GLY B 1 216 ? 12.445 -8.562 5.25 1 94.44 216 GLY B N 1
ATOM 4339 C CA . GLY B 1 216 ? 13.516 -9.328 4.633 1 94.44 216 GLY B CA 1
ATOM 4340 C C . GLY B 1 216 ? 14.656 -9.633 5.59 1 94.44 216 GLY B C 1
ATOM 4341 O O . GLY B 1 216 ? 14.648 -9.195 6.738 1 94.44 216 GLY B O 1
ATOM 4342 N N . ASN B 1 217 ? 15.633 -10.367 5.078 1 84.69 217 ASN B N 1
ATOM 4343 C CA . ASN B 1 217 ? 16.797 -10.766 5.871 1 84.69 217 ASN B CA 1
ATOM 4344 C C . ASN B 1 217 ? 17.797 -9.617 6.016 1 84.69 217 ASN B C 1
ATOM 4346 O O . ASN B 1 217 ? 18.578 -9.594 6.961 1 84.69 217 ASN B O 1
ATOM 4350 N N . ASN B 1 218 ? 17.766 -8.633 5.125 1 85.94 218 ASN B N 1
ATOM 4351 C CA . ASN B 1 218 ? 18.75 -7.562 5.09 1 85.94 218 ASN B CA 1
ATOM 4352 C C . ASN B 1 218 ? 18.125 -6.215 5.434 1 85.94 218 ASN B C 1
ATOM 4354 O O . ASN B 1 218 ? 18.594 -5.168 4.988 1 85.94 218 ASN B O 1
ATOM 4358 N N . GLY B 1 219 ? 16.969 -6.25 6.109 1 88.94 219 GLY B N 1
ATOM 4359 C CA . GLY B 1 219 ? 16.359 -5 6.52 1 88.94 219 GLY B CA 1
ATOM 4360 C C . GLY B 1 219 ? 15.367 -4.465 5.508 1 88.94 219 GLY B C 1
ATOM 4361 O O . GLY B 1 219 ? 14.578 -3.568 5.816 1 88.94 219 GLY B O 1
ATOM 4362 N N . VAL B 1 220 ? 15.43 -4.992 4.262 1 96.5 220 VAL B N 1
ATOM 4363 C CA . VAL B 1 220 ? 14.461 -4.609 3.234 1 96.5 220 VAL B CA 1
ATOM 4364 C C . VAL B 1 220 ? 13.07 -5.078 3.641 1 96.5 220 VAL B C 1
ATOM 4366 O O . VAL B 1 220 ? 12.906 -6.184 4.16 1 96.5 220 VAL B O 1
ATOM 4369 N N . VAL B 1 221 ? 12.07 -4.199 3.461 1 98.12 221 VAL B N 1
ATOM 4370 C CA . VAL B 1 221 ? 10.695 -4.598 3.76 1 98.12 221 VAL B CA 1
ATOM 4371 C C . VAL B 1 221 ? 9.852 -4.543 2.488 1 98.12 221 VAL B C 1
ATOM 4373 O O . VAL B 1 221 ? 10.273 -3.977 1.478 1 98.12 221 VAL B O 1
ATOM 4376 N N . ALA B 1 222 ? 8.703 -5.199 2.543 1 98.69 222 ALA B N 1
ATOM 4377 C CA . ALA B 1 222 ? 7.793 -5.164 1.4 1 98.69 222 ALA B CA 1
ATOM 4378 C C . ALA B 1 222 ? 6.34 -5.074 1.857 1 98.69 222 ALA B C 1
ATOM 4380 O O . ALA B 1 222 ? 5.984 -5.586 2.922 1 98.69 222 ALA B O 1
ATOM 4381 N N . SER B 1 223 ? 5.559 -4.355 1.124 1 98.75 223 SER B N 1
ATOM 4382 C CA . SER B 1 223 ? 4.109 -4.273 1.278 1 98.75 223 SER B CA 1
ATOM 4383 C C . SER B 1 223 ? 3.393 -4.805 0.042 1 98.75 223 SER B C 1
ATOM 4385 O O . SER B 1 223 ? 3.613 -4.316 -1.068 1 98.75 223 SER B O 1
ATOM 4387 N N . LEU B 1 224 ? 2.482 -5.785 0.258 1 98.25 224 LEU B N 1
ATOM 4388 C CA . LEU B 1 224 ? 1.852 -6.461 -0.871 1 98.25 224 LEU B CA 1
ATOM 4389 C C . LEU B 1 224 ? 0.338 -6.512 -0.697 1 98.25 224 LEU B C 1
ATOM 4391 O O . LEU B 1 224 ? -0.161 -6.539 0.431 1 98.25 224 LEU B O 1
ATOM 4395 N N . HIS B 1 225 ? -0.345 -6.504 -1.832 1 98.69 225 HIS B N 1
ATOM 4396 C CA . HIS B 1 225 ? -1.789 -6.699 -1.882 1 98.69 225 HIS B CA 1
ATOM 4397 C C . HIS B 1 225 ? -2.191 -7.531 -3.096 1 98.69 225 HIS B C 1
ATOM 4399 O O . HIS B 1 225 ? -1.756 -7.254 -4.215 1 98.69 225 HIS B O 1
ATOM 4405 N N . SER B 1 226 ? -2.828 -8.609 -2.887 1 98.44 226 SER B N 1
ATOM 4406 C CA . SER B 1 226 ? -3.467 -9.406 -3.932 1 98.44 226 SER B CA 1
ATOM 4407 C C . SER B 1 226 ? -4.988 -9.336 -3.83 1 98.44 226 SER B C 1
ATOM 4409 O O . SER B 1 226 ? -5.547 -9.445 -2.738 1 98.44 226 SER B O 1
ATOM 4411 N N . SER B 1 227 ? -5.66 -9.227 -5.043 1 97.69 227 SER B N 1
ATOM 4412 C CA . SER B 1 227 ? -7.082 -8.914 -4.949 1 97.69 227 SER B CA 1
ATOM 4413 C C . SER B 1 227 ? -7.875 -9.594 -6.059 1 97.69 227 SER B C 1
ATOM 4415 O O . SER B 1 227 ? -7.473 -9.562 -7.227 1 97.69 227 SER B O 1
ATOM 4417 N N . TRP B 1 228 ? -9.031 -10.219 -5.648 1 96.81 228 TRP B N 1
ATOM 4418 C CA . TRP B 1 228 ? -10.055 -10.633 -6.602 1 96.81 228 TRP B CA 1
ATOM 4419 C C . TRP B 1 228 ? -11.156 -9.578 -6.715 1 96.81 228 TRP B C 1
ATOM 4421 O O . TRP B 1 228 ? -12.242 -9.859 -7.219 1 96.81 228 TRP B O 1
ATOM 4431 N N . THR B 1 229 ? -10.883 -8.359 -6.125 1 95.75 229 THR B N 1
ATOM 4432 C CA . THR B 1 229 ? -11.891 -7.305 -6.156 1 95.75 229 THR B CA 1
ATOM 4433 C C . THR B 1 229 ? -11.32 -6.031 -6.781 1 95.75 229 THR B C 1
ATOM 4435 O O . THR B 1 229 ? -11.664 -4.922 -6.371 1 95.75 229 THR B O 1
ATOM 4438 N N . GLU B 1 230 ? -10.312 -6.164 -7.602 1 93.69 230 GLU B N 1
ATOM 4439 C CA . GLU B 1 230 ? -9.844 -5.035 -8.398 1 93.69 230 GLU B CA 1
ATOM 4440 C C . GLU B 1 230 ? -10.859 -4.66 -9.477 1 93.69 230 GLU B C 1
ATOM 4442 O O . GLU B 1 230 ? -10.734 -5.082 -10.625 1 93.69 230 GLU B O 1
ATOM 4447 N N . TRP B 1 231 ? -11.75 -3.814 -9.102 1 92.69 231 TRP B N 1
ATOM 4448 C CA . TRP B 1 231 ? -12.938 -3.559 -9.922 1 92.69 231 TRP B CA 1
ATOM 4449 C C . TRP B 1 231 ? -12.57 -2.766 -11.172 1 92.69 231 TRP B C 1
ATOM 4451 O O . TRP B 1 231 ? -13.375 -2.662 -12.102 1 92.69 231 TRP B O 1
ATOM 4461 N N . LYS B 1 232 ? -11.367 -2.193 -11.234 1 88.44 232 LYS B N 1
ATOM 4462 C CA . LYS B 1 232 ? -10.922 -1.454 -12.406 1 88.44 232 LYS B CA 1
ATOM 4463 C C . LYS B 1 232 ? -10.445 -2.404 -13.508 1 88.44 232 LYS B C 1
ATOM 4465 O O . LYS B 1 232 ? -10.219 -1.982 -14.641 1 88.44 232 LYS B O 1
ATOM 4470 N N . GLY B 1 233 ? -10.305 -3.693 -13.156 1 87.94 233 GLY B N 1
ATOM 4471 C CA . GLY B 1 233 ? -9.734 -4.656 -14.086 1 87.94 233 GLY B CA 1
ATOM 4472 C C . GLY B 1 233 ? -8.352 -5.133 -13.68 1 87.94 233 GLY B C 1
ATOM 4473 O O . GLY B 1 233 ? -7.801 -4.672 -12.68 1 87.94 233 GLY B O 1
ATOM 4474 N N . TYR B 1 234 ? -7.844 -5.996 -14.516 1 90.06 234 TYR B N 1
ATOM 4475 C CA . TYR B 1 234 ? -6.559 -6.609 -14.203 1 90.06 234 TYR B CA 1
ATOM 4476 C C . TYR B 1 234 ? -5.473 -5.555 -14.039 1 90.06 234 TYR B C 1
ATOM 4478 O O . TYR B 1 234 ? -5.34 -4.656 -14.867 1 90.06 234 TYR B O 1
ATOM 4486 N N . HIS B 1 235 ? -4.758 -5.648 -12.953 1 92.31 235 HIS B N 1
ATOM 4487 C CA . HIS B 1 235 ? -3.646 -4.758 -12.633 1 92.31 235 HIS B CA 1
ATOM 4488 C C . HIS B 1 235 ? -2.508 -5.516 -11.961 1 92.31 235 HIS B C 1
ATOM 4490 O O . HIS B 1 235 ? -2.746 -6.367 -11.102 1 92.31 235 HIS B O 1
ATOM 4496 N N . PHE B 1 236 ? -1.348 -5.262 -12.438 1 95.88 236 PHE B N 1
ATOM 4497 C CA . PHE B 1 236 ? -0.144 -5.855 -11.867 1 95.88 236 PHE B CA 1
ATOM 4498 C C . PHE B 1 236 ? 0.987 -4.836 -11.812 1 95.88 236 PHE B C 1
ATOM 4500 O O . PHE B 1 236 ? 1.241 -4.129 -12.797 1 95.88 236 PHE B O 1
ATOM 4507 N N . SER B 1 237 ? 1.623 -4.703 -10.602 1 97.25 237 SER B N 1
ATOM 4508 C CA . SER B 1 237 ? 2.748 -3.779 -10.5 1 97.25 237 SER B CA 1
ATOM 4509 C C . SER B 1 237 ? 3.729 -4.215 -9.414 1 97.25 237 SER B C 1
ATOM 4511 O O . SER B 1 237 ? 3.328 -4.82 -8.422 1 97.25 237 SER B O 1
ATOM 4513 N N . ILE B 1 238 ? 4.961 -3.918 -9.633 1 98.12 238 ILE B N 1
ATOM 4514 C CA . ILE B 1 238 ? 6.043 -4.051 -8.664 1 98.12 238 ILE B CA 1
ATOM 4515 C C . ILE B 1 238 ? 6.902 -2.789 -8.672 1 98.12 238 ILE B C 1
ATOM 4517 O O . ILE B 1 238 ? 7.34 -2.334 -9.727 1 98.12 238 ILE B O 1
ATOM 4521 N N . GLU B 1 239 ? 7.102 -2.234 -7.484 1 98.44 239 GLU B N 1
ATOM 4522 C CA . GLU B 1 239 ? 7.918 -1.034 -7.336 1 98.44 239 GLU B CA 1
ATOM 4523 C C . GLU B 1 239 ? 9.031 -1.248 -6.312 1 98.44 239 GLU B C 1
ATOM 4525 O O . GLU B 1 239 ? 8.773 -1.68 -5.188 1 98.44 239 GLU B O 1
ATOM 4530 N N . ALA B 1 240 ? 10.211 -0.958 -6.707 1 98.5 240 ALA B N 1
ATOM 4531 C CA . ALA B 1 240 ? 11.375 -1.014 -5.824 1 98.5 240 ALA B CA 1
ATOM 4532 C C . ALA B 1 240 ? 11.922 0.384 -5.555 1 98.5 240 ALA B C 1
ATOM 4534 O O . ALA B 1 240 ? 12.156 1.155 -6.488 1 98.5 240 ALA B O 1
ATOM 4535 N N . TYR B 1 241 ? 12.102 0.693 -4.301 1 97.94 241 TYR B N 1
ATOM 4536 C CA . TYR B 1 241 ? 12.617 1.999 -3.904 1 97.94 241 TYR B CA 1
ATOM 4537 C C . TYR B 1 241 ? 13.953 1.864 -3.18 1 97.94 241 TYR B C 1
ATOM 4539 O O . TYR B 1 241 ? 14.086 1.058 -2.256 1 97.94 241 TYR B O 1
ATOM 4547 N N . GLY B 1 242 ? 14.883 2.648 -3.633 1 96.75 242 GLY B N 1
ATOM 4548 C CA . GLY B 1 242 ? 16.188 2.703 -2.996 1 96.75 242 GLY B CA 1
ATOM 4549 C C . GLY B 1 242 ? 16.609 4.109 -2.604 1 96.75 242 GLY B C 1
ATOM 4550 O O . GLY B 1 242 ? 15.805 5.047 -2.703 1 96.75 242 GLY B O 1
ATOM 4551 N N . SER B 1 243 ? 17.828 4.262 -2.156 1 95.38 243 SER B N 1
ATOM 4552 C CA . SER B 1 243 ? 18.328 5.504 -1.58 1 95.38 243 SER B CA 1
ATOM 4553 C C . SER B 1 243 ? 18.562 6.559 -2.656 1 95.38 243 SER B C 1
ATOM 4555 O O . SER B 1 243 ? 18.672 7.75 -2.352 1 95.38 243 SER B O 1
ATOM 4557 N N . LYS B 1 244 ? 18.641 6.121 -3.936 1 96 244 LYS B N 1
ATOM 4558 C CA . LYS B 1 244 ? 18.953 7.07 -4.996 1 96 244 LYS B CA 1
ATOM 4559 C C . LYS B 1 244 ? 17.953 6.973 -6.141 1 96 244 LYS B C 1
ATOM 4561 O O . LYS B 1 244 ? 18.25 7.363 -7.27 1 96 244 LYS B O 1
ATOM 4566 N N . GLY B 1 245 ? 16.859 6.391 -5.848 1 97.25 245 GLY B N 1
ATOM 4567 C CA . GLY B 1 245 ? 15.898 6.285 -6.938 1 97.25 245 GLY B CA 1
ATOM 4568 C C . GLY B 1 245 ? 14.891 5.168 -6.738 1 97.25 245 GLY B C 1
ATOM 4569 O O . GLY B 1 245 ? 14.703 4.688 -5.617 1 97.25 245 GLY B O 1
ATOM 4570 N N . MET B 1 246 ? 14.188 4.883 -7.832 1 98.06 246 MET B N 1
ATOM 4571 C CA . MET B 1 246 ? 13.172 3.828 -7.832 1 98.06 246 MET B CA 1
ATOM 4572 C C . MET B 1 246 ? 13.016 3.225 -9.219 1 98.06 246 MET B C 1
ATOM 4574 O O . MET B 1 246 ? 13.414 3.834 -10.219 1 98.06 246 MET B O 1
ATOM 4578 N N . ALA B 1 247 ? 12.555 2.033 -9.25 1 98.62 247 ALA B N 1
ATOM 4579 C CA . ALA B 1 247 ? 12.172 1.344 -10.484 1 98.62 247 ALA B CA 1
ATOM 4580 C C . ALA B 1 247 ? 10.812 0.67 -10.336 1 98.62 247 ALA B C 1
ATOM 4582 O O . ALA B 1 247 ? 10.508 0.086 -9.297 1 98.62 247 ALA B O 1
ATOM 4583 N N . ARG B 1 248 ? 10.023 0.785 -11.367 1 98.12 248 ARG B N 1
ATOM 4584 C CA . ARG B 1 248 ? 8.68 0.232 -11.344 1 98.12 248 ARG B CA 1
ATOM 4585 C C . ARG B 1 248 ? 8.375 -0.536 -12.625 1 98.12 248 ARG B C 1
ATOM 4587 O O . ARG B 1 248 ? 8.75 -0.101 -13.719 1 98.12 248 ARG B O 1
ATOM 4594 N N . ALA B 1 249 ? 7.75 -1.719 -12.445 1 98.12 249 ALA B N 1
ATOM 4595 C CA . ALA B 1 249 ? 7.195 -2.498 -13.547 1 98.12 249 ALA B CA 1
ATOM 4596 C C . ALA B 1 249 ? 5.676 -2.58 -13.453 1 98.12 249 ALA B C 1
ATOM 4598 O O . ALA B 1 249 ? 5.125 -2.744 -12.359 1 98.12 249 ALA B O 1
ATOM 4599 N N . TYR B 1 250 ? 5.047 -2.412 -14.602 1 93.88 250 TYR B N 1
ATOM 4600 C CA . TYR B 1 250 ? 3.609 -2.592 -14.773 1 93.88 250 TYR B CA 1
ATOM 4601 C C . TYR B 1 250 ? 3.311 -3.586 -15.883 1 93.88 250 TYR B C 1
ATOM 4603 O O . TYR B 1 250 ? 4.121 -3.766 -16.797 1 93.88 250 TYR B O 1
ATOM 4611 N N . TYR B 1 251 ? 2.172 -4.172 -15.57 1 91 251 TYR B N 1
ATOM 4612 C CA . TYR B 1 251 ? 1.703 -5.027 -16.656 1 91 251 TYR B CA 1
ATOM 4613 C C . TYR B 1 251 ? 0.245 -4.734 -16.984 1 91 251 TYR B C 1
ATOM 4615 O O . TYR B 1 251 ? -0.574 -4.527 -16.094 1 91 251 TYR B O 1
ATOM 4623 N N . ALA B 1 252 ? -0.17 -4.734 -18.312 1 83.31 252 ALA B N 1
ATOM 4624 C CA . ALA B 1 252 ? -1.452 -4.598 -19 1 83.31 252 ALA B CA 1
ATOM 4625 C C . ALA B 1 252 ? -1.855 -3.129 -19.109 1 83.31 252 ALA B C 1
ATOM 4627 O O . ALA B 1 252 ? -2.852 -2.703 -18.531 1 83.31 252 ALA B O 1
ATOM 4628 N N . PRO B 1 253 ? -1.105 -2.365 -19.953 1 89.06 253 PRO B N 1
ATOM 4629 C CA . PRO B 1 253 ? 0.007 -2.777 -20.812 1 89.06 253 PRO B CA 1
ATOM 4630 C C . PRO B 1 253 ? 1.344 -2.805 -20.062 1 89.06 253 PRO B C 1
ATOM 4632 O O . PRO B 1 253 ? 1.478 -2.191 -19 1 89.06 253 PRO B O 1
ATOM 4635 N N . MET B 1 254 ? 2.301 -3.463 -20.672 1 93.56 254 MET B N 1
ATOM 4636 C CA . MET B 1 254 ? 3.604 -3.594 -20.031 1 93.56 254 MET B CA 1
ATOM 4637 C C . MET B 1 254 ? 4.406 -2.305 -20.156 1 93.56 254 MET B C 1
ATOM 4639 O O . MET B 1 254 ? 4.609 -1.799 -21.266 1 93.56 254 MET B O 1
ATOM 4643 N N . MET B 1 255 ? 4.848 -1.782 -19.078 1 96.31 255 MET B N 1
ATOM 4644 C CA . MET B 1 255 ? 5.641 -0.559 -19 1 96.31 255 MET B CA 1
ATOM 4645 C C . MET B 1 255 ? 6.594 -0.606 -17.812 1 96.31 255 MET B C 1
ATOM 4647 O O . MET B 1 255 ? 6.395 -1.389 -16.875 1 96.31 255 MET B O 1
ATOM 4651 N N . SER B 1 256 ? 7.641 0.169 -17.906 1 97.56 256 SER B N 1
ATOM 4652 C CA . SER B 1 256 ? 8.516 0.358 -16.75 1 97.56 256 SER B CA 1
ATOM 4653 C C . SER B 1 256 ? 8.945 1.815 -16.609 1 97.56 256 SER B C 1
ATOM 4655 O O . SER B 1 256 ? 8.914 2.57 -17.594 1 97.56 256 SER B O 1
ATOM 4657 N N . THR B 1 257 ? 9.172 2.24 -15.461 1 98 257 THR B N 1
ATOM 4658 C CA . THR B 1 257 ? 9.703 3.553 -15.117 1 98 257 THR B CA 1
ATOM 4659 C C . THR B 1 257 ? 10.891 3.424 -14.172 1 98 257 THR B C 1
ATOM 4661 O O . THR B 1 257 ? 10.82 2.701 -13.172 1 98 257 THR B O 1
ATOM 4664 N N . VAL B 1 258 ? 11.977 4.09 -14.492 1 98.44 258 VAL B N 1
ATOM 4665 C CA . VAL B 1 258 ? 13.148 4.141 -13.625 1 98.44 258 VAL B CA 1
ATOM 4666 C C . VAL B 1 258 ? 13.523 5.594 -13.344 1 98.44 258 VAL B C 1
ATOM 4668 O O . VAL B 1 258 ? 13.672 6.391 -14.273 1 98.44 258 VAL B O 1
ATOM 4671 N N . ILE B 1 259 ? 13.57 5.949 -12.125 1 98.12 259 ILE B N 1
ATOM 4672 C CA . ILE B 1 259 ? 14.055 7.25 -11.68 1 98.12 259 ILE B CA 1
ATOM 4673 C C . ILE B 1 259 ? 15.367 7.07 -10.914 1 98.12 259 ILE B C 1
ATOM 4675 O O . ILE B 1 259 ? 15.438 6.285 -9.969 1 98.12 259 ILE B O 1
ATOM 4679 N N . THR B 1 260 ? 16.391 7.754 -11.328 1 97.75 260 THR B N 1
ATOM 4680 C CA . THR B 1 260 ? 17.688 7.699 -10.672 1 97.75 260 THR B CA 1
ATOM 4681 C C . THR B 1 260 ? 18.172 9.102 -10.297 1 97.75 260 THR B C 1
ATOM 4683 O O . THR B 1 260 ? 17.797 10.078 -10.938 1 97.75 260 THR B O 1
ATOM 4686 N N . MET B 1 261 ? 18.891 9.094 -9.25 1 95.75 261 MET B N 1
ATOM 4687 C CA . MET B 1 261 ? 19.531 10.312 -8.758 1 95.75 261 MET B CA 1
ATOM 4688 C C . MET B 1 261 ? 20.984 10.062 -8.383 1 95.75 261 MET B C 1
ATOM 4690 O O . MET B 1 261 ? 21.328 8.969 -7.93 1 95.75 261 MET B O 1
ATOM 4694 N N . GLU B 1 262 ? 21.844 11.125 -8.547 1 93.38 262 GLU B N 1
ATOM 4695 C CA . GLU B 1 262 ? 23.234 11.008 -8.156 1 93.38 262 GLU B CA 1
ATOM 4696 C C . GLU B 1 262 ? 23.375 10.867 -6.645 1 93.38 262 GLU B C 1
ATOM 4698 O O . GLU B 1 262 ? 24.281 10.18 -6.156 1 93.38 262 GLU B O 1
ATOM 4703 N N . HIS B 1 263 ? 22.594 11.602 -6.008 1 90.81 263 HIS B N 1
ATOM 4704 C CA . HIS B 1 263 ? 22.469 11.523 -4.559 1 90.81 263 HIS B CA 1
ATOM 4705 C C . HIS B 1 263 ? 21.031 11.711 -4.113 1 90.81 263 HIS B C 1
ATOM 4707 O O . HIS B 1 263 ? 20.203 12.195 -4.883 1 90.81 263 HIS B O 1
ATOM 4713 N N . LYS B 1 264 ? 20.734 11.195 -2.975 1 85.38 264 LYS B N 1
ATOM 4714 C CA . LYS B 1 264 ? 19.359 11.289 -2.494 1 85.38 264 LYS B CA 1
ATOM 4715 C C . LYS B 1 264 ? 18.844 12.727 -2.547 1 85.38 264 LYS B C 1
ATOM 4717 O O . LYS B 1 264 ? 19.484 13.633 -2.006 1 85.38 264 LYS B O 1
ATOM 4722 N N . GLY B 1 265 ? 17.766 12.984 -3.141 1 82.75 265 GLY B N 1
ATOM 4723 C CA . GLY B 1 265 ? 17.156 14.305 -3.246 1 82.75 265 GLY B CA 1
ATOM 4724 C C . GLY B 1 265 ? 17.766 15.148 -4.348 1 82.75 265 GLY B C 1
ATOM 4725 O O . GLY B 1 265 ? 17.391 16.312 -4.52 1 82.75 265 GLY B O 1
ATOM 4726 N N . GLY B 1 266 ? 18.609 14.578 -5.105 1 88.31 266 GLY B N 1
ATOM 4727 C CA . GLY B 1 266 ? 19.219 15.312 -6.195 1 88.31 266 GLY B CA 1
ATOM 4728 C C . GLY B 1 266 ? 18.375 15.359 -7.445 1 88.31 266 GLY B C 1
ATOM 4729 O O . GLY B 1 266 ? 17.188 15.008 -7.41 1 88.31 266 GLY B O 1
ATOM 4730 N N . PRO B 1 267 ? 19 15.938 -8.516 1 92.25 267 PRO B N 1
ATOM 4731 C CA . PRO B 1 267 ? 18.266 15.977 -9.773 1 92.25 267 PRO B CA 1
ATOM 4732 C C . PRO B 1 267 ? 17.891 14.578 -10.281 1 92.25 267 PRO B C 1
ATOM 4734 O O . PRO B 1 267 ? 18.688 13.648 -10.164 1 92.25 267 PRO B O 1
ATOM 4737 N N . LYS B 1 268 ? 16.797 14.523 -10.836 1 94.25 268 LYS B N 1
ATOM 4738 C CA . LYS B 1 268 ? 16.25 13.242 -11.242 1 94.25 268 LYS B CA 1
ATOM 4739 C C . LYS B 1 268 ? 16.453 12.992 -12.734 1 94.25 268 LYS B C 1
ATOM 4741 O O . LYS B 1 268 ? 16.328 13.922 -13.539 1 94.25 268 LYS B O 1
ATOM 4746 N N . LYS B 1 269 ? 16.797 11.789 -13.047 1 97.06 269 LYS B N 1
ATOM 4747 C CA . LYS B 1 269 ? 16.703 11.266 -14.406 1 97.06 269 LYS B CA 1
ATOM 4748 C C . LYS B 1 269 ? 15.625 10.195 -14.508 1 97.06 269 LYS B C 1
ATOM 4750 O O . LYS B 1 269 ? 15.656 9.203 -13.781 1 97.06 269 LYS B O 1
ATOM 4755 N N . THR B 1 270 ? 14.68 10.445 -15.391 1 97.31 270 THR B N 1
ATOM 4756 C CA . THR B 1 270 ? 13.562 9.523 -15.539 1 97.31 270 THR B CA 1
ATOM 4757 C C . THR B 1 270 ? 13.609 8.82 -16.891 1 97.31 270 THR B C 1
ATOM 4759 O O . THR B 1 270 ? 13.742 9.477 -17.938 1 97.31 270 THR B O 1
ATOM 4762 N N . LYS B 1 271 ? 13.602 7.527 -16.844 1 97.12 271 LYS B N 1
ATOM 4763 C CA . LYS B 1 271 ? 13.477 6.711 -18.047 1 97.12 271 LYS B CA 1
ATOM 4764 C C . LYS B 1 271 ? 12.188 5.906 -18.047 1 97.12 271 LYS B C 1
ATOM 4766 O O . LYS B 1 271 ? 11.914 5.168 -17.094 1 97.12 271 LYS B O 1
ATOM 4771 N N . ARG B 1 272 ? 11.352 6.09 -19.062 1 96.06 272 ARG B N 1
ATOM 4772 C CA . ARG B 1 272 ? 10.125 5.316 -19.25 1 96.06 272 ARG B CA 1
ATOM 4773 C C . ARG B 1 272 ? 10.242 4.402 -20.469 1 96.06 272 ARG B C 1
ATOM 4775 O O . ARG B 1 272 ? 10.68 4.832 -21.547 1 96.06 272 ARG B O 1
ATOM 4782 N N . ASN B 1 273 ? 9.938 3.137 -20.188 1 94.62 273 ASN B N 1
ATOM 4783 C CA . ASN B 1 273 ? 9.969 2.164 -21.281 1 94.62 273 ASN B CA 1
ATOM 4784 C C . ASN B 1 273 ? 8.57 1.631 -21.594 1 94.62 273 ASN B C 1
ATOM 4786 O O . ASN B 1 273 ? 7.855 1.188 -20.688 1 94.62 273 ASN B O 1
ATOM 4790 N N . PHE B 1 274 ? 8.32 1.806 -22.859 1 92.38 274 PHE B N 1
ATOM 4791 C CA . PHE B 1 274 ? 7.125 1.152 -23.391 1 92.38 274 PHE B CA 1
ATOM 4792 C C . PHE B 1 274 ? 7.5 -0.064 -24.219 1 92.38 274 PHE B C 1
ATOM 4794 O O . PHE B 1 274 ? 8.359 0.022 -25.109 1 92.38 274 PHE B O 1
ATOM 4801 N N . TYR B 1 275 ? 7.031 -1.159 -23.875 1 93.19 275 TYR B N 1
ATOM 4802 C CA . TYR B 1 275 ? 7.371 -2.383 -24.594 1 93.19 275 TYR B CA 1
ATOM 4803 C C . TYR B 1 275 ? 6.402 -2.627 -25.75 1 93.19 275 TYR B C 1
ATOM 4805 O O . TYR B 1 275 ? 5.602 -3.564 -25.703 1 93.19 275 TYR B O 1
ATOM 4813 N N . LEU B 1 276 ? 6.633 -1.861 -26.766 1 88.25 276 LEU B N 1
ATOM 4814 C CA . LEU B 1 276 ? 5.684 -1.729 -27.875 1 88.25 276 LEU B CA 1
ATOM 4815 C C . LEU B 1 276 ? 5.473 -3.068 -28.562 1 88.25 276 LEU B C 1
ATOM 4817 O O . LEU B 1 276 ? 4.34 -3.434 -28.891 1 88.25 276 LEU B O 1
ATOM 4821 N N . PRO B 1 277 ? 6.543 -3.811 -28.812 1 86.56 277 PRO B N 1
ATOM 4822 C CA . PRO B 1 277 ? 6.301 -5.102 -29.469 1 86.56 277 PRO B CA 1
ATOM 4823 C C . PRO B 1 277 ? 5.332 -5.984 -28.688 1 86.56 277 PRO B C 1
ATOM 4825 O O . PRO B 1 277 ? 4.434 -6.594 -29.281 1 86.56 277 PRO B O 1
ATOM 4828 N N . ALA B 1 278 ? 5.477 -6.051 -27.422 1 87 278 ALA B N 1
ATOM 4829 C CA . ALA B 1 278 ? 4.574 -6.832 -26.594 1 87 278 ALA B CA 1
ATOM 4830 C C . ALA B 1 278 ? 3.166 -6.246 -26.594 1 87 278 ALA B C 1
ATOM 4832 O O . ALA B 1 278 ? 2.184 -6.984 -26.719 1 87 278 ALA B O 1
ATOM 4833 N N . ILE B 1 279 ? 3.055 -4.941 -26.484 1 87.25 279 ILE B N 1
ATOM 4834 C CA . ILE B 1 279 ? 1.771 -4.25 -26.453 1 87.25 279 ILE B CA 1
ATOM 4835 C C . ILE B 1 279 ? 0.995 -4.52 -27.734 1 87.25 279 ILE B C 1
ATOM 4837 O O . ILE B 1 279 ? -0.189 -4.859 -27.688 1 87.25 279 ILE B O 1
ATOM 4841 N N . PHE B 1 280 ? 1.709 -4.465 -28.812 1 86.94 280 PHE B N 1
ATOM 4842 C CA . PHE B 1 280 ? 1.069 -4.66 -30.109 1 86.94 280 PHE B CA 1
ATOM 4843 C C . PHE B 1 280 ? 0.662 -6.117 -30.297 1 86.94 280 PHE B C 1
ATOM 4845 O O . PHE B 1 280 ? -0.443 -6.402 -30.766 1 86.94 280 PHE B O 1
ATOM 4852 N N . ARG B 1 281 ? 1.514 -7.016 -29.938 1 86.75 281 ARG B N 1
ATOM 4853 C CA . ARG B 1 281 ? 1.202 -8.438 -30.062 1 86.75 281 ARG B CA 1
ATOM 4854 C C . ARG B 1 281 ? -0.023 -8.797 -29.219 1 86.75 281 ARG B C 1
ATOM 4856 O O . ARG B 1 281 ? -0.908 -9.516 -29.688 1 86.75 281 ARG B O 1
ATOM 4863 N N . GLU B 1 282 ? -0.078 -8.258 -28.078 1 87.5 282 GLU B N 1
ATOM 4864 C CA . GLU B 1 282 ? -1.191 -8.562 -27.188 1 87.5 282 GLU B CA 1
ATOM 4865 C C . GLU B 1 282 ? -2.496 -7.965 -27.703 1 87.5 282 GLU B C 1
ATOM 4867 O O . GLU B 1 282 ? -3.562 -8.57 -27.562 1 87.5 282 GLU B O 1
ATOM 4872 N N . LYS B 1 283 ? -2.42 -6.77 -28.203 1 84.88 283 LYS B N 1
ATOM 4873 C CA . LYS B 1 283 ? -3.6 -6.105 -28.734 1 84.88 283 LYS B CA 1
ATOM 4874 C C . LYS B 1 283 ? -4.195 -6.902 -29.906 1 84.88 283 LYS B C 1
ATOM 4876 O O . LYS B 1 283 ? -5.414 -7.035 -30 1 84.88 283 LYS B O 1
ATOM 4881 N N . PHE B 1 284 ? -3.346 -7.512 -30.703 1 86.56 284 PHE B N 1
ATOM 4882 C CA . PHE B 1 284 ? -3.818 -8.102 -31.953 1 86.56 284 PHE B CA 1
ATOM 4883 C C . PHE B 1 284 ? -3.984 -9.609 -31.812 1 86.56 284 PHE B C 1
ATOM 4885 O O . PHE B 1 284 ? -4.793 -10.227 -32.5 1 86.56 284 PHE B O 1
ATOM 4892 N N . LYS B 1 285 ? -3.154 -10.227 -30.938 1 86.75 285 LYS B N 1
ATOM 4893 C CA . LYS B 1 285 ? -3.158 -11.68 -30.875 1 86.75 285 LYS B CA 1
ATOM 4894 C C . LYS B 1 285 ? -3.502 -12.18 -29.469 1 86.75 285 LYS B C 1
ATOM 4896 O O . LYS B 1 285 ? -3.641 -13.383 -29.25 1 86.75 285 LYS B O 1
ATOM 4901 N N . GLY B 1 286 ? -3.57 -11.258 -28.547 1 84.81 286 GLY B N 1
ATOM 4902 C CA . GLY B 1 286 ? -3.986 -11.648 -27.219 1 84.81 286 GLY B CA 1
ATOM 4903 C C . GLY B 1 286 ? -2.83 -11.758 -26.234 1 84.81 286 GLY B C 1
ATOM 4904 O O . GLY B 1 286 ? -1.672 -11.867 -26.656 1 84.81 286 GLY B O 1
ATOM 4905 N N . TRP B 1 287 ? -3.164 -11.797 -24.922 1 82.31 287 TRP B N 1
ATOM 4906 C CA . TRP B 1 287 ? -2.176 -11.805 -23.859 1 82.31 287 TRP B CA 1
ATOM 4907 C C . TRP B 1 287 ? -1.305 -13.055 -23.922 1 82.31 287 TRP B C 1
ATOM 4909 O O . TRP B 1 287 ? -0.173 -13.055 -23.438 1 82.31 287 TRP B O 1
ATOM 4919 N N . GLN B 1 288 ? -1.743 -14.086 -24.469 1 86.25 288 GLN B N 1
ATOM 4920 C CA . GLN B 1 288 ? -1.045 -15.367 -24.547 1 86.25 288 GLN B CA 1
ATOM 4921 C C . GLN B 1 288 ? 0.3 -15.219 -25.25 1 86.25 288 GLN B C 1
ATOM 4923 O O . GLN B 1 288 ? 1.241 -15.961 -24.969 1 86.25 288 GLN B O 1
ATOM 4928 N N . THR B 1 289 ? 0.426 -14.242 -26.125 1 88.25 289 THR B N 1
ATOM 4929 C CA . THR B 1 289 ? 1.646 -14.086 -26.906 1 88.25 289 THR B CA 1
ATOM 4930 C C . THR B 1 289 ? 2.818 -13.695 -26 1 88.25 289 THR B C 1
ATOM 4932 O O . THR B 1 289 ? 3.945 -14.148 -26.219 1 88.25 289 THR B O 1
ATOM 4935 N N . THR B 1 290 ? 2.557 -12.891 -25.078 1 91.56 290 THR B N 1
ATOM 4936 C CA . THR B 1 290 ? 3.594 -12.531 -24.109 1 91.56 290 THR B CA 1
ATOM 4937 C C . THR B 1 290 ? 3.955 -13.727 -23.234 1 91.56 290 THR B C 1
ATOM 4939 O O . THR B 1 290 ? 5.133 -13.969 -22.953 1 91.56 290 THR B O 1
ATOM 4942 N N . VAL B 1 291 ? 2.994 -14.453 -22.891 1 94.25 291 VAL B N 1
ATOM 4943 C CA . VAL B 1 291 ? 3.199 -15.625 -22.031 1 94.25 291 VAL B CA 1
ATOM 4944 C C . VAL B 1 291 ? 4.023 -16.672 -22.781 1 94.25 291 VAL B C 1
ATOM 4946 O O . VAL B 1 291 ? 4.945 -17.266 -22.219 1 94.25 291 VAL B O 1
ATOM 4949 N N . ILE B 1 292 ? 3.732 -16.844 -24.031 1 96.19 292 ILE B N 1
ATOM 4950 C CA . ILE B 1 292 ? 4.477 -17.797 -24.844 1 96.19 292 ILE B CA 1
ATOM 4951 C C . ILE B 1 292 ? 5.957 -17.422 -24.859 1 96.19 292 ILE B C 1
ATOM 4953 O O . ILE B 1 292 ? 6.824 -18.266 -24.672 1 96.19 292 ILE B O 1
ATOM 4957 N N . GLN B 1 293 ? 6.215 -16.172 -25.016 1 95.12 293 GLN B N 1
ATOM 4958 C CA . GLN B 1 293 ? 7.602 -15.727 -25.047 1 95.12 293 GLN B CA 1
ATOM 4959 C C . GLN B 1 293 ? 8.289 -15.969 -23.703 1 95.12 293 GLN B C 1
ATOM 4961 O O . GLN B 1 293 ? 9.445 -16.406 -23.672 1 95.12 293 GLN B O 1
ATOM 4966 N N . THR B 1 294 ? 7.629 -15.695 -22.672 1 96.88 294 THR B N 1
ATOM 4967 C CA . THR B 1 294 ? 8.219 -15.93 -21.359 1 96.88 294 THR B CA 1
ATOM 4968 C C . THR B 1 294 ? 8.461 -17.422 -21.125 1 96.88 294 THR B C 1
ATOM 4970 O O . THR B 1 294 ? 9.445 -17.797 -20.484 1 96.88 294 THR B O 1
ATOM 4973 N N . PHE B 1 295 ? 7.578 -18.25 -21.656 1 98.31 295 PHE B N 1
ATOM 4974 C CA . PHE B 1 295 ? 7.754 -19.703 -21.531 1 98.31 295 PHE B CA 1
ATOM 4975 C C . PHE B 1 295 ? 8.969 -20.156 -22.328 1 98.31 295 PHE B C 1
ATOM 4977 O O . PHE B 1 295 ? 9.719 -21.031 -21.891 1 98.31 295 PHE B O 1
ATOM 4984 N N . VAL B 1 296 ? 9.188 -19.578 -23.484 1 98.06 296 VAL B N 1
ATOM 4985 C CA . VAL B 1 296 ? 10.352 -19.922 -24.297 1 98.06 296 VAL B CA 1
ATOM 4986 C C . VAL B 1 296 ? 11.633 -19.547 -23.547 1 98.06 296 VAL B C 1
ATOM 4988 O O . VAL B 1 296 ? 12.562 -20.359 -23.469 1 98.06 296 VAL B O 1
ATOM 4991 N N . ASP B 1 297 ? 11.648 -18.328 -22.969 1 96.94 297 ASP B N 1
ATOM 4992 C CA . ASP B 1 297 ? 12.805 -17.891 -22.188 1 96.94 297 ASP B CA 1
ATOM 4993 C C . ASP B 1 297 ? 13.039 -18.812 -20.984 1 96.94 297 ASP B C 1
ATOM 4995 O O . ASP B 1 297 ? 14.18 -19.141 -20.672 1 96.94 297 ASP B O 1
ATOM 4999 N N . GLU B 1 298 ? 11.992 -19.156 -20.375 1 98.12 298 GLU B N 1
ATOM 5000 C CA . GLU B 1 298 ? 12.055 -20.062 -19.219 1 98.12 298 GLU B CA 1
ATOM 5001 C C . GLU B 1 298 ? 12.641 -21.422 -19.625 1 98.12 298 GLU B C 1
ATOM 5003 O O . GLU B 1 298 ? 13.461 -21.984 -18.891 1 98.12 298 GLU B O 1
ATOM 5008 N N . LEU B 1 299 ? 12.234 -21.984 -20.781 1 98 299 LEU B N 1
ATOM 5009 C CA . LEU B 1 299 ? 12.75 -23.25 -21.281 1 98 299 LEU B CA 1
ATOM 5010 C C . LEU B 1 299 ? 14.258 -23.172 -21.484 1 98 299 LEU B C 1
ATOM 5012 O O . LEU B 1 299 ? 14.984 -24.125 -21.156 1 98 299 LEU B O 1
ATOM 5016 N N . ASP B 1 300 ? 14.703 -22.062 -21.984 1 97 300 ASP B N 1
ATOM 5017 C CA . ASP B 1 300 ? 16.141 -21.875 -22.188 1 97 300 ASP B CA 1
ATOM 5018 C C . ASP B 1 300 ? 16.891 -21.938 -20.875 1 97 300 ASP B C 1
ATOM 5020 O O . ASP B 1 300 ? 17.906 -22.625 -20.766 1 97 300 ASP B O 1
ATOM 5024 N N . ASP B 1 301 ? 16.391 -21.234 -19.891 1 97.31 301 ASP B N 1
ATOM 5025 C CA . ASP B 1 301 ? 17.016 -21.266 -18.562 1 97.31 301 ASP B CA 1
ATOM 5026 C C . ASP B 1 301 ? 16.969 -22.672 -17.969 1 97.31 301 ASP B C 1
ATOM 5028 O O . ASP B 1 301 ? 17.906 -23.109 -17.297 1 97.31 301 ASP B O 1
ATOM 5032 N N . PHE B 1 302 ? 15.867 -23.344 -18.156 1 97.81 302 PHE B N 1
ATOM 5033 C CA . PHE B 1 302 ? 15.695 -24.703 -17.625 1 97.81 302 PHE B CA 1
ATOM 5034 C C . PHE B 1 302 ? 16.75 -25.641 -18.188 1 97.81 302 PHE B C 1
ATOM 5036 O O . PHE B 1 302 ? 17.406 -26.375 -17.438 1 97.81 302 PHE B O 1
ATOM 5043 N N . ILE B 1 303 ? 16.875 -25.594 -19.484 1 97 303 ILE B N 1
ATOM 5044 C CA . ILE B 1 303 ? 17.859 -26.438 -20.172 1 97 303 ILE B CA 1
ATOM 5045 C C . ILE B 1 303 ? 19.266 -26.125 -19.656 1 97 303 ILE B C 1
ATOM 5047 O O . ILE B 1 303 ? 20.047 -27.031 -19.359 1 97 303 ILE B O 1
ATOM 5051 N N . ALA B 1 304 ? 19.5 -24.875 -19.484 1 95.44 304 ALA B N 1
ATOM 5052 C CA . ALA B 1 304 ? 20.797 -24.469 -18.953 1 95.44 304 ALA B CA 1
ATOM 5053 C C . ALA B 1 304 ? 21.016 -25.031 -17.547 1 95.44 304 ALA B C 1
ATOM 5055 O O . ALA B 1 304 ? 22.094 -25.531 -17.234 1 95.44 304 ALA B O 1
ATOM 5056 N N . LEU B 1 305 ? 20.047 -24.953 -16.75 1 95.25 305 LEU B N 1
ATOM 5057 C CA . LEU B 1 305 ? 20.125 -25.422 -15.375 1 95.25 305 LEU B CA 1
ATOM 5058 C C . LEU B 1 305 ? 20.375 -26.938 -15.336 1 95.25 305 LEU B C 1
ATOM 5060 O O . LEU B 1 305 ? 21.172 -27.406 -14.523 1 95.25 305 LEU B O 1
ATOM 5064 N N . THR B 1 306 ? 19.688 -27.688 -16.156 1 95.38 306 THR B N 1
ATOM 5065 C CA . THR B 1 306 ? 19.828 -29.141 -16.188 1 95.38 306 THR B CA 1
ATOM 5066 C C . THR B 1 306 ? 21.25 -29.516 -16.625 1 95.38 306 THR B C 1
ATOM 5068 O O . THR B 1 306 ? 21.703 -30.625 -16.328 1 95.38 306 THR B O 1
ATOM 5071 N N . ASN B 1 307 ? 21.891 -28.578 -17.312 1 93.38 307 ASN B N 1
ATOM 5072 C CA . ASN B 1 307 ? 23.25 -28.812 -17.781 1 93.38 307 ASN B CA 1
ATOM 5073 C C . ASN B 1 307 ? 24.281 -28.234 -16.828 1 93.38 307 ASN B C 1
ATOM 5075 O O . ASN B 1 307 ? 25.469 -28.156 -17.156 1 93.38 307 ASN B O 1
ATOM 5079 N N . GLY B 1 308 ? 23.828 -27.75 -15.68 1 90.12 308 GLY B N 1
ATOM 5080 C CA . GLY B 1 308 ? 24.719 -27.25 -14.648 1 90.12 308 GLY B CA 1
ATOM 5081 C C . GLY B 1 308 ? 25.125 -25.812 -14.852 1 90.12 308 GLY B C 1
ATOM 5082 O O . GLY B 1 308 ? 26.062 -25.328 -14.203 1 90.12 308 GLY B O 1
ATOM 5083 N N . LYS B 1 309 ? 24.578 -25.188 -15.766 1 85.62 309 LYS B N 1
ATOM 5084 C CA . LYS B 1 309 ? 24.875 -23.781 -16.031 1 85.62 309 LYS B CA 1
ATOM 5085 C C . LYS B 1 309 ? 23.812 -22.875 -15.414 1 85.62 309 LYS B C 1
ATOM 5087 O O . LYS B 1 309 ? 22.75 -22.688 -15.992 1 85.62 309 LYS B O 1
ATOM 5092 N N . SER B 1 310 ? 24.047 -22.391 -14.234 1 79.88 310 SER B N 1
ATOM 5093 C CA . SER B 1 310 ? 23.016 -21.641 -13.539 1 79.88 310 SER B CA 1
ATOM 5094 C C . SER B 1 310 ? 23.344 -20.156 -13.492 1 79.88 310 SER B C 1
ATOM 5096 O O . SER B 1 310 ? 22.531 -19.344 -13.031 1 79.88 310 SER B O 1
ATOM 5098 N N . GLU B 1 311 ? 24.375 -19.875 -14.055 1 78.31 311 GLU B N 1
ATOM 5099 C CA . GLU B 1 311 ? 24.797 -18.469 -13.922 1 78.31 311 GLU B CA 1
ATOM 5100 C C . GLU B 1 311 ? 23.828 -17.547 -14.656 1 78.31 311 GLU B C 1
ATOM 5102 O O . GLU B 1 311 ? 23.562 -17.734 -15.836 1 78.31 311 GLU B O 1
ATOM 5107 N N . GLY B 1 312 ? 23.25 -16.609 -14 1 77.62 312 GLY B N 1
ATOM 5108 C CA . GLY B 1 312 ? 22.422 -15.578 -14.602 1 77.62 312 GLY B CA 1
ATOM 5109 C C . GLY B 1 312 ? 20.984 -16 -14.773 1 77.62 312 GLY B C 1
ATOM 5110 O O . GLY B 1 312 ? 20.141 -15.211 -15.195 1 77.62 312 GLY B O 1
ATOM 5111 N N . ALA B 1 313 ? 20.688 -17.297 -14.453 1 85.56 313 ALA B N 1
ATOM 5112 C CA . ALA B 1 313 ? 19.312 -17.766 -14.625 1 85.56 313 ALA B CA 1
ATOM 5113 C C . ALA B 1 313 ? 18.375 -17.141 -13.594 1 85.56 313 ALA B C 1
ATOM 5115 O O . ALA B 1 313 ? 18.766 -16.953 -12.438 1 85.56 313 ALA B O 1
ATOM 5116 N N . VAL B 1 314 ? 17.234 -16.812 -14.102 1 93.94 314 VAL B N 1
ATOM 5117 C CA . VAL B 1 314 ? 16.281 -16.203 -13.195 1 93.94 314 VAL B CA 1
ATOM 5118 C C . VAL B 1 314 ? 15.148 -17.188 -12.898 1 93.94 314 VAL B C 1
ATOM 5120 O O . VAL B 1 314 ? 14.242 -16.875 -12.125 1 93.94 314 VAL B O 1
ATOM 5123 N N . ILE B 1 315 ? 15.242 -18.406 -13.477 1 96.75 315 ILE B N 1
ATOM 5124 C CA . ILE B 1 315 ? 14.195 -19.406 -13.328 1 96.75 315 ILE B CA 1
ATOM 5125 C C . ILE B 1 315 ? 14 -19.734 -11.852 1 96.75 315 ILE B C 1
ATOM 5127 O O . ILE B 1 315 ? 14.969 -19.781 -11.086 1 96.75 315 ILE B O 1
ATOM 5131 N N . ALA B 1 316 ? 12.766 -19.922 -11.469 1 97.31 316 ALA B N 1
ATOM 5132 C CA . ALA B 1 316 ? 12.438 -20.281 -10.094 1 97.31 316 ALA B CA 1
ATOM 5133 C C . ALA B 1 316 ? 12.672 -21.766 -9.836 1 97.31 316 ALA B C 1
ATOM 5135 O O . ALA B 1 316 ? 12.062 -22.609 -10.492 1 97.31 316 ALA B O 1
ATOM 5136 N N . ASN B 1 317 ? 13.523 -22.031 -8.914 1 95.44 317 ASN B N 1
ATOM 5137 C CA . ASN B 1 317 ? 13.75 -23.438 -8.539 1 95.44 317 ASN B CA 1
ATOM 5138 C C . ASN B 1 317 ? 12.727 -23.906 -7.516 1 95.44 317 ASN B C 1
ATOM 5140 O O . ASN B 1 317 ? 11.797 -23.172 -7.176 1 95.44 317 ASN B O 1
ATOM 5144 N N . ALA B 1 318 ? 12.891 -25.156 -7.098 1 96.06 318 ALA B N 1
ATOM 5145 C CA . ALA B 1 318 ? 11.922 -25.766 -6.188 1 96.06 318 ALA B CA 1
ATOM 5146 C C . ALA B 1 318 ? 11.891 -25.031 -4.852 1 96.06 318 ALA B C 1
ATOM 5148 O O . ALA B 1 318 ? 10.828 -24.906 -4.234 1 96.06 318 ALA B O 1
ATOM 5149 N N . GLU B 1 319 ? 13.016 -24.562 -4.414 1 95.75 319 GLU B N 1
ATOM 5150 C CA . GLU B 1 319 ? 13.078 -23.828 -3.16 1 95.75 319 GLU B CA 1
ATOM 5151 C C . GLU B 1 319 ? 12.289 -22.516 -3.252 1 95.75 319 GLU B C 1
ATOM 5153 O O . GLU B 1 319 ? 11.617 -22.125 -2.299 1 95.75 319 GLU B O 1
ATOM 5158 N N . ASP B 1 320 ? 12.398 -21.859 -4.391 1 96.25 320 ASP B N 1
ATOM 5159 C CA . ASP B 1 320 ? 11.609 -20.656 -4.621 1 96.25 320 ASP B CA 1
ATOM 5160 C C . ASP B 1 320 ? 10.117 -20.938 -4.488 1 96.25 320 ASP B C 1
ATOM 5162 O O . ASP B 1 320 ? 9.375 -20.156 -3.883 1 96.25 320 ASP B O 1
ATOM 5166 N N . GLY B 1 321 ? 9.672 -22.047 -5.121 1 97.5 321 GLY B N 1
ATOM 5167 C CA . GLY B 1 321 ? 8.273 -22.438 -5.031 1 97.5 321 GLY B CA 1
ATOM 5168 C C . GLY B 1 321 ? 7.828 -22.719 -3.607 1 97.5 321 GLY B C 1
ATOM 5169 O O . GLY B 1 321 ? 6.746 -22.297 -3.197 1 97.5 321 GLY B O 1
ATOM 5170 N N . TYR B 1 322 ? 8.695 -23.422 -2.893 1 97.31 322 TYR B N 1
ATOM 5171 C CA . TYR B 1 322 ? 8.422 -23.719 -1.489 1 97.31 322 TYR B CA 1
ATOM 5172 C C . TYR B 1 322 ? 8.266 -22.422 -0.685 1 97.31 322 TYR B C 1
ATOM 5174 O O . TYR B 1 322 ? 7.297 -22.281 0.068 1 97.31 322 TYR B O 1
ATOM 5182 N N . ARG B 1 323 ? 9.172 -21.531 -0.842 1 97.06 323 ARG B N 1
ATO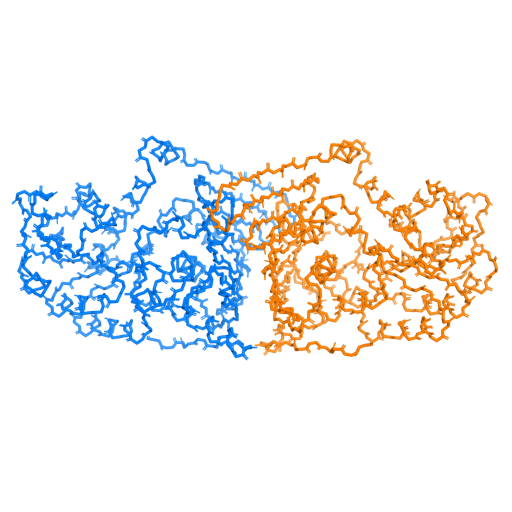M 5183 C CA . ARG B 1 323 ? 9.188 -20.297 -0.077 1 97.06 323 ARG B CA 1
ATOM 5184 C C . ARG B 1 323 ? 7.945 -19.453 -0.373 1 97.06 323 ARG B C 1
ATOM 5186 O O . ARG B 1 323 ? 7.379 -18.828 0.529 1 97.06 323 ARG B O 1
ATOM 5193 N N . ALA B 1 324 ? 7.551 -19.391 -1.629 1 97.5 324 ALA B N 1
ATOM 5194 C CA . ALA B 1 324 ? 6.344 -18.641 -1.989 1 97.5 324 ALA B CA 1
ATOM 5195 C C . ALA B 1 324 ? 5.129 -19.156 -1.224 1 97.5 324 ALA B C 1
ATOM 5197 O O . ALA B 1 324 ? 4.363 -18.375 -0.659 1 97.5 324 ALA B O 1
ATOM 5198 N N . ILE B 1 325 ? 4.988 -20.453 -1.168 1 97.5 325 ILE B N 1
ATOM 5199 C CA . ILE B 1 325 ? 3.846 -21.062 -0.488 1 97.5 325 ILE B CA 1
ATOM 5200 C C . ILE B 1 325 ? 3.994 -20.875 1.022 1 97.5 325 ILE B C 1
ATOM 5202 O O . ILE B 1 325 ? 3.006 -20.672 1.729 1 97.5 325 ILE B O 1
ATOM 5206 N N . GLU B 1 326 ? 5.23 -20.969 1.514 1 97.88 326 GLU B N 1
ATOM 5207 C CA . GLU B 1 326 ? 5.48 -20.719 2.932 1 97.88 326 GLU B CA 1
ATOM 5208 C C . GLU B 1 326 ? 5.008 -19.328 3.344 1 97.88 326 GLU B C 1
ATOM 5210 O O . GLU B 1 326 ? 4.402 -19.156 4.402 1 97.88 326 GLU B O 1
ATOM 5215 N N . ILE B 1 327 ? 5.266 -18.344 2.559 1 97.88 327 ILE B N 1
ATOM 5216 C CA . ILE B 1 327 ? 4.84 -16.984 2.838 1 97.88 327 ILE B CA 1
ATOM 5217 C C . ILE B 1 327 ? 3.316 -16.906 2.861 1 97.88 327 ILE B C 1
ATOM 5219 O O . ILE B 1 327 ? 2.732 -16.297 3.768 1 97.88 327 ILE B O 1
ATOM 5223 N N . VAL B 1 328 ? 2.639 -17.531 1.892 1 98.06 328 VAL B N 1
ATOM 5224 C CA . VAL B 1 328 ? 1.18 -17.547 1.854 1 98.06 328 VAL B CA 1
ATOM 5225 C C . VAL B 1 328 ? 0.635 -18.156 3.143 1 98.06 328 VAL B C 1
ATOM 5227 O O . VAL B 1 328 ? -0.267 -17.594 3.77 1 98.06 328 VAL B O 1
ATOM 5230 N N . ASN B 1 329 ? 1.188 -19.312 3.496 1 97.81 329 ASN B N 1
ATOM 5231 C CA . ASN B 1 329 ? 0.763 -19.953 4.734 1 97.81 329 ASN B CA 1
ATOM 5232 C C . ASN B 1 329 ? 1.001 -19.062 5.945 1 97.81 329 ASN B C 1
ATOM 5234 O O . ASN B 1 329 ? 0.191 -19.031 6.871 1 97.81 329 ASN B O 1
ATOM 5238 N N . GLY B 1 330 ? 2.131 -18.359 5.93 1 98.12 330 GLY B N 1
ATOM 5239 C CA . GLY B 1 330 ? 2.395 -17.406 6.984 1 98.12 330 GLY B CA 1
ATOM 5240 C C . GLY B 1 330 ? 1.354 -16.297 7.062 1 98.12 330 GLY B C 1
ATOM 5241 O O . GLY B 1 330 ? 0.956 -15.891 8.156 1 98.12 330 GLY B O 1
ATOM 5242 N N . ILE B 1 331 ? 0.91 -15.805 5.965 1 98.38 331 ILE B N 1
ATOM 5243 C CA . ILE B 1 331 ? -0.128 -14.781 5.906 1 98.38 331 ILE B CA 1
ATOM 5244 C C . ILE B 1 331 ? -1.42 -15.328 6.516 1 98.38 331 ILE B C 1
ATOM 5246 O O . ILE B 1 331 ? -2.074 -14.641 7.309 1 98.38 331 ILE B O 1
ATOM 5250 N N . TYR B 1 332 ? -1.796 -16.578 6.121 1 98 332 TYR B N 1
ATOM 5251 C CA . TYR B 1 332 ? -3.006 -17.203 6.652 1 98 332 TYR B CA 1
ATOM 5252 C C . TYR B 1 332 ? -2.924 -17.344 8.172 1 98 332 TYR B C 1
ATOM 5254 O O . TYR B 1 332 ? -3.875 -17.016 8.883 1 98 332 TYR B O 1
ATOM 5262 N N . GLU B 1 333 ? -1.787 -17.828 8.602 1 98.19 333 GLU B N 1
ATOM 5263 C CA . GLU B 1 333 ? -1.588 -17.969 10.039 1 98.19 333 GLU B CA 1
ATOM 5264 C C . GLU B 1 333 ? -1.635 -16.625 10.75 1 98.19 333 GLU B C 1
ATOM 5266 O O . GLU B 1 333 ? -2.268 -16.5 11.805 1 98.19 333 GLU B O 1
ATOM 5271 N N . SER B 1 334 ? -0.962 -15.68 10.203 1 98.5 334 SER B N 1
ATOM 5272 C CA . SER B 1 334 ? -0.955 -14.336 10.766 1 98.5 334 SER B CA 1
ATOM 5273 C C . SER B 1 334 ? -2.365 -13.758 10.844 1 98.5 334 SER B C 1
ATOM 5275 O O . SER B 1 334 ? -2.748 -13.172 11.859 1 98.5 334 SER B O 1
ATOM 5277 N N . SER B 1 335 ? -3.092 -13.891 9.812 1 97.56 335 SER B N 1
ATOM 5278 C CA . SER B 1 335 ? -4.461 -13.391 9.758 1 97.56 335 SER B CA 1
ATOM 5279 C C . SER B 1 335 ? -5.316 -14.008 10.867 1 97.56 335 SER B C 1
ATOM 5281 O O . SER B 1 335 ? -6.137 -13.32 11.477 1 97.56 335 SER B O 1
ATOM 5283 N N . LYS B 1 336 ? -5.145 -15.227 11.102 1 96.44 336 LYS B N 1
ATOM 5284 C CA . LYS B 1 336 ? -5.922 -15.961 12.094 1 96.44 336 LYS B CA 1
ATOM 5285 C C . LYS B 1 336 ? -5.504 -15.578 13.508 1 96.44 336 LYS B C 1
ATOM 5287 O O . LYS B 1 336 ? -6.355 -15.375 14.383 1 96.44 336 LYS B O 1
ATOM 5292 N N . THR B 1 337 ? -4.211 -15.398 13.75 1 96.88 337 THR B N 1
ATOM 5293 C CA . THR B 1 337 ? -3.707 -15.281 15.109 1 96.88 337 THR B CA 1
ATOM 5294 C C . THR B 1 337 ? -3.529 -13.812 15.492 1 96.88 337 THR B C 1
ATOM 5296 O O . THR B 1 337 ? -3.438 -13.477 16.672 1 96.88 337 THR B O 1
ATOM 5299 N N . GLY B 1 338 ? -3.35 -12.984 14.508 1 95.94 338 GLY B N 1
ATOM 5300 C CA . GLY B 1 338 ? -3.057 -11.586 14.773 1 95.94 338 GLY B CA 1
ATOM 5301 C C . GLY B 1 338 ? -1.599 -11.336 15.109 1 95.94 338 GLY B C 1
ATOM 5302 O O . GLY B 1 338 ? -1.261 -10.305 15.695 1 95.94 338 GLY B O 1
ATOM 5303 N N . SER B 1 339 ? -0.739 -12.32 14.727 1 97.31 339 SER B N 1
ATOM 5304 C CA . SER B 1 339 ? 0.683 -12.211 15.039 1 97.31 339 SER B CA 1
ATOM 5305 C C . SER B 1 339 ? 1.536 -12.391 13.789 1 97.31 339 SER B C 1
ATOM 5307 O O . SER B 1 339 ? 1.139 -13.094 12.859 1 97.31 339 SER B O 1
ATOM 5309 N N . ALA B 1 340 ? 2.666 -11.742 13.883 1 98.06 340 ALA B N 1
ATOM 5310 C CA . ALA B 1 340 ? 3.633 -12 12.812 1 98.06 340 ALA B CA 1
ATOM 5311 C C . ALA B 1 340 ? 4.148 -13.438 12.875 1 98.06 340 ALA B C 1
ATOM 5313 O O . ALA B 1 340 ? 4.254 -14.016 13.953 1 98.06 340 ALA B O 1
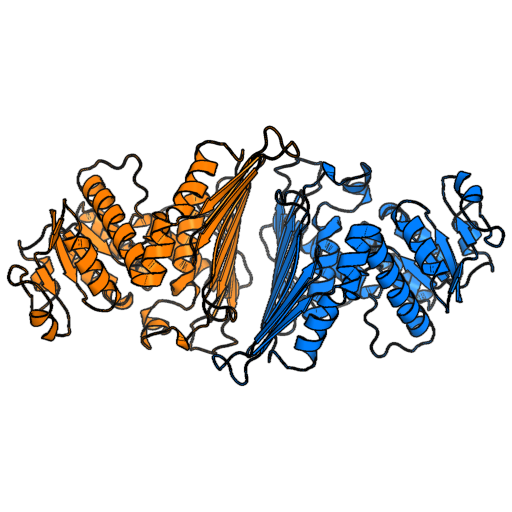ATOM 5314 N N . VAL B 1 341 ? 4.488 -13.992 11.719 1 98.25 341 VAL B N 1
ATOM 5315 C CA . VAL B 1 341 ? 4.988 -15.359 11.617 1 98.25 341 VAL B CA 1
ATOM 5316 C C . VAL B 1 341 ? 6.426 -15.344 11.109 1 98.25 341 VAL B C 1
ATOM 5318 O O . VAL B 1 341 ? 6.715 -14.773 10.055 1 98.25 341 VAL B O 1
ATOM 5321 N N . VAL B 1 342 ? 7.32 -15.938 11.828 1 97.12 342 VAL B N 1
ATOM 5322 C CA . VAL B 1 342 ? 8.703 -16.094 11.398 1 97.12 342 VAL B CA 1
ATOM 5323 C C . VAL B 1 342 ? 8.836 -17.344 10.531 1 97.12 342 VAL B C 1
ATOM 5325 O O . VAL B 1 342 ? 8.375 -18.422 10.906 1 97.12 342 VAL B O 1
ATOM 5328 N N . LEU B 1 343 ? 9.414 -17.141 9.383 1 95.31 343 LEU B N 1
ATOM 5329 C CA . LEU B 1 343 ? 9.531 -18.25 8.43 1 95.31 343 LEU B CA 1
ATOM 5330 C C . LEU B 1 343 ? 10.766 -19.094 8.742 1 95.31 343 LEU B C 1
ATOM 5332 O O . LEU B 1 343 ? 11.734 -18.609 9.328 1 95.31 343 LEU B O 1
ATOM 5336 N N . ASP B 1 344 ? 10.727 -20.328 8.32 1 86.38 344 ASP B N 1
ATOM 5337 C CA . ASP B 1 344 ? 11.828 -21.25 8.547 1 86.38 344 ASP B CA 1
ATOM 5338 C C . ASP B 1 344 ? 13.031 -20.906 7.668 1 86.38 344 ASP B C 1
ATOM 5340 O O . ASP B 1 344 ? 12.891 -20.766 6.453 1 86.38 344 ASP B O 1
ATOM 5344 N N . GLU B 1 345 ? 14.148 -20.812 8.312 1 75.81 345 GLU B N 1
ATOM 5345 C CA . GLU B 1 345 ? 15.352 -20.453 7.559 1 75.81 345 GLU B CA 1
ATOM 5346 C C . GLU B 1 345 ? 15.914 -21.672 6.82 1 75.81 345 GLU B C 1
ATOM 5348 O O . GLU B 1 345 ? 16.562 -21.531 5.789 1 75.81 345 GLU B O 1
ATOM 5353 N N . ASN B 1 346 ? 15.648 -22.781 7.367 1 74.62 346 ASN B N 1
ATOM 5354 C CA . ASN B 1 346 ? 16.344 -23.969 6.855 1 74.62 346 ASN B CA 1
ATOM 5355 C C . ASN B 1 346 ? 15.406 -24.875 6.066 1 74.62 346 ASN B C 1
ATOM 5357 O O . ASN B 1 346 ? 14.375 -25.297 6.582 1 74.62 346 ASN B O 1
ATOM 5361 N N . ILE B 1 347 ? 15.586 -24.734 4.734 1 74.25 347 ILE B N 1
ATOM 5362 C CA . ILE B 1 347 ? 14.891 -25.75 3.938 1 74.25 347 ILE B CA 1
ATOM 5363 C C . ILE B 1 347 ? 15.906 -26.531 3.113 1 74.25 347 ILE B C 1
ATOM 5365 O O . ILE B 1 347 ? 16.953 -26.016 2.727 1 74.25 347 ILE B O 1
#

Secondary structure (DSSP, 8-state):
-EEEEE--SHHHHHHHHHHHH-SS-EEEEEE-SSGGGGGTS-TTSEE-S-HHHHHHSSS-SEEEE-S-GGGHHHHHHHHHHTT-EEEEPSSS-SSHHHHHHHHHHHHHHT--EEE--GGGG-HHHHHHHHHHHHTTT-SEEEEEEEEE--SGGG-SSGGGG-HHHHSSSTTTTHHHHHHHHHHHHHT-EEEEEEEEE-TTT--SS--SEEEEEEEETTS-EEEEEEES--TT--EEEEEEEETTEEEEEEETTTEEEEEEESSTTS-EEEEEEE-HHHHHHHHHH-THHHHHHHHHHHHHHHHHHHTT--TT---EEHHHHHHHHHHHHHHHHHHHHSS-EEPPS--/-EEEEE--SHHHHHHHHHHHH-SS-EEEEEE-SSGGGGGTS-TTSEE-SSHHHHHHSSS-SEEEE-S-GGGHHHHHHHHHHTT-EEEEPSSS-SSHHHHHHHHHHHHHHT--EEE--GGGG-HHHHHHHHHHHHTTT-SEEEEEEEEE---GGG-SSGGGG-HHHHSSSTTTTHHHHHHHHHHHHHT-EEEEEEEEE-TTT--SS--SEEEEEEEETTS-EEEEEEES--TT--EEEEEEEETTEEEEEEETTTEEEEEEESSTTS-EEEEEEE-HHHHHHHHHH-THHHHHHHHHHHHHHHHHHHTT--TT---EEHHHHHHHHHHHHHHHHHHHHSS-EEPPS--